Protein 7WBC (pdb70)

Foldseek 3Di:
DQQAPAEEEFEPLLWDLNVLLQQVCQVVHYAYEYEELPVVSQVVSVVVSVVVPTHYHYDYDQLLDPCVLLVSQVVSCVRRNFHAEYEQEWADAWFDAPVPDDPVRLCRGCSTAQVSLVSNCVNRVVRNLVNLHEYEHEAAVCLVVVPGRCVNNSVRRVNNLVVQLVCQVVCVVSSYAGEYEHFFADIPVLVVVCVVPVVVSVVLQVQQQQNGGDHSNPQPNVVVSCRRGCVCSVDHSYYHYSYNPNDDDD/DQQALAEEEFEVLLFDLNVLLVVVCQVNHYAYEYEEQCVVSQVVSCVVSVVVVTHYHYDRDQLLDPCVLLVSQVVSCVRRNFHAEYEQEWADAWFDAPVPDDVVRLCRGCSTAQVSLVSNCVNRVVRNLVNLHEYEHEAAVCLVVVPGRCPNNNVRRVNNLVVQLVCCVVCVVSNYAGEYEHFFADTPVLVVVCVVPVVVSVVLQVLQPQNGGDHSNPQPNVVVSCRRGCVCSVDHSYYHYSRNPNDDDD

Secondary structure (DSSP, 8-state):
-TTTT-EEEEETTTSHHHHHHHHHHHHTT-EEEEEES-HHHHHHHHHHHHHTT--EEEEE--TTSTTHHHHHHHHHHHHHS--SEEEE-------B-GGG--HHHHHHHIIIIIHHHHHHHHHHHHHHHHHT-EEEEE--HHHHHT-TTBHHHHHHHHHHHHHHHHHHHHHGGGT-EEEEEEE-B--HHHHHHHHH-HHHHHHHHHH-TTSSPBPIIIIIHHHHHHHHSGGGTT--S-EEEESTTSS---/-TTTT-EEEEETTTSHHHHHHHHHHHHTT-EEEEEES-HHHHHHHHHHHHHTT--EEEEE--TTSTTHHHHHHHHHHHHHS--SEEEE-------B-GGG--HHHHHHHIIIIIHHHHHHHHHHHHHHHHHT-EEEEE--HHHHHT-TTBHHHHHHHHHHHHHHHHHHHHHGGGT-EEEEEEE-B--HHHHHHHHH-HHHHHHHHHH-TTSSPBPIIIIIHHHHHHHHSGGGTT--S-EEEESTTSS---

B-factor: mean 26.02, std 7.51, range [14.25, 81.82]

Sequence (500 aa):
MKLRGKTAVVTGGAGGIGRRAVTRVFVREGARRVLFVDVDDDRGRALESELTGAGGEAKFLQADISRRESADQIRDAAVAAFGGIDILVNNAHASRQALLVEHTPEMFELSFGTGFYPTVHLMQACYPQLKQARGSVVNFGSGSALDGMPTQTSYAAAKEAIRAVSRVAANEWAADGIRVNVVCPFAATEGVQAWQQAFPDRAAAAAAKVPLQRIGDPETDIAPVVVFLASDDSKYMTGQTLMADGGSIKLRMKLRGKTAVVTGGAGGIGRAVTRVFVREGARRVLFVDVDDDRGRALESELTGAGGEAKFLQADISRRESADQIRDAAVAAFGGIDILVNNAHASRQALLVEHTPEMFELSFGTGFYPTVHLMQACYPQLKQARGSVVNFGSGSALDGMPTQTSYAAAKEAIRAVSRVAANEWAADGIRVNVVCPFAATEGVQAWQQAFPDRAAAAAAKVPLQRIGDPETDIAPVVVFLASDDSKYMTGQTLMADGGSIKLR

InterPro domains:
  IPR002347 Short-chain dehydrogenase/reductase SDR [PF13561] (21-252)
  IPR002347 Short-chain dehydrogenase/reductase SDR [PR00080] (88-99)
  IPR002347 Short-chain dehydrogenase/reductase SDR [PR00080] (140-148)
  IPR002347 Short-chain dehydrogenase/reductase SDR [PR00080] (160-179)
  IPR002347 Short-chain dehydrogenase/reductase SDR [PR00081] (14-31)
  IPR002347 Short-chain dehydrogenase/reductase SDR [PR00081] (88-99)
  IPR002347 Short-chain dehydrogenase/reductase SDR [PR00081] (134-150)
  IPR002347 Short-chain dehydrogenase/reductase SDR [PR00081] (160-179)
  IPR002347 Short-chain dehydrogenase/reductase SDR [PR00081] (181-198)
  IPR002347 Short-chain dehydrogenase/reductase SDR [PR00081] (216-236)
  IPR020904 Short-chain dehydrogenase/reductase, conserved site [PS00061] (147-175)
  IPR036291 NAD(P)-binding domain superfamily [SSF51735] (11-253)
  IPR057326 Ketoreductase domain [SM00822] (13-186)

Nearest PDB structures (foldseek):
  7wbc-assembly1_B  TM=1.003E+00  e=1.570E-56  Rhodococcus ruber
  7pcs-assembly1_D  TM=9.380E-01  e=1.271E-24  Thauera aromatica
  8hdi-assembly2_D  TM=9.230E-01  e=9.852E-25  Brucella melitensis bv. 1 str. 16M
  8hdi-assembly1_C  TM=9.335E-01  e=1.622E-23  Brucella melitensis bv. 1 str. 16M
  2jap-assembly1_D  TM=9.022E-01  e=4.399E-21  Streptomyces clavuligerus

Solvent-accessible surface area: 20035 Å² total; per-residue (Å²): 163,69,1,162,47,67,1,0,0,0,1,13,0,0,23,14,24,0,65,4,0,0,68,8,0,20,160,26,37,3,47,0,0,0,0,21,92,42,55,116,101,0,127,62,6,32,75,85,13,65,67,97,66,18,100,10,75,5,37,96,14,60,21,51,142,202,54,3,10,67,92,0,53,76,16,0,51,91,44,40,60,15,2,22,1,0,0,8,22,26,43,43,32,112,52,13,82,124,138,95,30,46,104,108,12,73,124,57,0,49,10,25,1,28,109,6,4,34,80,1,9,114,11,0,63,76,39,0,105,144,32,173,8,2,0,0,0,7,3,10,13,19,11,46,95,53,42,73,11,12,41,0,47,16,41,0,7,61,26,3,8,38,39,2,59,82,10,0,82,121,32,4,71,37,19,0,12,0,0,3,0,0,28,36,3,61,29,113,52,31,113,63,34,59,144,69,53,82,124,80,6,63,62,18,32,92,118,4,22,17,128,78,53,0,61,19,76,73,2,0,0,17,0,0,8,6,0,7,2,95,32,0,66,1,0,0,4,6,13,4,2,0,7,0,0,30,32,30,10,173,125,71,2,179,46,75,1,0,0,0,1,13,0,0,26,19,23,0,75,6,0,0,59,18,0,19,139,31,35,3,46,0,0,0,0,20,93,46,57,116,103,0,123,63,4,33,73,67,3,67,69,91,71,20,99,8,85,3,38,95,15,65,20,50,136,206,40,3,11,68,94,0,57,78,23,0,53,92,44,36,58,13,1,26,2,0,0,9,23,27,41,46,32,114,48,12,83,125,135,94,30,52,102,101,13,66,127,61,0,51,18,22,2,29,109,6,3,34,72,2,8,115,12,0,62,75,34,0,101,143,29,157,6,3,0,0,0,7,3,9,15,21,9,43,110,51,42,76,13,12,41,0,46,16,40,0,6,60,26,4,8,40,42,1,61,85,10,0,82,118,30,4,66,38,8,0,15,0,0,2,0,0,25,36,2,64,28,116,55,31,97,66,38,55,121,68,56,84,124,85,5,63,56,24,33,90,148,3,26,16,129,85,51,0,64,21,70,59,1,0,0,19,0,0,11,5,0,10,5,96,31,0,75,0,0,0,3,6,13,4,2,0,8,0,0,35,32,29,9,167

Structure (mmCIF, N/CA/C/O backbone):
data_7WBC
#
_entry.id   7WBC
#
_cell.length_a   66.989
_cell.length_b   110.270
_cell.length_c   125.372
_cell.angle_alpha   90.000
_cell.angle_beta   90.000
_cell.angle_gamma   90.000
#
_symmetry.space_group_name_H-M   'C 2 2 21'
#
loop_
_entity.id
_entity.type
_entity.pdbx_description
1 polymer 'SDR family NAD(P)-dependent oxidoreductase'
2 non-polymer (4S)-2-METHYL-2,4-PENTANEDIOL
3 non-polymer NICOTINAMIDE-ADENINE-DINUCLEOTIDE
4 non-polymer 1,2-ETHANEDIOL
5 non-polymer 'CALCIUM ION'
6 non-polymer 'PHOSPHATE ION'
7 water water
#
loop_
_atom_site.group_PDB
_atom_site.id
_atom_site.type_symbol
_atom_site.label_atom_id
_atom_site.label_alt_id
_atom_site.label_comp_id
_atom_site.label_asym_id
_atom_site.label_entity_id
_atom_site.label_seq_id
_atom_site.pdbx_PDB_ins_code
_atom_site.Cartn_x
_atom_site.Cartn_y
_atom_site.Cartn_z
_atom_site.occupancy
_atom_site.B_iso_or_equiv
_atom_site.auth_seq_id
_atom_site.auth_comp_id
_atom_site.auth_asym_id
_atom_site.auth_atom_id
_atom_site.pdbx_PDB_model_num
ATOM 1 N N . MET A 1 9 ? -12.332 -33.144 10.524 1.00 42.82 1 MET A N 1
ATOM 2 C CA . MET A 1 9 ? -10.885 -33.238 10.678 1.00 45.25 1 MET A CA 1
ATOM 3 C C . MET A 1 9 ? -10.190 -31.971 10.184 1.00 34.22 1 MET A C 1
ATOM 4 O O . MET A 1 9 ? -8.961 -31.912 10.124 1.00 41.33 1 MET A O 1
ATOM 9 N N . LYS A 1 10 ? -10.986 -30.958 9.831 1.00 33.87 2 LYS A N 1
ATOM 10 C CA . LYS A 1 10 ? -10.415 -29.705 9.343 1.00 30.88 2 LYS A CA 1
ATOM 11 C C . LYS A 1 10 ? -9.545 -29.041 10.402 1.00 33.53 2 LYS A C 1
ATOM 12 O O . LYS A 1 10 ? -8.523 -28.422 10.080 1.00 34.57 2 LYS A O 1
ATOM 18 N N . LEU A 1 11 ? -9.934 -29.154 11.671 1.00 28.27 3 LEU A N 1
ATOM 19 C CA . LEU A 1 11 ? -9.190 -28.571 12.779 1.00 28.00 3 LEU A CA 1
ATOM 20 C C . LEU A 1 11 ? -8.730 -29.642 13.763 1.00 27.51 3 LEU A C 1
ATOM 21 O O . LEU A 1 11 ? -8.608 -29.382 14.962 1.00 25.44 3 LEU A O 1
ATOM 26 N N . ARG A 1 12 ? -8.481 -30.852 13.264 1.00 28.16 4 ARG A N 1
ATOM 27 C CA . ARG A 1 12 ? -7.998 -31.934 14.112 1.00 31.60 4 ARG A CA 1
ATOM 28 C C . ARG A 1 12 ? -6.674 -31.548 14.762 1.00 29.21 4 ARG A C 1
ATOM 29 O O . ARG A 1 12 ? -5.761 -31.052 14.095 1.00 31.41 4 ARG A O 1
ATOM 37 N N . GLY A 1 13 ? -6.579 -31.766 16.073 1.00 30.68 5 GLY A N 1
ATOM 38 C CA . GLY A 1 13 ? -5.379 -31.452 16.820 1.00 33.89 5 GLY A CA 1
ATOM 39 C C . GLY A 1 13 ? -5.248 -30.013 17.268 1.00 34.28 5 GLY A C 1
ATOM 40 O O . GLY A 1 13 ? -4.306 -29.697 18.008 1.00 30.77 5 GLY A O 1
ATOM 41 N N . LYS A 1 14 ? -6.158 -29.132 16.863 1.00 31.90 6 LYS A N 1
ATOM 42 C CA . LYS A 1 14 ? -6.065 -27.711 17.168 1.00 27.04 6 LYS A CA 1
ATOM 43 C C . LYS A 1 14 ? -6.926 -27.360 18.374 1.00 23.28 6 LYS A C 1
ATOM 44 O O . LYS A 1 14 ? -7.981 -27.957 18.604 1.00 25.29 6 LYS A O 1
ATOM 50 N N . THR A 1 15 ? -6.462 -26.377 19.144 1.00 25.61 7 THR A N 1
ATOM 51 C CA . THR A 1 15 ? -7.173 -25.877 20.313 1.00 23.29 7 THR A CA 1
ATOM 52 C C . THR A 1 15 ? -7.656 -24.458 20.043 1.00 20.25 7 THR A C 1
ATOM 53 O O . THR A 1 15 ? -6.882 -23.611 19.585 1.00 20.55 7 THR A O 1
ATOM 57 N N . ALA A 1 16 ? -8.929 -24.200 20.333 1.00 21.21 8 ALA A N 1
ATOM 58 C CA . ALA A 1 16 ? -9.555 -22.922 20.029 1.00 23.04 8 ALA A CA 1
ATOM 59 C C . ALA A 1 16 ? -10.156 -22.301 21.282 1.00 20.58 8 ALA A C 1
ATOM 60 O O . ALA A 1 16 ? -10.698 -23.003 22.143 1.00 21.24 8 ALA A O 1
ATOM 62 N N . VAL A 1 17 ? -10.048 -20.980 21.376 1.00 19.32 9 VAL A N 1
ATOM 63 C CA . VAL A 1 17 ? -10.722 -20.186 22.394 1.00 19.77 9 VAL A CA 1
ATOM 64 C C . VAL A 1 17 ? -11.803 -19.375 21.694 1.00 22.56 9 VAL A C 1
ATOM 65 O O . VAL A 1 17 ? -11.523 -18.689 20.704 1.00 21.86 9 VAL A O 1
ATOM 69 N N . VAL A 1 18 ? -13.037 -19.469 22.189 1.00 21.27 10 VAL A N 1
ATOM 70 C CA . VAL A 1 18 ? -14.188 -18.809 21.577 1.00 21.01 10 VAL A CA 1
ATOM 71 C C . VAL A 1 18 ? -14.945 -18.056 22.663 1.00 24.09 10 VAL A C 1
ATOM 72 O O . VAL A 1 18 ? -15.468 -18.673 23.600 1.00 23.69 10 VAL A O 1
ATOM 76 N N . THR A 1 19 ? -15.011 -16.731 22.537 1.00 19.51 11 THR A N 1
ATOM 77 C CA . THR A 1 19 ? -15.747 -15.911 23.490 1.00 18.47 11 THR A CA 1
ATOM 78 C C . THR A 1 19 ? -17.187 -15.730 23.027 1.00 20.82 11 THR A C 1
ATOM 79 O O . THR A 1 19 ? -17.480 -15.735 21.828 1.00 20.48 11 THR A O 1
ATOM 83 N N . GLY A 1 20 ? -18.087 -15.564 23.994 1.00 20.56 12 GLY A N 1
ATOM 84 C CA . GLY A 1 20 ? -19.506 -15.579 23.685 1.00 24.14 12 GLY A CA 1
ATOM 85 C C . GLY A 1 20 ? -19.960 -16.882 23.069 1.00 20.87 12 GLY A C 1
ATOM 86 O O . GLY A 1 20 ? -20.866 -16.886 22.228 1.00 21.17 12 GLY A O 1
ATOM 87 N N . GLY A 1 21 ? -19.351 -17.995 23.468 1.00 21.86 13 GLY A N 1
ATOM 88 C CA . GLY A 1 21 ? -19.580 -19.274 22.830 1.00 24.24 13 GLY A CA 1
ATOM 89 C C . GLY A 1 21 ? -20.807 -20.035 23.265 1.00 23.10 13 GLY A C 1
ATOM 90 O O . GLY A 1 21 ? -20.991 -21.172 22.828 1.00 27.71 13 GLY A O 1
ATOM 91 N N . ALA A 1 22 ? -21.660 -19.459 24.110 1.00 23.36 14 ALA A N 1
ATOM 92 C CA . ALA A 1 22 ? -22.850 -20.159 24.574 1.00 22.31 14 ALA A CA 1
ATOM 93 C C . ALA A 1 22 ? -24.106 -19.810 23.787 1.00 23.99 14 ALA A C 1
ATOM 94 O O . ALA A 1 22 ? -25.128 -20.483 23.958 1.00 27.35 14 ALA A O 1
ATOM 96 N N . GLY A 1 23 ? -24.066 -18.786 22.940 1.00 22.28 15 GLY A N 1
ATOM 97 C CA . GLY A 1 23 ? -25.247 -18.400 22.192 1.00 26.27 15 GLY A CA 1
ATOM 98 C C . GLY A 1 23 ? -24.889 -17.800 20.851 1.00 24.09 15 GLY A C 1
ATOM 99 O O . GLY A 1 23 ? -23.755 -17.370 20.618 1.00 21.72 15 GLY A O 1
ATOM 100 N N . GLY A 1 24 ? -25.883 -17.785 19.965 1.00 21.97 16 GLY A N 1
ATOM 101 C CA . GLY A 1 24 ? -25.738 -17.112 18.687 1.00 24.03 16 GLY A CA 1
ATOM 102 C C . GLY A 1 24 ? -24.610 -17.685 17.854 1.00 21.30 16 GLY A C 1
ATOM 103 O O . GLY A 1 24 ? -24.435 -18.903 17.746 1.00 22.48 16 GLY A O 1
ATOM 104 N N . ILE A 1 25 ? -23.823 -16.785 17.261 1.00 22.28 17 ILE A N 1
ATOM 105 C CA . ILE A 1 25 ? -22.755 -17.201 16.357 1.00 23.94 17 ILE A CA 1
ATOM 106 C C . ILE A 1 25 ? -21.656 -17.931 17.119 1.00 19.27 17 ILE A C 1
ATOM 107 O O . ILE A 1 25 ? -21.102 -18.924 16.632 1.00 20.06 17 ILE A O 1
ATOM 112 N N . GLY A 1 26 ? -21.329 -17.459 18.325 1.00 18.69 18 GLY A N 1
ATOM 113 C CA . GLY A 1 26 ? -20.304 -18.122 19.117 1.00 19.74 18 GLY A CA 1
ATOM 114 C C . GLY A 1 26 ? -20.650 -19.559 19.443 1.00 21.84 18 GLY A C 1
ATOM 115 O O . GLY A 1 26 ? -19.777 -20.432 19.475 1.00 20.55 18 GLY A O 1
ATOM 116 N N A ARG A 1 27 ? -21.936 -19.833 19.697 0.54 21.43 19 ARG A N 1
ATOM 117 N N B ARG A 1 27 ? -21.936 -19.835 19.692 0.46 21.70 19 ARG A N 1
ATOM 118 C CA A ARG A 1 27 ? -22.369 -21.207 19.926 0.54 23.78 19 ARG A CA 1
ATOM 119 C CA B ARG A 1 27 ? -22.363 -21.209 19.928 0.46 23.72 19 ARG A CA 1
ATOM 120 C C A ARG A 1 27 ? -22.196 -22.055 18.673 0.54 21.64 19 ARG A C 1
ATOM 121 C C B ARG A 1 27 ? -22.205 -22.059 18.673 0.46 21.49 19 ARG A C 1
ATOM 122 O O A ARG A 1 27 ? -21.756 -23.208 18.748 0.54 22.66 19 ARG A O 1
ATOM 123 O O B ARG A 1 27 ? -21.782 -23.218 18.750 0.46 22.74 19 ARG A O 1
ATOM 138 N N . ALA A 1 28 ? -22.533 -21.497 17.507 1.00 22.66 20 ALA A N 1
ATOM 139 C CA . ALA A 1 28 ? -22.390 -22.243 16.262 1.00 19.01 20 ALA A CA 1
ATOM 140 C C . ALA A 1 28 ? -20.924 -22.484 15.928 1.00 20.45 20 ALA A C 1
ATOM 141 O O . ALA A 1 28 ? -20.561 -23.563 15.443 1.00 22.69 20 ALA A O 1
ATOM 143 N N . VAL A 1 29 ? -20.068 -21.493 16.182 1.00 17.94 21 VAL A N 1
ATOM 144 C CA . VAL A 1 29 ? -18.630 -21.687 16.010 1.00 19.91 21 VAL A CA 1
ATOM 145 C C . VAL A 1 29 ? -18.145 -22.838 16.885 1.00 21.67 21 VAL A C 1
ATOM 146 O O . VAL A 1 29 ? -17.433 -23.738 16.422 1.00 21.10 21 VAL A O 1
ATOM 150 N N . THR A 1 30 ? -18.540 -22.833 18.161 1.00 22.78 22 THR A N 1
ATOM 151 C CA . THR A 1 30 ? -18.128 -23.887 19.085 1.00 21.70 22 THR A CA 1
ATOM 152 C C . THR A 1 30 ? -18.589 -25.259 18.601 1.00 20.23 22 THR A C 1
ATOM 153 O O . THR A 1 30 ? -17.807 -26.216 18.579 1.00 20.39 22 THR A O 1
ATOM 157 N N . ARG A 1 31 ? -19.861 -25.370 18.206 1.00 23.56 23 ARG A N 1
ATOM 158 C CA . ARG A 1 31 ? -20.392 -26.640 17.716 1.00 23.57 23 ARG A CA 1
ATOM 159 C C . ARG A 1 31 ? -19.603 -27.146 16.516 1.00 21.78 23 ARG A C 1
ATOM 160 O O . ARG A 1 31 ? -19.152 -28.297 16.495 1.00 23.53 23 ARG A O 1
ATOM 168 N N . VAL A 1 32 ? -19.432 -26.296 15.500 1.00 20.86 24 VAL A N 1
ATOM 169 C CA . VAL A 1 32 ? -18.786 -26.729 14.264 1.00 24.11 24 VAL A CA 1
ATOM 170 C C . VAL A 1 32 ? -17.294 -26.970 14.475 1.00 22.24 24 VAL A C 1
ATOM 171 O O . VAL A 1 32 ? -16.715 -27.876 13.862 1.00 21.15 24 VAL A O 1
ATOM 175 N N . PHE A 1 33 ? -16.649 -26.176 15.334 1.00 20.14 25 PHE A N 1
ATOM 176 C CA . PHE A 1 33 ? -15.233 -26.388 15.629 1.00 20.57 25 PHE A CA 1
ATOM 177 C C . PHE A 1 33 ? -14.999 -27.776 16.210 1.00 23.06 25 PHE A C 1
ATOM 178 O O . PHE A 1 33 ? -14.151 -28.533 15.723 1.00 17.95 25 PHE A O 1
ATOM 186 N N . VAL A 1 34 ? -15.741 -28.120 17.267 1.00 22.00 26 VAL A N 1
ATOM 187 C CA . VAL A 1 34 ? -15.648 -29.457 17.848 1.00 22.52 26 VAL A CA 1
ATOM 188 C C . VAL A 1 34 ? -15.993 -30.509 16.803 1.00 24.81 26 VAL A C 1
ATOM 189 O O . VAL A 1 34 ? -15.341 -31.556 16.710 1.00 23.53 26 VAL A O 1
ATOM 193 N N . ARG A 1 35 ? -17.011 -30.234 15.987 1.00 24.16 27 ARG A N 1
ATOM 194 C CA . ARG A 1 35 ? -17.394 -31.158 14.927 1.00 28.23 27 ARG A CA 1
ATOM 195 C C . ARG A 1 35 ? -16.277 -31.335 13.905 1.00 29.61 27 ARG A C 1
ATOM 196 O O . ARG A 1 35 ? -16.190 -32.385 13.255 1.00 30.53 27 ARG A O 1
ATOM 204 N N . GLU A 1 36 ? -15.405 -30.338 13.764 1.00 22.14 28 GLU A N 1
ATOM 205 C CA . GLU A 1 36 ? -14.255 -30.424 12.874 1.00 28.39 28 GLU A CA 1
ATOM 206 C C . GLU A 1 36 ? -13.007 -30.956 13.573 1.00 27.68 28 GLU A C 1
ATOM 207 O O . GLU A 1 36 ? -11.910 -30.874 13.008 1.00 30.22 28 GLU A O 1
ATOM 213 N N . GLY A 1 37 ? -13.147 -31.485 14.784 1.00 23.15 29 GLY A N 1
ATOM 214 C CA . GLY A 1 37 ? -12.055 -32.139 15.475 1.00 27.56 29 GLY A CA 1
ATOM 215 C C . GLY A 1 37 ? -11.261 -31.283 16.436 1.00 29.23 29 GLY A C 1
ATOM 216 O O . GLY A 1 37 ? -10.241 -31.753 16.953 1.00 31.40 29 GLY A O 1
ATOM 217 N N . ALA A 1 38 ? -11.695 -30.056 16.706 1.00 25.47 30 ALA A N 1
ATOM 218 C CA . ALA A 1 38 ? -10.927 -29.142 17.536 1.00 22.71 30 ALA A CA 1
ATOM 219 C C . ALA A 1 38 ? -11.310 -29.262 19.006 1.00 23.83 30 ALA A C 1
ATOM 220 O O . ALA A 1 38 ? -12.430 -29.646 19.351 1.00 22.80 30 ALA A O 1
ATOM 222 N N A ARG A 1 39 ? -10.354 -28.933 19.871 0.54 25.83 31 ARG A N 1
ATOM 223 N N B ARG A 1 39 ? -10.354 -28.936 19.872 0.46 25.99 31 ARG A N 1
ATOM 224 C CA A ARG A 1 39 ? -10.608 -28.771 21.295 0.54 26.15 31 ARG A CA 1
ATOM 225 C CA B ARG A 1 39 ? -10.612 -28.772 21.295 0.46 26.15 31 ARG A CA 1
ATOM 226 C C A ARG A 1 39 ? -10.942 -27.308 21.561 0.54 24.67 31 ARG A C 1
ATOM 227 C C B ARG A 1 39 ? -10.944 -27.309 21.559 0.46 24.67 31 ARG A C 1
ATOM 228 O O A ARG A 1 39 ? -10.182 -26.415 21.176 0.54 24.20 31 ARG A O 1
ATOM 229 O O B ARG A 1 39 ? -10.184 -26.418 21.171 0.46 24.73 31 ARG A O 1
ATOM 244 N N . VAL A 1 40 ? -12.080 -27.062 22.206 1.00 23.22 32 VAL A N 1
ATOM 245 C CA . VAL A 1 40 ? -12.611 -25.712 22.366 1.00 21.56 32 VAL A CA 1
ATOM 246 C C . VAL A 1 40 ? -12.805 -25.390 23.840 1.00 25.50 32 VAL A C 1
ATOM 247 O O . VAL A 1 40 ? -13.468 -26.138 24.568 1.00 24.78 32 VAL A O 1
ATOM 251 N N . LEU A 1 41 ? -12.237 -24.266 24.269 1.00 24.49 33 LEU A N 1
ATOM 252 C CA . LEU A 1 41 ? -12.609 -23.609 25.517 1.00 22.77 33 LEU A CA 1
ATOM 253 C C . LEU A 1 41 ? -13.485 -22.419 25.150 1.00 24.76 33 LEU A C 1
ATOM 254 O O . LEU A 1 41 ? -12.989 -21.417 24.625 1.00 19.69 33 LEU A O 1
ATOM 259 N N . PHE A 1 42 ? -14.787 -22.531 25.395 1.00 21.68 34 PHE A N 1
ATOM 260 C CA . PHE A 1 42 ? -15.715 -21.461 25.061 1.00 21.27 34 PHE A CA 1
ATOM 261 C C . PHE A 1 42 ? -16.150 -20.737 26.328 1.00 23.43 34 PHE A C 1
ATOM 262 O O . PHE A 1 42 ? -16.360 -21.359 27.375 1.00 24.39 34 PHE A O 1
ATOM 270 N N . VAL A 1 43 ? -16.257 -19.414 26.225 1.00 22.57 35 VAL A N 1
ATOM 271 C CA . VAL A 1 43 ? -16.396 -18.522 27.369 1.00 22.15 35 VAL A CA 1
ATOM 272 C C . VAL A 1 43 ? -17.691 -17.735 27.227 1.00 23.52 35 VAL A C 1
ATOM 273 O O . VAL A 1 43 ? -18.004 -17.232 26.142 1.00 19.06 35 VAL A O 1
ATOM 277 N N . ASP A 1 44 ? -18.434 -17.616 28.326 1.00 21.00 36 ASP A N 1
ATOM 278 C CA . ASP A 1 44 ? -19.675 -16.855 28.303 1.00 22.00 36 ASP A CA 1
ATOM 279 C C . ASP A 1 44 ? -20.112 -16.543 29.726 1.00 22.30 36 ASP A C 1
ATOM 280 O O . ASP A 1 44 ? -19.770 -17.263 30.667 1.00 20.85 36 ASP A O 1
ATOM 285 N N . VAL A 1 45 ? -20.878 -15.458 29.867 1.00 22.46 37 VAL A N 1
ATOM 286 C CA . VAL A 1 45 ? -21.541 -15.178 31.136 1.00 27.54 37 VAL A CA 1
ATOM 287 C C . VAL A 1 45 ? -22.795 -16.024 31.309 1.00 22.73 37 VAL A C 1
ATOM 288 O O . VAL A 1 45 ? -23.298 -16.155 32.431 1.00 26.33 37 VAL A O 1
ATOM 292 N N . ASP A 1 46 ? -23.307 -16.608 30.227 1.00 26.02 38 ASP A N 1
ATOM 293 C CA . ASP A 1 46 ? -24.543 -17.390 30.247 1.00 25.53 38 ASP A CA 1
ATOM 294 C C . ASP A 1 46 ? -24.182 -18.842 30.534 1.00 32.80 38 ASP A C 1
ATOM 295 O O . ASP A 1 46 ? -23.878 -19.623 29.630 1.00 27.80 38 ASP A O 1
ATOM 300 N N . ASP A 1 47 ? -24.216 -19.212 31.816 1.00 28.48 39 ASP A N 1
ATOM 301 C CA . ASP A 1 47 ? -23.917 -20.583 32.204 1.00 29.06 39 ASP A CA 1
ATOM 302 C C . ASP A 1 47 ? -25.093 -21.526 31.987 1.00 28.79 39 ASP A C 1
ATOM 303 O O . ASP A 1 47 ? -24.885 -22.741 31.918 1.00 29.38 39 ASP A O 1
ATOM 308 N N . ASP A 1 48 ? -26.316 -21.003 31.879 1.00 29.82 40 ASP A N 1
ATOM 309 C CA . ASP A 1 48 ? -27.454 -21.848 31.535 1.00 33.20 40 ASP A CA 1
ATOM 310 C C . ASP A 1 48 ? -27.279 -22.443 30.142 1.00 33.08 40 ASP A C 1
ATOM 311 O O . ASP A 1 48 ? -27.296 -23.666 29.964 1.00 26.65 40 ASP A O 1
ATOM 316 N N . ARG A 1 49 ? -27.105 -21.582 29.136 1.00 25.34 41 ARG A N 1
ATOM 317 C CA . ARG A 1 49 ? -26.768 -22.066 27.802 1.00 31.60 41 ARG A CA 1
ATOM 318 C C . ARG A 1 49 ? -25.371 -22.670 27.765 1.00 25.34 41 ARG A C 1
ATOM 319 O O . ARG A 1 49 ? -25.122 -23.609 26.999 1.00 24.63 41 ARG A O 1
ATOM 327 N N . GLY A 1 50 ? -24.455 -22.156 28.588 1.00 22.68 42 GLY A N 1
ATOM 328 C CA . GLY A 1 50 ? -23.080 -22.627 28.536 1.00 23.29 42 GLY A CA 1
ATOM 329 C C . GLY A 1 50 ? -22.929 -24.061 29.012 1.00 25.66 42 GLY A C 1
ATOM 330 O O . GLY A 1 50 ? -22.243 -24.867 28.377 1.00 24.80 42 GLY A O 1
ATOM 331 N N . ARG A 1 51 ? -23.560 -24.395 30.142 1.00 21.43 43 ARG A N 1
ATOM 332 C CA . ARG A 1 51 ? -23.442 -25.750 30.673 1.00 26.92 43 ARG A CA 1
ATOM 333 C C . ARG A 1 51 ? -24.181 -26.760 29.805 1.00 27.33 43 ARG A C 1
ATOM 334 O O . ARG A 1 51 ? -23.734 -27.904 29.673 1.00 29.15 43 ARG A O 1
ATOM 342 N N . ALA A 1 52 ? -25.306 -26.364 29.208 1.00 26.72 44 ALA A N 1
ATOM 343 C CA . ALA A 1 52 ? -26.042 -27.288 28.356 1.00 29.93 44 ALA A CA 1
ATOM 344 C C . ALA A 1 52 ? -25.305 -27.539 27.047 1.00 31.61 44 ALA A C 1
ATOM 345 O O . ALA A 1 52 ? -25.353 -28.650 26.506 1.00 28.88 44 ALA A O 1
ATOM 347 N N . LEU A 1 53 ? -24.622 -26.520 26.518 1.00 26.81 45 LEU A N 1
ATOM 348 C CA . LEU A 1 53 ? -23.787 -26.735 25.340 1.00 29.42 45 LEU A CA 1
ATOM 349 C C . LEU A 1 53 ? -22.621 -27.662 25.658 1.00 28.08 45 LEU A C 1
ATOM 350 O O . LEU A 1 53 ? -22.290 -28.550 24.863 1.00 24.71 45 LEU A O 1
ATOM 355 N N . GLU A 1 54 ? -21.981 -27.462 26.811 1.00 26.54 46 GLU A N 1
ATOM 356 C CA . GLU A 1 54 ? -20.938 -28.381 27.253 1.00 28.01 46 GLU A CA 1
ATOM 357 C C . GLU A 1 54 ? -21.480 -29.799 27.388 1.00 29.67 46 GLU A C 1
ATOM 358 O O . GLU A 1 54 ? -20.825 -30.767 26.982 1.00 29.83 46 GLU A O 1
ATOM 364 N N . SER A 1 55 ? -22.684 -29.936 27.947 1.00 28.63 47 SER A N 1
ATOM 365 C CA . SER A 1 55 ? -23.286 -31.254 28.117 1.00 30.21 47 SER A CA 1
ATOM 366 C C . SER A 1 55 ? -23.570 -31.912 26.773 1.00 31.99 47 SER A C 1
ATOM 367 O O . SER A 1 55 ? -23.353 -33.118 26.605 1.00 35.56 47 SER A O 1
ATOM 370 N N . GLU A 1 56 ? -24.054 -31.136 25.803 1.00 28.63 48 GLU A N 1
ATOM 371 C CA . GLU A 1 56 ? -24.379 -31.701 24.497 1.00 34.60 48 GLU A CA 1
ATOM 372 C C . GLU A 1 56 ? -23.122 -32.104 23.736 1.00 32.96 48 GLU A C 1
ATOM 373 O O . GLU A 1 56 ? -23.082 -33.174 23.117 1.00 33.70 48 GLU A O 1
ATOM 379 N N . LEU A 1 57 ? -22.083 -31.266 23.778 1.00 30.23 49 LEU A N 1
ATOM 380 C CA . LEU A 1 57 ? -20.880 -31.538 22.997 1.00 32.11 49 LEU A CA 1
ATOM 381 C C . LEU A 1 57 ? -20.074 -32.689 23.587 1.00 31.62 49 LEU A C 1
ATOM 382 O O . LEU A 1 57 ? -19.558 -33.535 22.848 1.00 26.20 49 LEU A O 1
ATOM 387 N N . THR A 1 58 ? -19.940 -32.732 24.914 1.00 30.16 50 THR A N 1
ATOM 388 C CA . THR A 1 58 ? -19.192 -33.822 25.527 1.00 34.19 50 THR A CA 1
ATOM 389 C C . THR A 1 58 ? -19.956 -35.138 25.443 1.00 36.33 50 THR A C 1
ATOM 390 O O . THR A 1 58 ? -19.341 -36.211 25.436 1.00 37.97 50 THR A O 1
ATOM 394 N N . GLY A 1 59 ? -21.288 -35.079 25.361 1.00 36.96 51 GLY A N 1
ATOM 395 C CA . GLY A 1 59 ? -22.061 -36.300 25.197 1.00 36.00 51 GLY A CA 1
ATOM 396 C C . GLY A 1 59 ? -21.771 -36.990 23.881 1.00 37.36 51 GLY A C 1
ATOM 397 O O . GLY A 1 59 ? -21.627 -38.214 23.825 1.00 37.91 51 GLY A O 1
ATOM 398 N N . ALA A 1 60 ? -21.665 -36.211 22.809 1.00 40.11 52 ALA A N 1
ATOM 399 C CA . ALA A 1 60 ? -21.343 -36.711 21.483 1.00 35.91 52 ALA A CA 1
ATOM 400 C C . ALA A 1 60 ? -19.871 -37.073 21.327 1.00 35.53 52 ALA A C 1
ATOM 401 O O . ALA A 1 60 ? -19.454 -37.426 20.220 1.00 42.38 52 ALA A O 1
ATOM 403 N N . GLY A 1 61 ? -19.079 -36.986 22.394 1.00 34.39 53 GLY A N 1
ATOM 404 C CA . GLY A 1 61 ? -17.683 -37.373 22.347 1.00 33.27 53 GLY A CA 1
ATOM 405 C C . GLY A 1 61 ? -16.701 -36.264 22.045 1.00 33.34 53 GLY A C 1
ATOM 406 O O . GLY A 1 61 ? -15.518 -36.553 21.830 1.00 35.53 53 GLY A O 1
ATOM 407 N N . GLY A 1 62 ? -17.144 -35.009 22.021 1.00 30.02 54 GLY A N 1
ATOM 408 C CA . GLY A 1 62 ? -16.252 -33.909 21.734 1.00 29.99 54 GLY A CA 1
ATOM 409 C C . GLY A 1 62 ? -15.579 -33.346 22.975 1.00 31.32 54 GLY A C 1
ATOM 410 O O . GLY A 1 62 ? -16.070 -33.480 24.095 1.00 32.10 54 GLY A O 1
ATOM 411 N N . GLU A 1 63 ? -14.434 -32.705 22.757 1.00 26.98 55 GLU A N 1
ATOM 412 C CA . GLU A 1 63 ? -13.661 -32.081 23.829 1.00 29.94 55 GLU A CA 1
ATOM 413 C C . GLU A 1 63 ? -13.999 -30.594 23.853 1.00 29.29 55 GLU A C 1
ATOM 414 O O . GLU A 1 63 ? -13.438 -29.804 23.089 1.00 28.03 55 GLU A O 1
ATOM 420 N N . ALA A 1 64 ? -14.924 -30.216 24.729 1.00 29.20 56 ALA A N 1
ATOM 421 C CA . ALA A 1 64 ? -15.297 -28.825 24.931 1.00 27.19 56 ALA A CA 1
ATOM 422 C C . ALA A 1 64 ? -15.344 -28.535 26.423 1.00 27.34 56 ALA A C 1
ATOM 423 O O . ALA A 1 64 ? -15.781 -29.378 27.212 1.00 30.41 56 ALA A O 1
ATOM 425 N N . LYS A 1 65 ? -14.880 -27.349 26.809 1.00 24.87 57 LYS A N 1
ATOM 426 C CA . LYS A 1 65 ? -14.909 -26.914 28.201 1.00 26.43 57 LYS A CA 1
ATOM 427 C C . LYS A 1 65 ? -15.528 -25.528 28.274 1.00 24.96 57 LYS A C 1
ATOM 428 O O . LYS A 1 65 ? -15.046 -24.596 27.622 1.00 22.75 57 LYS A O 1
ATOM 434 N N . PHE A 1 66 ? -16.584 -25.389 29.070 1.00 24.08 58 PHE A N 1
ATOM 435 C CA . PHE A 1 66 ? -17.202 -24.092 29.298 1.00 24.63 58 PHE A CA 1
ATOM 436 C C . PHE A 1 66 ? -16.487 -23.377 30.436 1.00 27.02 58 PHE A C 1
ATOM 437 O O . PHE A 1 66 ? -16.208 -23.977 31.479 1.00 27.97 58 PHE A O 1
ATOM 445 N N . LEU A 1 67 ? -16.184 -22.100 30.225 1.00 21.33 59 LEU A N 1
ATOM 446 C CA . LEU A 1 67 ? -15.641 -21.232 31.260 1.00 21.08 59 LEU A CA 1
ATOM 447 C C . LEU A 1 67 ? -16.592 -20.058 31.425 1.00 23.00 59 LEU A C 1
ATOM 448 O O . LEU A 1 67 ? -16.788 -19.281 30.485 1.00 22.81 59 LEU A O 1
ATOM 453 N N . GLN A 1 68 ? -17.198 -19.943 32.603 1.00 21.80 60 GLN A N 1
ATOM 454 C CA . GLN A 1 68 ? -18.084 -18.822 32.887 1.00 24.22 60 GLN A CA 1
ATOM 455 C C . GLN A 1 68 ? -17.246 -17.617 33.292 1.00 21.08 60 GLN A C 1
ATOM 456 O O . GLN A 1 68 ? -16.574 -17.643 34.329 1.00 24.02 60 GLN A O 1
ATOM 462 N N . ALA A 1 69 ? -17.277 -16.566 32.478 1.00 25.03 61 ALA A N 1
ATOM 463 C CA . ALA A 1 69 ? -16.449 -15.400 32.744 1.00 23.85 61 ALA A CA 1
ATOM 464 C C . ALA A 1 69 ? -17.010 -14.194 32.008 1.00 24.46 61 ALA A C 1
ATOM 465 O O . ALA A 1 69 ? -17.453 -14.308 30.863 1.00 25.92 61 ALA A O 1
ATOM 467 N N . ASP A 1 70 ? -16.986 -13.047 32.680 1.00 24.61 62 ASP A N 1
ATOM 468 C CA . ASP A 1 70 ? -17.272 -11.758 32.058 1.00 22.03 62 ASP A CA 1
ATOM 469 C C . ASP A 1 70 ? -15.972 -11.240 31.453 1.00 23.74 62 ASP A C 1
ATOM 470 O O . ASP A 1 70 ? -15.087 -10.769 32.175 1.00 20.68 62 ASP A O 1
ATOM 475 N N . ILE A 1 71 ? -15.858 -11.317 30.124 1.00 24.57 63 ILE A N 1
ATOM 476 C CA . ILE A 1 71 ? -14.598 -10.986 29.468 1.00 26.46 63 ILE A CA 1
ATOM 477 C C . ILE A 1 71 ? -14.263 -9.504 29.531 1.00 21.29 63 ILE A C 1
ATOM 478 O O . ILE A 1 71 ? -13.138 -9.121 29.191 1.00 21.08 63 ILE A O 1
ATOM 483 N N . SER A 1 72 ? -15.197 -8.660 29.977 1.00 22.15 64 SER A N 1
ATOM 484 C CA . SER A 1 72 ? -14.923 -7.235 30.121 1.00 23.42 64 SER A CA 1
ATOM 485 C C . SER A 1 72 ? -14.084 -6.907 31.351 1.00 25.11 64 SER A C 1
ATOM 486 O O . SER A 1 72 ? -13.683 -5.750 31.512 1.00 23.83 64 SER A O 1
ATOM 489 N N . ARG A 1 73 ? -13.796 -7.879 32.209 1.00 27.46 65 ARG A N 1
ATOM 490 C CA . ARG A 1 73 ? -13.036 -7.607 33.419 1.00 29.88 65 ARG A CA 1
ATOM 491 C C . ARG A 1 73 ? -11.538 -7.791 33.183 1.00 30.69 65 ARG A C 1
ATOM 492 O O . ARG A 1 73 ? -11.106 -8.529 32.294 1.00 26.73 65 ARG A O 1
ATOM 500 N N . ARG A 1 74 ? -10.746 -7.104 34.013 1.00 31.36 66 ARG A N 1
ATOM 501 C CA . ARG A 1 74 ? -9.310 -6.996 33.767 1.00 30.44 66 ARG A CA 1
ATOM 502 C C . ARG A 1 74 ? -8.621 -8.354 33.821 1.00 31.33 66 ARG A C 1
ATOM 503 O O . ARG A 1 74 ? -7.687 -8.613 33.054 1.00 30.70 66 ARG A O 1
ATOM 511 N N . GLU A 1 75 ? -9.062 -9.234 34.715 1.00 28.69 67 GLU A N 1
ATOM 512 C CA . GLU A 1 75 ? -8.379 -10.505 34.911 1.00 32.96 67 GLU A CA 1
ATOM 513 C C . GLU A 1 75 ? -8.925 -11.629 34.039 1.00 25.16 67 GLU A C 1
ATOM 514 O O . GLU A 1 75 ? -8.429 -12.755 34.135 1.00 28.98 67 GLU A O 1
ATOM 520 N N . SER A 1 76 ? -9.911 -11.356 33.181 1.00 22.28 68 SER A N 1
ATOM 521 C CA . SER A 1 76 ? -10.523 -12.425 32.395 1.00 26.90 68 SER A CA 1
ATOM 522 C C . SER A 1 76 ? -9.578 -12.953 31.320 1.00 26.16 68 SER A C 1
ATOM 523 O O . SER A 1 76 ? -9.536 -14.163 31.067 1.00 22.54 68 SER A O 1
ATOM 526 N N . ALA A 1 77 ? -8.821 -12.065 30.671 1.00 22.30 69 ALA A N 1
ATOM 527 C CA . ALA A 1 77 ? -7.960 -12.495 29.571 1.00 24.58 69 ALA A CA 1
ATOM 528 C C . ALA A 1 77 ? -6.948 -13.536 30.039 1.00 28.86 69 ALA A C 1
ATOM 529 O O . ALA A 1 77 ? -6.752 -14.568 29.386 1.00 23.79 69 ALA A O 1
ATOM 531 N N . ASP A 1 78 ? -6.307 -13.289 31.183 1.00 26.27 70 ASP A N 1
ATOM 532 C CA . ASP A 1 78 ? -5.333 -14.244 31.701 1.00 26.55 70 ASP A CA 1
ATOM 533 C C . ASP A 1 78 ? -6.013 -15.513 32.201 1.00 25.23 70 ASP A C 1
ATOM 534 O O . ASP A 1 78 ? -5.469 -16.613 32.047 1.00 25.34 70 ASP A O 1
ATOM 539 N N . GLN A 1 79 ? -7.200 -15.384 32.801 1.00 22.87 71 GLN A N 1
ATOM 540 C CA . GLN A 1 79 ? -7.934 -16.564 33.253 1.00 22.45 71 GLN A CA 1
ATOM 541 C C . GLN A 1 79 ? -8.361 -17.434 32.078 1.00 23.60 71 GLN A C 1
ATOM 542 O O . GLN A 1 79 ? -8.341 -18.667 32.170 1.00 23.34 71 GLN A O 1
ATOM 548 N N . ILE A 1 80 ? -8.768 -16.809 30.972 1.00 22.16 72 ILE A N 1
ATOM 549 C CA . ILE A 1 80 ? -9.169 -17.564 29.790 1.00 21.52 72 ILE A CA 1
ATOM 550 C C . ILE A 1 80 ? -7.969 -18.286 29.191 1.00 23.10 72 ILE A C 1
ATOM 551 O O . ILE A 1 80 ? -8.047 -19.471 28.845 1.00 24.93 72 ILE A O 1
ATOM 556 N N . ARG A 1 81 ? -6.839 -17.583 29.061 1.00 22.33 73 ARG A N 1
ATOM 557 C CA . ARG A 1 81 ? -5.634 -18.213 28.528 1.00 23.91 73 ARG A CA 1
ATOM 558 C C . ARG A 1 81 ? -5.179 -19.359 29.420 1.00 23.16 73 ARG A C 1
ATOM 559 O O . ARG A 1 81 ? -4.856 -20.448 28.934 1.00 19.87 73 ARG A O 1
ATOM 567 N N . ASP A 1 82 ? -5.145 -19.127 30.734 1.00 23.78 74 ASP A N 1
ATOM 568 C CA . ASP A 1 82 ? -4.680 -20.156 31.657 1.00 27.27 74 ASP A CA 1
ATOM 569 C C . ASP A 1 82 ? -5.597 -21.372 31.639 1.00 23.13 74 ASP A C 1
ATOM 570 O O . ASP A 1 82 ? -5.134 -22.510 31.783 1.00 24.65 74 ASP A O 1
ATOM 575 N N . ALA A 1 83 ? -6.903 -21.153 31.457 1.00 22.43 75 ALA A N 1
ATOM 576 C CA . ALA A 1 83 ? -7.846 -22.266 31.439 1.00 23.85 75 ALA A CA 1
ATOM 577 C C . ALA A 1 83 ? -7.701 -23.098 30.171 1.00 24.00 75 ALA A C 1
ATOM 578 O O . ALA A 1 83 ? -7.802 -24.330 30.216 1.00 21.94 75 ALA A O 1
ATOM 580 N N . ALA A 1 84 ? -7.470 -22.445 29.029 1.00 20.63 76 ALA A N 1
ATOM 581 C CA . ALA A 1 84 ? -7.258 -23.186 27.790 1.00 20.35 76 ALA A CA 1
ATOM 582 C C . ALA A 1 84 ? -5.947 -23.960 27.831 1.00 24.24 76 ALA A C 1
ATOM 583 O O . ALA A 1 84 ? -5.895 -25.127 27.425 1.00 20.96 76 ALA A O 1
ATOM 585 N N . VAL A 1 85 ? -4.878 -23.327 28.321 1.00 20.15 77 VAL A N 1
ATOM 586 C CA . VAL A 1 85 ? -3.591 -24.011 28.419 1.00 26.62 77 VAL A CA 1
ATOM 587 C C . VAL A 1 85 ? -3.684 -25.194 29.376 1.00 29.57 77 VAL A C 1
ATOM 588 O O . VAL A 1 85 ? -3.179 -26.286 29.086 1.00 29.10 77 VAL A O 1
ATOM 592 N N . ALA A 1 86 ? -4.339 -25.003 30.525 1.00 27.56 78 ALA A N 1
ATOM 593 C CA . ALA A 1 86 ? -4.435 -26.076 31.511 1.00 26.74 78 ALA A CA 1
ATOM 594 C C . ALA A 1 86 ? -5.263 -27.242 30.988 1.00 28.92 78 ALA A C 1
ATOM 595 O O . ALA A 1 86 ? -4.979 -28.404 31.305 1.00 27.72 78 ALA A O 1
ATOM 597 N N . ALA A 1 87 ? -6.289 -26.955 30.187 1.00 23.53 79 ALA A N 1
ATOM 598 C CA . ALA A 1 87 ? -7.174 -28.016 29.724 1.00 26.16 79 ALA A CA 1
ATOM 599 C C . ALA A 1 87 ? -6.622 -28.719 28.490 1.00 27.35 79 ALA A C 1
ATOM 600 O O . ALA A 1 87 ? -6.775 -29.938 28.351 1.00 28.56 79 ALA A O 1
ATOM 602 N N . PHE A 1 88 ? -5.974 -27.980 27.587 1.00 27.79 80 PHE A N 1
ATOM 603 C CA . PHE A 1 88 ? -5.598 -28.534 26.294 1.00 27.96 80 PHE A CA 1
ATOM 604 C C . PHE A 1 88 ? -4.135 -28.332 25.918 1.00 26.96 80 PHE A C 1
ATOM 605 O O . PHE A 1 88 ? -3.714 -28.834 24.871 1.00 30.33 80 PHE A O 1
ATOM 613 N N . GLY A 1 89 ? -3.350 -27.624 26.729 1.00 26.62 81 GLY A N 1
ATOM 614 C CA . GLY A 1 89 ? -1.918 -27.538 26.526 1.00 23.60 81 GLY A CA 1
ATOM 615 C C . GLY A 1 89 ? -1.448 -26.444 25.590 1.00 31.78 81 GLY A C 1
ATOM 616 O O . GLY A 1 89 ? -0.234 -26.227 25.481 1.00 32.20 81 GLY A O 1
ATOM 617 N N . GLY A 1 90 ? -2.354 -25.752 24.911 1.00 28.68 82 GLY A N 1
ATOM 618 C CA . GLY A 1 90 ? -1.942 -24.719 23.979 1.00 28.24 82 GLY A CA 1
ATOM 619 C C . GLY A 1 90 ? -3.148 -23.985 23.437 1.00 27.91 82 GLY A C 1
ATOM 620 O O . GLY A 1 90 ? -4.287 -24.234 23.837 1.00 22.09 82 GLY A O 1
ATOM 621 N N . ILE A 1 91 ? -2.877 -23.056 22.521 1.00 26.33 83 ILE A N 1
ATOM 622 C CA . ILE A 1 91 ? -3.914 -22.260 21.867 1.00 25.98 83 ILE A CA 1
ATOM 623 C C . ILE A 1 91 ? -3.510 -22.086 20.409 1.00 22.29 83 ILE A C 1
ATOM 624 O O . ILE A 1 91 ? -2.512 -21.419 20.115 1.00 20.32 83 ILE A O 1
ATOM 629 N N . ASP A 1 92 ? -4.279 -22.681 19.499 1.00 20.64 84 ASP A N 1
ATOM 630 C CA . ASP A 1 92 ? -4.056 -22.519 18.068 1.00 21.78 84 ASP A CA 1
ATOM 631 C C . ASP A 1 92 ? -4.963 -21.473 17.439 1.00 20.61 84 ASP A C 1
ATOM 632 O O . ASP A 1 92 ? -4.582 -20.864 16.434 1.00 22.50 84 ASP A O 1
ATOM 637 N N . ILE A 1 93 ? -6.152 -21.260 17.997 1.00 18.24 85 ILE A N 1
ATOM 638 C CA . ILE A 1 93 ? -7.172 -20.408 17.397 1.00 18.16 85 ILE A CA 1
ATOM 639 C C . ILE A 1 93 ? -7.776 -19.527 18.480 1.00 18.52 85 ILE A C 1
ATOM 640 O O . ILE A 1 93 ? -8.107 -20.006 19.570 1.00 18.21 85 ILE A O 1
ATOM 645 N N . LEU A 1 94 ? -7.937 -18.241 18.172 1.00 18.32 86 LEU A N 1
ATOM 646 C CA . LEU A 1 94 ? -8.608 -17.298 19.058 1.00 19.90 86 LEU A CA 1
ATOM 647 C C . LEU A 1 94 ? -9.725 -16.620 18.278 1.00 20.42 86 LEU A C 1
ATOM 648 O O . LEU A 1 94 ? -9.461 -15.911 17.302 1.00 21.41 86 LEU A O 1
ATOM 653 N N . VAL A 1 95 ? -10.963 -16.843 18.702 1.00 15.55 87 VAL A N 1
ATOM 654 C CA . VAL A 1 95 ? -12.138 -16.281 18.047 1.00 22.29 87 VAL A CA 1
ATOM 655 C C . VAL A 1 95 ? -12.737 -15.267 19.014 1.00 21.20 87 VAL A C 1
ATOM 656 O O . VAL A 1 95 ? -13.373 -15.637 20.007 1.00 16.32 87 VAL A O 1
ATOM 660 N N . ASN A 1 96 ? -12.526 -13.979 18.730 1.00 19.26 88 ASN A N 1
ATOM 661 C CA . ASN A 1 96 ? -13.046 -12.900 19.571 1.00 20.88 88 ASN A CA 1
ATOM 662 C C . ASN A 1 96 ? -14.437 -12.531 19.068 1.00 18.63 88 ASN A C 1
ATOM 663 O O . ASN A 1 96 ? -14.634 -11.599 18.285 1.00 22.49 88 ASN A O 1
ATOM 668 N N . ASN A 1 97 ? -15.423 -13.283 19.548 1.00 16.50 89 ASN A N 1
ATOM 669 C CA . ASN A 1 97 ? -16.782 -13.209 19.031 1.00 21.64 89 ASN A CA 1
ATOM 670 C C . ASN A 1 97 ? -17.718 -12.371 19.893 1.00 19.41 89 ASN A C 1
ATOM 671 O O . ASN A 1 97 ? -18.633 -11.741 19.353 1.00 19.67 89 ASN A O 1
ATOM 676 N N . ALA A 1 98 ? -17.510 -12.332 21.207 1.00 19.54 90 ALA A N 1
ATOM 677 C CA . ALA A 1 98 ? -18.456 -11.670 22.096 1.00 18.26 90 ALA A CA 1
ATOM 678 C C . ALA A 1 98 ? -18.432 -10.158 21.907 1.00 21.44 90 ALA A C 1
ATOM 679 O O . ALA A 1 98 ? -17.375 -9.555 21.690 1.00 21.18 90 ALA A O 1
ATOM 681 N N . HIS A 1 99 ? -19.615 -9.550 22.002 1.00 20.02 91 HIS A N 1
ATOM 682 C CA . HIS A 1 99 ? -19.793 -8.106 21.910 1.00 20.07 91 HIS A CA 1
ATOM 683 C C . HIS A 1 99 ? -21.215 -7.744 22.328 1.00 24.81 91 HIS A C 1
ATOM 684 O O . HIS A 1 99 ? -22.178 -8.380 21.888 1.00 26.16 91 HIS A O 1
ATOM 691 N N . ALA A 1 100 ? -21.355 -6.743 23.191 1.00 22.64 92 ALA A N 1
ATOM 692 C CA . ALA A 1 100 ? -22.650 -6.201 23.567 1.00 22.93 92 ALA A CA 1
ATOM 693 C C . ALA A 1 100 ? -22.675 -4.713 23.251 1.00 20.11 92 ALA A C 1
ATOM 694 O O . ALA A 1 100 ? -21.644 -4.040 23.298 1.00 22.42 92 ALA A O 1
ATOM 696 N N . SER A 1 101 ? -23.859 -4.202 22.923 1.00 23.90 93 SER A N 1
ATOM 697 C CA . SER A 1 101 ? -23.994 -2.804 22.537 1.00 24.05 93 SER A CA 1
ATOM 698 C C . SER A 1 101 ? -25.432 -2.357 22.749 1.00 22.50 93 SER A C 1
ATOM 699 O O . SER A 1 101 ? -26.340 -3.171 22.936 1.00 23.79 93 SER A O 1
ATOM 702 N N . ARG A 1 102 ? -25.626 -1.040 22.708 1.00 23.02 94 ARG A N 1
ATOM 703 C CA . ARG A 1 102 ? -26.946 -0.432 22.720 1.00 23.50 94 ARG A CA 1
ATOM 704 C C . ARG A 1 102 ? -27.072 0.498 21.522 1.00 24.67 94 ARG A C 1
ATOM 705 O O . ARG A 1 102 ? -26.090 1.100 21.076 1.00 21.71 94 ARG A O 1
ATOM 713 N N . GLN A 1 103 ? -28.290 0.606 21.001 1.00 19.63 95 GLN A N 1
ATOM 714 C CA . GLN A 1 103 ? -28.577 1.388 19.807 1.00 22.12 95 GLN A CA 1
ATOM 715 C C . GLN A 1 103 ? -29.283 2.680 20.197 1.00 23.22 95 GLN A C 1
ATOM 716 O O . GLN A 1 103 ? -30.283 2.650 20.919 1.00 24.54 95 GLN A O 1
ATOM 722 N N . ALA A 1 104 ? -28.761 3.806 19.716 1.00 24.52 96 ALA A N 1
ATOM 723 C CA . ALA A 1 104 ? -29.362 5.109 19.969 1.00 25.10 96 ALA A CA 1
ATOM 724 C C . ALA A 1 104 ? -28.741 6.121 19.020 1.00 23.10 96 ALA A C 1
ATOM 725 O O . ALA A 1 104 ? -27.612 5.949 18.554 1.00 20.85 96 ALA A O 1
ATOM 727 N N . LEU A 1 105 ? -29.495 7.183 18.741 1.00 20.58 97 LEU A N 1
ATOM 728 C CA . LEU A 1 105 ? -28.975 8.258 17.911 1.00 24.38 97 LEU A CA 1
ATOM 729 C C . LEU A 1 105 ? -27.747 8.886 18.566 1.00 22.69 97 LEU A C 1
ATOM 730 O O . LEU A 1 105 ? -27.558 8.826 19.784 1.00 20.75 97 LEU A O 1
ATOM 735 N N . LEU A 1 106 ? -26.902 9.497 17.732 1.00 20.86 98 LEU A N 1
ATOM 736 C CA . LEU A 1 106 ? -25.665 10.084 18.238 1.00 18.97 98 LEU A CA 1
ATOM 737 C C . LEU A 1 106 ? -25.947 11.169 19.272 1.00 20.91 98 LEU A C 1
ATOM 738 O O . LEU A 1 106 ? -25.242 11.270 20.283 1.00 19.44 98 LEU A O 1
ATOM 743 N N . VAL A 1 107 ? -26.980 11.984 19.045 1.00 23.92 99 VAL A N 1
ATOM 744 C CA . VAL A 1 107 ? -27.336 13.009 20.018 1.00 25.87 99 VAL A CA 1
ATOM 745 C C . VAL A 1 107 ? -28.008 12.429 21.253 1.00 24.97 99 VAL A C 1
ATOM 746 O O . VAL A 1 107 ? -28.234 13.158 22.225 1.00 24.33 99 VAL A O 1
ATOM 750 N N . GLU A 1 108 ? -28.325 11.134 21.238 1.00 22.49 100 GLU A N 1
ATOM 751 C CA . GLU A 1 108 ? -28.896 10.441 22.384 1.00 22.59 100 GLU A CA 1
ATOM 752 C C . GLU A 1 108 ? -27.879 9.591 23.133 1.00 23.02 100 GLU A C 1
ATOM 753 O O . GLU A 1 108 ? -28.231 8.992 24.154 1.00 24.41 100 GLU A O 1
ATOM 759 N N . HIS A 1 109 ? -26.635 9.518 22.661 1.00 21.61 101 HIS A N 1
ATOM 760 C CA . HIS A 1 109 ? -25.674 8.587 23.239 1.00 24.57 101 HIS A CA 1
ATOM 761 C C . HIS A 1 109 ? -25.176 9.055 24.602 1.00 25.91 101 HIS A C 1
ATOM 762 O O . HIS A 1 109 ? -25.080 10.254 24.881 1.00 25.14 101 HIS A O 1
ATOM 769 N N . THR A 1 110 ? -24.851 8.084 25.448 1.00 26.34 102 THR A N 1
ATOM 770 C CA . THR A 1 110 ? -24.404 8.277 26.817 1.00 24.98 102 THR A CA 1
ATOM 771 C C . THR A 1 110 ? -23.086 7.543 27.030 1.00 27.83 102 THR A C 1
ATOM 772 O O . THR A 1 110 ? -22.767 6.603 26.297 1.00 23.73 102 THR A O 1
ATOM 776 N N . PRO A 1 111 ? -22.290 7.971 28.015 1.00 27.63 103 PRO A N 1
ATOM 777 C CA . PRO A 1 111 ? -21.024 7.262 28.283 1.00 27.07 103 PRO A CA 1
ATOM 778 C C . PRO A 1 111 ? -21.204 5.777 28.540 1.00 27.57 103 PRO A C 1
ATOM 779 O O . PRO A 1 111 ? -20.335 4.980 28.160 1.00 25.15 103 PRO A O 1
ATOM 783 N N . GLU A 1 112 ? -22.310 5.384 29.180 1.00 27.81 104 GLU A N 1
ATOM 784 C CA . GLU A 1 112 ? -22.571 3.972 29.444 1.00 27.17 104 GLU A CA 1
ATOM 785 C C . GLU A 1 112 ? -22.696 3.178 28.151 1.00 24.86 104 GLU A C 1
ATOM 786 O O . GLU A 1 112 ? -22.419 1.972 28.128 1.00 24.45 104 GLU A O 1
ATOM 792 N N . MET A 1 113 ? -23.109 3.838 27.071 1.00 22.73 105 MET A N 1
ATOM 793 C CA . MET A 1 113 ? -23.240 3.167 25.783 1.00 22.81 105 MET A CA 1
ATOM 794 C C . MET A 1 113 ? -21.869 2.834 25.205 1.00 23.74 105 MET A C 1
ATOM 795 O O . MET A 1 113 ? -21.638 1.716 24.729 1.00 22.67 105 MET A O 1
ATOM 800 N N . PHE A 1 114 ? -20.944 3.797 25.246 1.00 19.59 106 PHE A N 1
ATOM 801 C CA . PHE A 1 114 ? -19.582 3.545 24.784 1.00 24.82 106 PHE A CA 1
ATOM 802 C C . PHE A 1 114 ? -18.857 2.569 25.701 1.00 21.13 106 PHE A C 1
ATOM 803 O O . PHE A 1 114 ? -18.056 1.749 25.236 1.00 23.04 106 PHE A O 1
ATOM 811 N N . GLU A 1 115 ? -19.113 2.652 27.010 1.00 19.64 107 GLU A N 1
ATOM 812 C CA . GLU A 1 115 ? -18.475 1.734 27.948 1.00 25.49 107 GLU A CA 1
ATOM 813 C C . GLU A 1 115 ? -18.880 0.291 27.671 1.00 22.35 107 GLU A C 1
ATOM 814 O O . GLU A 1 115 ? -18.042 -0.616 27.711 1.00 22.06 107 GLU A O 1
ATOM 820 N N . LEU A 1 116 ? -20.165 0.062 27.392 1.00 21.00 108 LEU A N 1
ATOM 821 C CA . LEU A 1 116 ? -20.633 -1.287 27.092 1.00 22.56 108 LEU A CA 1
ATOM 822 C C . LEU A 1 116 ? -19.983 -1.826 25.823 1.00 22.70 108 LEU A C 1
ATOM 823 O O . LEU A 1 116 ? -19.451 -2.942 25.810 1.00 22.61 108 LEU A O 1
ATOM 828 N N . SER A 1 117 ? -20.001 -1.034 24.745 1.00 21.45 109 SER A N 1
ATOM 829 C CA . SER A 1 117 ? -19.526 -1.527 23.454 1.00 20.15 109 SER A CA 1
ATOM 830 C C . SER A 1 117 ? -18.016 -1.739 23.458 1.00 18.16 109 SER A C 1
ATOM 831 O O . SER A 1 117 ? -17.526 -2.794 23.039 1.00 20.86 109 SER A O 1
ATOM 834 N N . PHE A 1 118 ? -17.256 -0.745 23.921 1.00 17.58 110 PHE A N 1
ATOM 835 C CA . PHE A 1 118 ? -15.806 -0.907 23.960 1.00 23.42 110 PHE A CA 1
ATOM 836 C C . PHE A 1 118 ? -15.390 -1.899 25.038 1.00 24.37 110 PHE A C 1
ATOM 837 O O . PHE A 1 118 ? -14.425 -2.650 24.857 1.00 21.16 110 PHE A O 1
ATOM 845 N N . GLY A 1 119 ? -16.111 -1.924 26.161 1.00 21.43 111 GLY A N 1
ATOM 846 C CA . GLY A 1 119 ? -15.734 -2.797 27.257 1.00 20.72 111 GLY A CA 1
ATOM 847 C C . GLY A 1 119 ? -15.969 -4.267 26.977 1.00 19.68 111 GLY A C 1
ATOM 848 O O . GLY A 1 119 ? -15.229 -5.118 27.477 1.00 21.29 111 GLY A O 1
ATOM 849 N N . THR A 1 120 ? -16.993 -4.593 26.189 1.00 20.93 112 THR A N 1
ATOM 850 C CA . THR A 1 120 ? -17.273 -5.987 25.860 1.00 21.18 112 THR A CA 1
ATOM 851 C C . THR A 1 120 ? -16.729 -6.410 24.505 1.00 23.29 112 THR A C 1
ATOM 852 O O . THR A 1 120 ? -16.444 -7.597 24.311 1.00 24.22 112 THR A O 1
ATOM 856 N N . GLY A 1 121 ? -16.568 -5.479 23.570 1.00 21.66 113 GLY A N 1
ATOM 857 C CA . GLY A 1 121 ? -16.132 -5.835 22.234 1.00 21.67 113 GLY A CA 1
ATOM 858 C C . GLY A 1 121 ? -14.673 -5.542 21.949 1.00 23.17 113 GLY A C 1
ATOM 859 O O . GLY A 1 121 ? -13.905 -6.450 21.611 1.00 20.36 113 GLY A O 1
ATOM 860 N N . PHE A 1 122 ? -14.275 -4.277 22.095 1.00 17.93 114 PHE A N 1
ATOM 861 C CA . PHE A 1 122 ? -12.944 -3.855 21.668 1.00 16.36 114 PHE A CA 1
ATOM 862 C C . PHE A 1 122 ? -11.864 -4.334 22.633 1.00 22.22 114 PHE A C 1
ATOM 863 O O . PHE A 1 122 ? -10.951 -5.074 22.248 1.00 18.11 114 PHE A O 1
ATOM 871 N N . TYR A 1 123 ? -11.941 -3.906 23.892 1.00 20.36 115 TYR A N 1
ATOM 872 C CA . TYR A 1 123 ? -10.856 -4.191 24.826 1.00 23.21 115 TYR A CA 1
ATOM 873 C C . TYR A 1 123 ? -10.654 -5.679 25.092 1.00 18.75 115 TYR A C 1
ATOM 874 O O . TYR A 1 123 ? -9.487 -6.098 25.196 1.00 19.25 115 TYR A O 1
ATOM 883 N N . PRO A 1 124 ? -11.689 -6.520 25.205 1.00 21.48 116 PRO A N 1
ATOM 884 C CA . PRO A 1 124 ? -11.424 -7.967 25.284 1.00 22.66 116 PRO A CA 1
ATOM 885 C C . PRO A 1 124 ? -10.720 -8.514 24.058 1.00 22.14 116 PRO A C 1
ATOM 886 O O . PRO A 1 124 ? -9.910 -9.441 24.185 1.00 23.22 116 PRO A O 1
ATOM 890 N N . THR A 1 125 ? -11.011 -7.975 22.870 1.00 21.04 117 THR A N 1
ATOM 891 C CA . THR A 1 125 ? -10.289 -8.389 21.671 1.00 19.72 117 THR A CA 1
ATOM 892 C C . THR A 1 125 ? -8.801 -8.090 21.806 1.00 19.77 117 THR A C 1
ATOM 893 O O . THR A 1 125 ? -7.954 -8.939 21.507 1.00 20.80 117 THR A O 1
ATOM 897 N N . VAL A 1 126 ? -8.466 -6.883 22.267 1.00 20.21 118 VAL A N 1
ATOM 898 C CA . VAL A 1 126 ? -7.066 -6.507 22.440 1.00 19.72 118 VAL A CA 1
ATOM 899 C C . VAL A 1 126 ? -6.420 -7.341 23.539 1.00 22.63 118 VAL A C 1
ATOM 900 O O . VAL A 1 126 ? -5.340 -7.913 23.354 1.00 23.46 118 VAL A O 1
ATOM 904 N N . HIS A 1 127 ? -7.079 -7.430 24.698 1.00 18.84 119 HIS A N 1
ATOM 905 C CA . HIS A 1 127 ? -6.454 -8.066 25.854 1.00 20.35 119 HIS A CA 1
ATOM 906 C C . HIS A 1 127 ? -6.308 -9.572 25.661 1.00 18.51 119 HIS A C 1
ATOM 907 O O . HIS A 1 127 ? -5.320 -10.164 26.109 1.00 20.57 119 HIS A O 1
ATOM 914 N N . LEU A 1 128 ? -7.275 -10.214 25.004 1.00 21.35 120 LEU A N 1
ATOM 915 C CA . LEU A 1 128 ? -7.138 -11.645 24.758 1.00 21.39 120 LEU A CA 1
ATOM 916 C C . LEU A 1 128 ? -6.067 -11.930 23.713 1.00 23.44 120 LEU A C 1
ATOM 917 O O . LEU A 1 128 ? -5.388 -12.960 23.788 1.00 24.41 120 LEU A O 1
ATOM 922 N N . MET A 1 129 ? -5.895 -11.032 22.741 1.00 20.64 121 MET A N 1
ATOM 923 C CA . MET A 1 129 ? -4.816 -11.204 21.776 1.00 21.26 121 MET A CA 1
ATOM 924 C C . MET A 1 129 ? -3.456 -11.046 22.445 1.00 23.32 121 MET A C 1
ATOM 925 O O . MET A 1 129 ? -2.515 -11.787 22.136 1.00 19.88 121 MET A O 1
ATOM 930 N N . GLN A 1 130 ? -3.337 -10.091 23.370 1.00 18.81 122 GLN A N 1
ATOM 931 C CA . GLN A 1 130 ? -2.085 -9.914 24.099 1.00 22.12 122 GLN A CA 1
ATOM 932 C C . GLN A 1 130 ? -1.800 -11.104 25.005 1.00 22.55 122 GLN A C 1
ATOM 933 O O . GLN A 1 130 ? -0.653 -11.554 25.107 1.00 24.51 122 GLN A O 1
ATOM 939 N N . ALA A 1 131 ? -2.831 -11.619 25.679 1.00 18.97 123 ALA A N 1
ATOM 940 C CA . ALA A 1 131 ? -2.631 -12.723 26.612 1.00 24.37 123 ALA A CA 1
ATOM 941 C C . ALA A 1 131 ? -2.285 -14.012 25.880 1.00 22.40 123 ALA A C 1
ATOM 942 O O . ALA A 1 131 ? -1.468 -14.805 26.361 1.00 25.08 123 ALA A O 1
ATOM 944 N N . CYS A 1 132 ? -2.885 -14.234 24.714 1.00 22.88 124 CYS A N 1
ATOM 945 C CA . CYS A 1 132 ? -2.706 -15.472 23.969 1.00 23.98 124 CYS A CA 1
ATOM 946 C C . CYS A 1 132 ? -1.566 -15.415 22.961 1.00 23.97 124 CYS A C 1
ATOM 947 O O . CYS A 1 132 ? -1.300 -16.423 22.299 1.00 26.44 124 CYS A O 1
ATOM 950 N N . TYR A 1 133 ? -0.883 -14.274 22.835 1.00 18.18 125 TYR A N 1
ATOM 951 C CA . TYR A 1 133 ? 0.150 -14.130 21.809 1.00 19.91 125 TYR A CA 1
ATOM 952 C C . TYR A 1 133 ? 1.262 -15.167 21.913 1.00 21.74 125 TYR A C 1
ATOM 953 O O . TYR A 1 133 ? 1.606 -15.766 20.879 1.00 23.64 125 TYR A O 1
ATOM 962 N N . PRO A 1 134 ? 1.875 -15.420 23.078 1.00 24.17 126 PRO A N 1
ATOM 963 C CA . PRO A 1 134 ? 2.925 -16.455 23.116 1.00 24.60 126 PRO A CA 1
ATOM 964 C C . PRO A 1 134 ? 2.437 -17.823 22.667 1.00 25.02 126 PRO A C 1
ATOM 965 O O . PRO A 1 134 ? 3.169 -18.542 21.975 1.00 22.94 126 PRO A O 1
ATOM 969 N N . GLN A 1 135 ? 1.210 -18.198 23.031 1.00 21.75 127 GLN A N 1
ATOM 970 C CA . GLN A 1 135 ? 0.688 -19.495 22.614 1.00 23.62 127 GLN A CA 1
ATOM 971 C C . GLN A 1 135 ? 0.375 -19.512 21.121 1.00 21.75 127 GLN A C 1
ATOM 972 O O . GLN A 1 135 ? 0.617 -20.517 20.443 1.00 26.73 127 GLN A O 1
ATOM 978 N N . LEU A 1 136 ? -0.156 -18.407 20.591 1.00 21.82 128 LEU A N 1
ATOM 979 C CA . LEU A 1 136 ? -0.461 -18.345 19.164 1.00 24.28 128 LEU A CA 1
ATOM 980 C C . LEU A 1 136 ? 0.811 -18.332 18.327 1.00 22.93 128 LEU A C 1
ATOM 981 O O . LEU A 1 136 ? 0.845 -18.902 17.230 1.00 23.07 128 LEU A O 1
ATOM 986 N N . LYS A 1 137 ? 1.863 -17.677 18.823 1.00 19.32 129 LYS A N 1
ATOM 987 C CA . LYS A 1 137 ? 3.131 -17.670 18.102 1.00 23.99 129 LYS A CA 1
ATOM 988 C C . LYS A 1 137 ? 3.742 -19.065 18.062 1.00 24.57 129 LYS A C 1
ATOM 989 O O . LYS A 1 137 ? 4.292 -19.479 17.034 1.00 27.70 129 LYS A O 1
ATOM 995 N N . GLN A 1 138 ? 3.643 -19.805 19.168 1.00 29.41 130 GLN A N 1
ATOM 996 C CA . GLN A 1 138 ? 4.107 -21.189 19.188 1.00 28.63 130 GLN A CA 1
ATOM 997 C C . GLN A 1 138 ? 3.353 -22.036 18.170 1.00 27.13 130 GLN A C 1
ATOM 998 O O . GLN A 1 138 ? 3.951 -22.860 17.468 1.00 25.30 130 GLN A O 1
ATOM 1004 N N . ALA A 1 139 ? 2.040 -21.838 18.073 1.00 25.62 131 ALA A N 1
ATOM 1005 C CA . ALA A 1 139 ? 1.198 -22.617 17.178 1.00 23.74 131 ALA A CA 1
ATOM 1006 C C . ALA A 1 139 ? 1.214 -22.106 15.745 1.00 28.75 131 ALA A C 1
ATOM 1007 O O . ALA A 1 139 ? 0.747 -22.821 14.849 1.00 24.16 131 ALA A O 1
ATOM 1009 N N . ARG A 1 140 ? 1.745 -20.907 15.506 1.00 27.30 132 ARG A N 1
ATOM 1010 C CA . ARG A 1 140 ? 1.598 -20.226 14.223 1.00 27.93 132 ARG A CA 1
ATOM 1011 C C . ARG A 1 140 ? 0.120 -20.160 13.847 1.00 26.01 132 ARG A C 1
ATOM 1012 O O . ARG A 1 140 ? -0.296 -20.549 12.753 1.00 25.39 132 ARG A O 1
ATOM 1020 N N . GLY A 1 141 ? -0.678 -19.659 14.788 1.00 24.97 133 GLY A N 1
ATOM 1021 C CA . GLY A 1 141 ? -2.117 -19.810 14.762 1.00 23.53 133 GLY A CA 1
ATOM 1022 C C . GLY A 1 141 ? -2.856 -18.701 14.046 1.00 22.75 133 GLY A C 1
ATOM 1023 O O . GLY A 1 141 ? -2.306 -17.977 13.213 1.00 19.85 133 GLY A O 1
ATOM 1024 N N . SER A 1 142 ? -4.137 -18.572 14.391 1.00 23.79 134 SER A N 1
ATOM 1025 C CA . SER A 1 142 ? -5.069 -17.728 13.659 1.00 19.84 134 SER A CA 1
ATOM 1026 C C . SER A 1 142 ? -6.012 -17.041 14.633 1.00 20.21 134 SER A C 1
ATOM 1027 O O . SER A 1 142 ? -6.545 -17.682 15.542 1.00 20.78 134 SER A O 1
ATOM 1030 N N . VAL A 1 143 ? -6.215 -15.741 14.438 1.00 22.54 135 VAL A N 1
ATOM 1031 C CA . VAL A 1 143 ? -7.144 -14.949 15.235 1.00 20.76 135 VAL A CA 1
ATOM 1032 C C . VAL A 1 143 ? -8.284 -14.509 14.329 1.00 18.75 135 VAL A C 1
ATOM 1033 O O . VAL A 1 143 ? -8.047 -13.923 13.266 1.00 20.41 135 VAL A O 1
ATOM 1037 N N . VAL A 1 144 ? -9.515 -14.795 14.742 1.00 16.23 136 VAL A N 1
ATOM 1038 C CA . VAL A 1 144 ? -10.709 -14.405 14.000 1.00 17.24 136 VAL A CA 1
ATOM 1039 C C . VAL A 1 144 ? -11.479 -13.410 14.858 1.00 18.66 136 VAL A C 1
ATOM 1040 O O . VAL A 1 144 ? -12.101 -13.792 15.857 1.00 17.89 136 VAL A O 1
ATOM 1044 N N . ASN A 1 145 ? -11.434 -12.138 14.478 1.00 18.05 137 ASN A N 1
ATOM 1045 C CA . ASN A 1 145 ? -12.205 -11.100 15.145 1.00 17.19 137 ASN A CA 1
ATOM 1046 C C . ASN A 1 145 ? -13.479 -10.822 14.356 1.00 15.73 137 ASN A C 1
ATOM 1047 O O . ASN A 1 145 ? -13.656 -11.294 13.232 1.00 18.40 137 ASN A O 1
ATOM 1052 N N . PHE A 1 146 ? -14.380 -10.048 14.958 1.00 18.23 138 PHE A N 1
ATOM 1053 C CA . PHE A 1 146 ? -15.719 -9.868 14.406 1.00 18.94 138 PHE A CA 1
ATOM 1054 C C . PHE A 1 146 ? -16.020 -8.393 14.203 1.00 22.06 138 PHE A C 1
ATOM 1055 O O . PHE A 1 146 ? -15.916 -7.598 15.144 1.00 23.92 138 PHE A O 1
ATOM 1063 N N . GLY A 1 147 ? -16.397 -8.035 12.974 1.00 17.96 139 GLY A N 1
ATOM 1064 C CA . GLY A 1 147 ? -16.914 -6.733 12.658 1.00 16.90 139 GLY A CA 1
ATOM 1065 C C . GLY A 1 147 ? -18.399 -6.766 12.365 1.00 23.49 139 GLY A C 1
ATOM 1066 O O . GLY A 1 147 ? -19.121 -7.695 12.756 1.00 18.21 139 GLY A O 1
ATOM 1067 N N . SER A 1 148 ? -18.867 -5.744 11.655 1.00 21.96 140 SER A N 1
ATOM 1068 C CA . SER A 1 148 ? -20.282 -5.664 11.328 1.00 22.48 140 SER A CA 1
ATOM 1069 C C . SER A 1 148 ? -20.467 -4.835 10.066 1.00 21.12 140 SER A C 1
ATOM 1070 O O . SER A 1 148 ? -19.802 -3.811 9.885 1.00 23.47 140 SER A O 1
ATOM 1073 N N . GLY A 1 149 ? -21.377 -5.290 9.200 1.00 24.29 141 GLY A N 1
ATOM 1074 C CA . GLY A 1 149 ? -21.676 -4.542 7.992 1.00 25.82 141 GLY A CA 1
ATOM 1075 C C . GLY A 1 149 ? -22.292 -3.187 8.273 1.00 24.05 141 GLY A C 1
ATOM 1076 O O . GLY A 1 149 ? -22.048 -2.225 7.539 1.00 27.03 141 GLY A O 1
ATOM 1077 N N . SER A 1 150 ? -23.093 -3.087 9.337 1.00 24.97 142 SER A N 1
ATOM 1078 C CA . SER A 1 150 ? -23.681 -1.805 9.703 1.00 24.82 142 SER A CA 1
ATOM 1079 C C . SER A 1 150 ? -22.623 -0.793 10.119 1.00 24.65 142 SER A 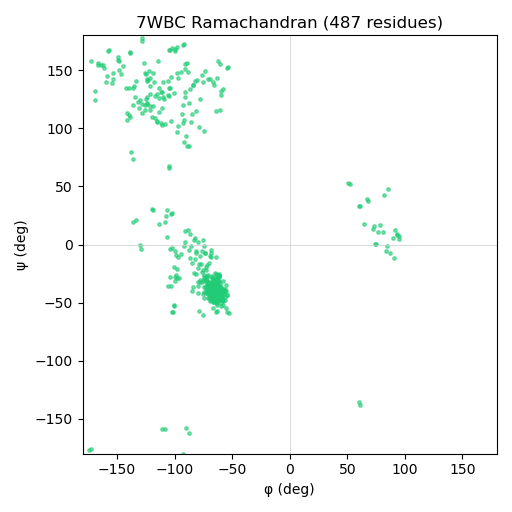C 1
ATOM 1080 O O . SER A 1 150 ? -22.861 0.415 10.010 1.00 21.04 142 SER A O 1
ATOM 1083 N N . ALA A 1 151 ? -21.464 -1.262 10.589 1.00 22.90 143 ALA A N 1
ATOM 1084 C CA . ALA A 1 151 ? -20.356 -0.357 10.875 1.00 24.15 143 ALA A CA 1
ATOM 1085 C C . ALA A 1 151 ? -19.694 0.135 9.597 1.00 22.32 143 ALA A C 1
ATOM 1086 O O . ALA A 1 151 ? -19.147 1.243 9.570 1.00 21.30 143 ALA A O 1
ATOM 1088 N N . LEU A 1 152 ? -19.716 -0.678 8.538 1.00 24.12 144 LEU A N 1
ATOM 1089 C CA . LEU A 1 152 ? -19.208 -0.224 7.248 1.00 21.40 144 LEU A CA 1
ATOM 1090 C C . LEU A 1 152 ? -20.116 0.842 6.652 1.00 24.71 144 LEU A C 1
ATOM 1091 O O . LEU A 1 152 ? -19.636 1.853 6.124 1.00 25.06 144 LEU A O 1
ATOM 1096 N N . ASP A 1 153 ? -21.433 0.634 6.738 1.00 25.33 145 ASP A N 1
ATOM 1097 C CA . ASP A 1 153 ? -22.387 1.568 6.150 1.00 30.39 145 ASP A CA 1
ATOM 1098 C C . ASP A 1 153 ? -22.480 2.862 6.948 1.00 28.78 145 ASP A C 1
ATOM 1099 O O . ASP A 1 153 ? -22.716 3.929 6.371 1.00 27.28 145 ASP A O 1
ATOM 1104 N N . GLY A 1 154 ? -22.303 2.789 8.262 1.00 21.99 146 GLY A N 1
ATOM 1105 C CA . GLY A 1 154 ? -22.683 3.893 9.121 1.00 21.57 146 GLY A CA 1
ATOM 1106 C C . GLY A 1 154 ? -24.161 3.898 9.438 1.00 22.73 146 GLY A C 1
ATOM 1107 O O . GLY A 1 154 ? -24.798 4.961 9.405 1.00 20.82 146 GLY A O 1
ATOM 1108 N N . MET A 1 155 ? -24.728 2.728 9.723 1.00 19.70 147 MET A N 1
ATOM 1109 C CA . MET A 1 155 ? -26.156 2.611 9.976 1.00 20.94 147 MET A CA 1
ATOM 1110 C C . MET A 1 155 ? -26.564 3.501 11.145 1.00 19.44 147 MET A C 1
ATOM 1111 O O . MET A 1 155 ? -25.884 3.503 12.181 1.00 16.68 147 MET A O 1
ATOM 1116 N N . PRO A 1 156 ? -27.647 4.269 11.019 1.00 18.45 148 PRO A N 1
ATOM 1117 C CA . PRO A 1 156 ? -28.114 5.087 12.143 1.00 24.69 148 PRO A CA 1
ATOM 1118 C C . PRO A 1 156 ? -28.334 4.248 13.396 1.00 21.22 148 PRO A C 1
ATOM 1119 O O . PRO A 1 156 ? -28.632 3.054 13.325 1.00 22.28 148 PRO A O 1
ATOM 1123 N N . THR A 1 157 ? -28.178 4.903 14.547 1.00 20.34 149 THR A N 1
ATOM 1124 C CA . THR A 1 157 ? -28.241 4.368 15.906 1.00 22.22 149 THR A CA 1
ATOM 1125 C C . THR A 1 157 ? -27.018 3.539 16.288 1.00 20.80 149 THR A C 1
ATOM 1126 O O . THR A 1 157 ? -26.959 3.054 17.422 1.00 21.31 149 THR A O 1
ATOM 1130 N N . GLN A 1 158 ? -26.026 3.383 15.407 1.00 16.61 150 GLN A N 1
ATOM 1131 C CA . GLN A 1 158 ? -24.895 2.498 15.670 1.00 21.29 150 GLN A CA 1
ATOM 1132 C C . GLN A 1 158 ? -23.622 3.244 16.067 1.00 20.78 150 GLN A C 1
ATOM 1133 O O . GLN A 1 158 ? -22.524 2.718 15.863 1.00 18.97 150 GLN A O 1
ATOM 1139 N N . THR A 1 159 ? -23.740 4.442 16.651 1.00 19.50 151 THR A N 1
ATOM 1140 C CA . THR A 1 159 ? -22.555 5.228 16.996 1.00 17.25 151 THR A CA 1
ATOM 1141 C C . THR A 1 159 ? -21.558 4.419 17.825 1.00 19.02 151 THR A C 1
ATOM 1142 O O . THR A 1 159 ? -20.407 4.227 17.420 1.00 18.88 151 THR A O 1
ATOM 1146 N N . SER A 1 160 ? -21.987 3.921 18.987 1.00 18.49 152 SER A N 1
ATOM 1147 C CA . SER A 1 160 ? -21.050 3.216 19.860 1.00 20.09 152 SER A CA 1
ATOM 1148 C C . SER A 1 160 ? -20.739 1.811 19.361 1.00 16.75 152 SER A C 1
ATOM 1149 O O . SER A 1 160 ? -19.626 1.316 19.572 1.00 18.75 152 SER A O 1
ATOM 1152 N N . TYR A 1 161 ? -21.700 1.151 18.713 1.00 16.37 153 TYR A N 1
ATOM 1153 C CA . TYR A 1 161 ? -21.446 -0.184 18.180 1.00 20.00 153 TYR A CA 1
ATOM 1154 C C . TYR A 1 161 ? -20.448 -0.131 17.028 1.00 19.21 153 TYR A C 1
ATOM 1155 O O . TYR A 1 161 ? -19.494 -0.918 16.982 1.00 15.88 153 TYR A O 1
ATOM 1164 N N . ALA A 1 162 ? -20.646 0.801 16.092 1.00 18.46 154 ALA A N 1
ATOM 1165 C CA . ALA A 1 162 ? -19.768 0.880 14.929 1.00 20.06 154 ALA A CA 1
ATOM 1166 C C . ALA A 1 162 ? -18.381 1.392 15.297 1.00 20.65 154 ALA A C 1
ATOM 1167 O O . ALA A 1 162 ? -17.392 0.999 14.666 1.00 18.71 154 ALA A O 1
ATOM 1169 N N . ALA A 1 163 ? -18.290 2.273 16.296 1.00 17.11 155 ALA A N 1
ATOM 1170 C CA . ALA A 1 163 ? -16.991 2.795 16.709 1.00 16.95 155 ALA A CA 1
ATOM 1171 C C . ALA A 1 163 ? -16.095 1.677 17.225 1.00 17.92 155 ALA A C 1
ATOM 1172 O O . ALA A 1 163 ? -14.915 1.593 16.863 1.00 19.33 155 ALA A O 1
ATOM 1174 N N . ALA A 1 164 ? -16.643 0.806 18.076 1.00 19.24 156 ALA A N 1
ATOM 1175 C CA . ALA A 1 164 ? -15.868 -0.321 18.585 1.00 19.80 156 ALA A CA 1
ATOM 1176 C C . ALA A 1 164 ? -15.550 -1.320 17.480 1.00 16.56 156 ALA A C 1
ATOM 1177 O O . ALA A 1 164 ? -14.440 -1.862 17.428 1.00 19.16 156 ALA A O 1
ATOM 1179 N N . LYS A 1 165 ? -16.511 -1.580 16.589 1.00 19.07 157 LYS A N 1
ATOM 1180 C CA . LYS A 1 165 ? -16.289 -2.553 15.523 1.00 20.30 157 LYS A CA 1
ATOM 1181 C C . LYS A 1 165 ? -15.174 -2.103 14.584 1.00 17.52 157 LYS A C 1
ATOM 1182 O O . LYS A 1 165 ? -14.325 -2.909 14.185 1.00 19.29 157 LYS A O 1
ATOM 1188 N N . GLU A 1 166 ? -15.154 -0.819 14.223 1.00 18.97 158 GLU A N 1
ATOM 1189 C CA . GLU A 1 166 ? -14.097 -0.335 13.341 1.00 22.56 158 GLU A CA 1
ATOM 1190 C C . GLU A 1 166 ? -12.769 -0.209 14.076 1.00 19.11 158 GLU A C 1
ATOM 1191 O O . GLU A 1 166 ? -11.707 -0.293 13.449 1.00 19.57 158 GLU A O 1
ATOM 1197 N N . ALA A 1 167 ? -12.804 -0.008 15.395 1.00 19.21 159 ALA A N 1
ATOM 1198 C CA . ALA A 1 167 ? -11.576 -0.075 16.179 1.00 19.08 159 ALA A CA 1
ATOM 1199 C C . ALA A 1 167 ? -11.053 -1.505 16.245 1.00 18.10 159 ALA A C 1
ATOM 1200 O O . ALA A 1 167 ? -9.837 -1.729 16.234 1.00 21.65 159 ALA A O 1
ATOM 1202 N N . ILE A 1 168 ? -11.957 -2.485 16.313 1.00 19.14 160 ILE A N 1
ATOM 1203 C CA . ILE A 1 168 ? -11.546 -3.887 16.260 1.00 17.50 160 ILE A CA 1
ATOM 1204 C C . ILE A 1 168 ? -10.886 -4.196 14.921 1.00 18.92 160 ILE A C 1
ATOM 1205 O O . ILE A 1 168 ? -9.846 -4.864 14.861 1.00 20.73 160 ILE A O 1
ATOM 1210 N N . ARG A 1 169 ? -11.477 -3.714 13.827 1.00 17.81 161 ARG A N 1
ATOM 1211 C CA . ARG A 1 169 ? -10.905 -3.965 12.509 1.00 20.08 161 ARG A CA 1
ATOM 1212 C C . ARG A 1 169 ? -9.563 -3.265 12.336 1.00 19.26 161 ARG A C 1
ATOM 1213 O O . ARG A 1 169 ? -8.668 -3.798 11.670 1.00 17.45 161 ARG A O 1
ATOM 1221 N N . ALA A 1 170 ? -9.400 -2.082 12.930 1.00 22.17 162 ALA A N 1
ATOM 1222 C CA . ALA A 1 170 ? -8.132 -1.368 12.822 1.00 18.10 162 ALA A CA 1
ATOM 1223 C C . ALA A 1 170 ? -7.013 -2.129 13.524 1.00 18.86 162 ALA A C 1
ATOM 1224 O O . ALA A 1 170 ? -5.940 -2.347 12.949 1.00 16.66 162 ALA A O 1
ATOM 1226 N N . VAL A 1 171 ? -7.246 -2.545 14.770 1.00 18.76 163 VAL A N 1
ATOM 1227 C CA . VAL A 1 171 ? -6.207 -3.276 15.487 1.00 18.95 163 VAL A CA 1
ATOM 1228 C C . VAL A 1 171 ? -5.969 -4.634 14.843 1.00 20.75 163 VAL A C 1
ATOM 1229 O O . VAL A 1 171 ? -4.861 -5.177 14.919 1.00 19.54 163 VAL A O 1
ATOM 1233 N N . SER A 1 172 ? -6.985 -5.198 14.185 1.00 18.94 164 SER A N 1
ATOM 1234 C CA . SER A 1 172 ? -6.781 -6.453 13.471 1.00 21.03 164 SER A CA 1
ATOM 1235 C C . SER A 1 172 ? -5.799 -6.274 12.320 1.00 19.07 164 SER A C 1
ATOM 1236 O O . SER A 1 172 ? -4.952 -7.141 12.079 1.00 15.39 164 SER A O 1
ATOM 1239 N N . ARG A 1 173 ? -5.890 -5.150 11.604 1.00 16.38 165 ARG A N 1
ATOM 1240 C CA . ARG A 1 173 ? -4.962 -4.906 10.504 1.00 18.57 165 ARG A CA 1
ATOM 1241 C C . ARG A 1 173 ? -3.558 -4.610 11.018 1.00 21.44 165 ARG A C 1
ATOM 1242 O O . ARG A 1 173 ? -2.568 -5.029 10.409 1.00 15.26 165 ARG A O 1
ATOM 1250 N N . VAL A 1 174 ? -3.452 -3.889 12.136 1.00 18.62 166 VAL A N 1
ATOM 1251 C CA . VAL A 1 174 ? -2.143 -3.615 12.723 1.00 19.40 166 VAL A CA 1
ATOM 1252 C C . VAL A 1 174 ? -1.493 -4.911 13.189 1.00 14.91 166 VAL A C 1
ATOM 1253 O O . VAL A 1 174 ? -0.317 -5.175 12.911 1.00 17.34 166 VAL A O 1
ATOM 1257 N N . ALA A 1 175 ? -2.250 -5.737 13.913 1.00 16.08 167 ALA A N 1
ATOM 1258 C CA . ALA A 1 175 ? -1.699 -6.988 14.418 1.00 21.93 167 ALA A CA 1
ATOM 1259 C C . ALA A 1 175 ? -1.339 -7.938 13.286 1.00 19.35 167 ALA A C 1
ATOM 1260 O O . ALA A 1 175 ? -0.371 -8.696 13.401 1.00 21.44 167 ALA A O 1
ATOM 1262 N N . ALA A 1 176 ? -2.104 -7.918 12.194 1.00 20.12 168 ALA A N 1
ATOM 1263 C CA . ALA A 1 176 ? -1.751 -8.735 11.039 1.00 23.48 168 ALA A CA 1
ATOM 1264 C C . ALA A 1 176 ? -0.368 -8.372 10.518 1.00 17.31 168 ALA A C 1
ATOM 1265 O O . ALA A 1 176 ? 0.424 -9.254 10.170 1.00 20.48 168 ALA A O 1
ATOM 1267 N N . ASN A 1 177 ? -0.050 -7.076 10.482 1.00 21.56 169 ASN A N 1
ATOM 1268 C CA . ASN A 1 177 ? 1.269 -6.647 10.028 1.00 20.14 169 ASN A CA 1
ATOM 1269 C C . ASN A 1 177 ? 2.338 -6.932 11.076 1.00 20.53 169 ASN A C 1
ATOM 1270 O O . ASN A 1 177 ? 3.446 -7.365 10.739 1.00 20.46 169 ASN A O 1
ATOM 1275 N N . GLU A 1 178 ? 2.023 -6.705 12.354 1.00 22.96 170 GLU A N 1
ATOM 1276 C CA . GLU A 1 178 ? 3.020 -6.886 13.404 1.00 16.86 170 GLU A CA 1
ATOM 1277 C C . GLU A 1 178 ? 3.321 -8.357 13.665 1.00 19.93 170 GLU A C 1
ATOM 1278 O O . GLU A 1 178 ? 4.447 -8.697 14.044 1.00 20.45 170 GLU A O 1
ATOM 1284 N N . TRP A 1 179 ? 2.343 -9.238 13.468 1.00 17.74 171 TRP A N 1
ATOM 1285 C CA . TRP A 1 179 ? 2.470 -10.640 13.844 1.00 20.18 171 TRP A CA 1
ATOM 1286 C C . TRP A 1 179 ? 2.712 -11.565 12.662 1.00 20.81 171 TRP A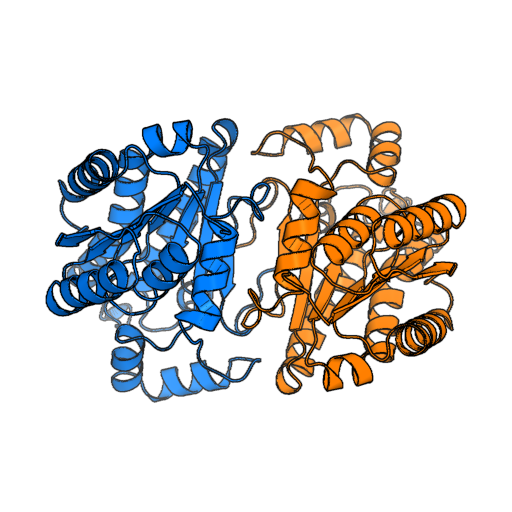 C 1
ATOM 1287 O O . TRP A 1 179 ? 2.891 -12.770 12.869 1.00 24.69 171 TRP A O 1
ATOM 1298 N N . ALA A 1 180 ? 2.709 -11.044 11.433 1.00 17.12 172 ALA A N 1
ATOM 1299 C CA . ALA A 1 180 ? 2.878 -11.909 10.270 1.00 24.17 172 ALA A CA 1
ATOM 1300 C C . ALA A 1 180 ? 4.225 -12.622 10.297 1.00 22.16 172 ALA A C 1
ATOM 1301 O O . ALA A 1 180 ? 4.328 -13.782 9.880 1.00 25.37 172 ALA A O 1
ATOM 1303 N N . ALA A 1 181 ? 5.266 -11.948 10.795 1.00 22.33 173 ALA A N 1
ATOM 1304 C CA . ALA A 1 181 ? 6.587 -12.566 10.862 1.00 24.19 173 ALA A CA 1
ATOM 1305 C C . ALA A 1 181 ? 6.603 -13.767 11.800 1.00 27.11 173 ALA A C 1
ATOM 1306 O O . ALA A 1 181 ? 7.443 -14.662 11.648 1.00 25.59 173 ALA A O 1
ATOM 1308 N N . ASP A 1 182 ? 5.694 -13.805 12.771 1.00 25.01 174 ASP A N 1
ATOM 1309 C CA . ASP A 1 182 ? 5.550 -14.945 13.665 1.00 23.69 174 ASP A CA 1
ATOM 1310 C C . ASP A 1 182 ? 4.648 -16.031 13.095 1.00 25.66 174 ASP A C 1
ATOM 1311 O O . ASP A 1 182 ? 4.449 -17.058 13.752 1.00 27.10 174 ASP A O 1
ATOM 1316 N N . GLY A 1 183 ? 4.094 -15.830 11.904 1.00 21.92 175 GLY A N 1
ATOM 1317 C CA . GLY A 1 183 ? 3.167 -16.788 11.338 1.00 25.13 175 GLY A CA 1
ATOM 1318 C C . GLY A 1 183 ? 1.770 -16.751 11.916 1.00 24.16 175 GLY A C 1
ATOM 1319 O O . GLY A 1 183 ? 0.982 -17.663 11.640 1.00 25.19 175 GLY A O 1
ATOM 1320 N N . ILE A 1 184 ? 1.438 -15.738 12.713 1.00 20.10 176 ILE A N 1
ATOM 1321 C CA . ILE A 1 184 ? 0.096 -15.584 13.263 1.00 21.08 176 ILE A CA 1
ATOM 1322 C C . ILE A 1 184 ? -0.728 -14.733 12.309 1.00 21.70 176 ILE A C 1
ATOM 1323 O O . ILE A 1 184 ? -0.321 -13.625 11.938 1.00 20.12 176 ILE A O 1
ATOM 1328 N N . ARG A 1 185 ? -1.889 -15.243 11.917 1.00 20.57 177 ARG A N 1
ATOM 1329 C CA . ARG A 1 185 ? -2.789 -14.531 11.025 1.00 22.27 177 ARG A CA 1
ATOM 1330 C C . ARG A 1 185 ? -3.952 -13.942 11.812 1.00 18.12 177 ARG A C 1
ATOM 1331 O O . ARG A 1 185 ? -4.421 -14.534 12.790 1.00 18.49 177 ARG A O 1
ATOM 1339 N N . VAL A 1 186 ? -4.398 -12.763 11.387 1.00 19.52 178 VAL A N 1
ATOM 1340 C CA . VAL A 1 186 ? -5.496 -12.045 12.022 1.00 18.36 178 VAL A CA 1
ATOM 1341 C C . VAL A 1 186 ? -6.458 -11.607 10.927 1.00 21.24 178 VAL A C 1
ATOM 1342 O O . VAL A 1 186 ? -6.058 -10.901 9.993 1.00 18.30 178 VAL A O 1
ATOM 1346 N N . ASN A 1 187 ? -7.717 -12.024 11.040 1.00 18.30 179 ASN A N 1
ATOM 1347 C CA . ASN A 1 187 ? -8.740 -11.700 10.059 1.00 19.58 179 ASN A CA 1
ATOM 1348 C C . ASN A 1 187 ? -10.034 -11.353 10.782 1.00 18.05 179 ASN A C 1
ATOM 1349 O O . ASN A 1 187 ? -10.199 -11.624 11.974 1.00 19.48 179 ASN A O 1
ATOM 1354 N N . VAL A 1 188 ? -10.958 -10.752 10.038 1.00 18.65 180 VAL A N 1
ATOM 1355 C CA . VAL A 1 188 ? -12.240 -10.298 10.561 1.00 19.76 180 VAL A CA 1
ATOM 1356 C C . VAL A 1 188 ? -13.353 -10.944 9.748 1.00 19.91 180 VAL A C 1
ATOM 1357 O O . VAL A 1 188 ? -13.237 -11.091 8.527 1.00 18.55 180 VAL A O 1
ATOM 1361 N N . VAL A 1 189 ? -14.422 -11.347 10.433 1.00 19.91 181 VAL A N 1
ATOM 1362 C CA . VAL A 1 189 ? -15.662 -11.783 9.801 1.00 16.86 181 VAL A CA 1
ATOM 1363 C C . VAL A 1 189 ? -16.731 -10.740 10.090 1.00 17.76 181 VAL A C 1
ATOM 1364 O O . VAL A 1 189 ? -16.907 -10.328 11.243 1.00 17.90 181 VAL A O 1
ATOM 1368 N N . CYS A 1 190 ? -17.447 -10.313 9.049 1.00 19.63 182 CYS A N 1
ATOM 1369 C CA . CYS A 1 190 ? -18.649 -9.505 9.232 1.00 17.82 182 CYS A CA 1
ATOM 1370 C C . CYS A 1 190 ? -19.863 -10.357 8.898 1.00 20.13 182 CYS A C 1
ATOM 1371 O O . CYS A 1 190 ? -20.135 -10.613 7.715 1.00 19.17 182 CYS A O 1
ATOM 1374 N N . PRO A 1 191 ? -20.608 -10.836 9.893 1.00 21.61 183 PRO A N 1
ATOM 1375 C CA . PRO A 1 191 ? -21.724 -11.744 9.613 1.00 19.59 183 PRO A CA 1
ATOM 1376 C C . PRO A 1 191 ? -23.081 -11.061 9.612 1.00 20.31 183 PRO A C 1
ATOM 1377 O O . PRO A 1 191 ? -23.218 -9.909 10.033 1.00 22.65 183 PRO A O 1
ATOM 1381 N N . PHE A 1 192 ? -24.091 -11.779 9.128 1.00 20.59 184 PHE A N 1
ATOM 1382 C CA . PHE A 1 192 ? -25.492 -11.400 9.293 1.00 21.44 184 PHE A CA 1
ATOM 1383 C C . PHE A 1 192 ? -26.249 -12.696 9.537 1.00 19.85 184 PHE A C 1
ATOM 1384 O O . PHE A 1 192 ? -26.414 -13.499 8.612 1.00 18.28 184 PHE A O 1
ATOM 1392 N N . ALA A 1 193 ? -26.683 -12.917 10.776 1.00 16.74 185 ALA A N 1
ATOM 1393 C CA . ALA A 1 193 ? -27.204 -14.217 11.173 1.00 23.75 185 ALA A CA 1
ATOM 1394 C C . ALA A 1 193 ? -28.342 -14.055 12.169 1.00 20.84 185 ALA A C 1
ATOM 1395 O O . ALA A 1 193 ? -28.410 -13.072 12.911 1.00 21.40 185 ALA A O 1
ATOM 1397 N N . ALA A 1 194 ? -29.232 -15.043 12.182 1.00 22.33 186 ALA A N 1
ATOM 1398 C CA . ALA A 1 194 ? -30.377 -15.058 13.088 1.00 26.88 186 ALA A CA 1
ATOM 1399 C C . ALA A 1 194 ? -29.895 -15.510 14.460 1.00 27.53 186 ALA A C 1
ATOM 1400 O O . ALA A 1 194 ? -29.688 -16.700 14.701 1.00 25.54 186 ALA A O 1
ATOM 1402 N N . THR A 1 195 ? -29.704 -14.552 15.361 1.00 23.18 187 THR A N 1
ATOM 1403 C CA . THR A 1 195 ? -29.251 -14.813 16.719 1.00 25.20 187 THR A CA 1
ATOM 1404 C C . THR A 1 195 ? -30.203 -14.131 17.694 1.00 25.49 187 THR A C 1
ATOM 1405 O O . THR A 1 195 ? -31.155 -13.454 17.297 1.00 24.63 187 THR A O 1
ATOM 1409 N N . GLU A 1 196 ? -29.942 -14.318 18.990 1.00 27.72 188 GLU A N 1
ATOM 1410 C CA . GLU A 1 196 ? -30.758 -13.665 20.009 1.00 29.73 188 GLU A CA 1
ATOM 1411 C C . GLU A 1 196 ? -30.555 -12.154 19.993 1.00 31.64 188 GLU A C 1
ATOM 1412 O O . GLU A 1 196 ? -31.518 -11.391 20.142 1.00 30.35 188 GLU A O 1
ATOM 1418 N N . GLY A 1 197 ? -29.313 -11.702 19.804 1.00 25.41 189 GLY A N 1
ATOM 1419 C CA . GLY A 1 197 ? -29.065 -10.273 19.724 1.00 28.39 189 GLY A CA 1
ATOM 1420 C C . GLY A 1 197 ? -29.742 -9.619 18.537 1.00 29.36 189 GLY A C 1
ATOM 1421 O O . GLY A 1 197 ? -30.170 -8.465 18.619 1.00 30.04 189 GLY A O 1
ATOM 1422 N N . VAL A 1 198 ? -29.859 -10.346 17.424 1.00 23.94 190 VAL A N 1
ATOM 1423 C CA . VAL A 1 198 ? -30.519 -9.801 16.243 1.00 22.68 190 VAL A CA 1
ATOM 1424 C C . VAL A 1 198 ? -32.030 -9.763 16.443 1.00 29.82 190 VAL A C 1
ATOM 1425 O O . VAL A 1 198 ? -32.704 -8.826 15.998 1.00 25.76 190 VAL A O 1
ATOM 1429 N N . GLN A 1 199 ? -32.582 -10.768 17.131 1.00 28.36 191 GLN A N 1
ATOM 1430 C CA . GLN A 1 199 ? -34.019 -10.799 17.383 1.00 28.34 191 GLN A CA 1
ATOM 1431 C C . GLN A 1 199 ? -34.454 -9.637 18.269 1.00 29.65 191 GLN A C 1
ATOM 1432 O O . GLN A 1 199 ? -35.520 -9.049 18.054 1.00 27.72 191 GLN A O 1
ATOM 1438 N N . ALA A 1 200 ? -33.646 -9.295 19.277 1.00 31.04 192 ALA A N 1
ATOM 1439 C CA . ALA A 1 200 ? -33.963 -8.138 20.109 1.00 28.40 192 ALA A CA 1
ATOM 1440 C C . ALA A 1 200 ? -33.928 -6.852 19.293 1.00 29.19 192 ALA A C 1
ATOM 1441 O O . ALA A 1 200 ? -34.765 -5.963 19.483 1.00 32.21 192 ALA A O 1
ATOM 1443 N N . TRP A 1 201 ? -32.965 -6.740 18.375 1.00 29.65 193 TRP A N 1
ATOM 1444 C CA . TRP A 1 201 ? -32.885 -5.556 17.526 1.00 29.19 193 TRP A CA 1
ATOM 1445 C C . TRP A 1 201 ? -34.055 -5.495 16.552 1.00 28.81 193 TRP A C 1
ATOM 1446 O O . TRP A 1 201 ? -34.616 -4.419 16.315 1.00 31.25 193 TRP A O 1
ATOM 1457 N N . GLN A 1 202 ? -34.437 -6.640 15.978 1.00 28.10 194 GLN A N 1
ATOM 1458 C CA . GLN A 1 202 ? -35.579 -6.673 15.069 1.00 29.05 194 GLN A CA 1
ATOM 1459 C C . GLN A 1 202 ? -36.865 -6.252 15.766 1.00 32.94 194 GLN A C 1
ATOM 1460 O O . GLN A 1 202 ? -37.781 -5.731 15.120 1.00 33.34 194 GLN A O 1
ATOM 1466 N N . GLN A 1 203 ? -36.956 -6.472 17.079 1.00 34.57 195 GLN A N 1
ATOM 1467 C CA . GLN A 1 203 ? -38.153 -6.075 17.809 1.00 33.38 195 GLN A CA 1
ATOM 1468 C C . GLN A 1 203 ? -38.151 -4.583 18.114 1.00 31.08 195 GLN A C 1
ATOM 1469 O O . GLN A 1 203 ? -39.207 -3.942 18.093 1.00 29.85 195 GLN A O 1
ATOM 1475 N N . ALA A 1 204 ? -36.977 -4.012 18.390 1.00 29.31 196 ALA A N 1
ATOM 1476 C CA . ALA A 1 204 ? -36.900 -2.596 18.727 1.00 29.20 196 ALA A CA 1
ATOM 1477 C C . ALA A 1 204 ? -36.880 -1.708 17.491 1.00 31.31 196 ALA A C 1
ATOM 1478 O O . ALA A 1 204 ? -37.274 -0.539 17.569 1.00 30.07 196 ALA A O 1
ATOM 1480 N N . PHE A 1 205 ? -36.435 -2.234 16.351 1.00 28.43 197 PHE A N 1
ATOM 1481 C CA . PHE A 1 205 ? -36.341 -1.466 15.108 1.00 30.13 197 PHE A CA 1
ATOM 1482 C C . PHE A 1 205 ? -36.876 -2.315 13.965 1.00 31.39 197 PHE A C 1
ATOM 1483 O O . PHE A 1 205 ? -36.118 -2.797 13.115 1.00 30.50 197 PHE A O 1
ATOM 1491 N N . PRO A 1 206 ? -38.199 -2.496 13.898 1.00 34.62 198 PRO A N 1
ATOM 1492 C CA . PRO A 1 206 ? -38.745 -3.451 12.917 1.00 30.44 198 PRO A CA 1
ATOM 1493 C C . PRO A 1 206 ? -38.617 -2.985 11.478 1.00 33.74 198 PRO A C 1
ATOM 1494 O O . PRO A 1 206 ? -38.391 -3.814 10.588 1.00 30.71 198 PRO A O 1
ATOM 1498 N N . ASP A 1 207 ? -38.757 -1.683 11.216 1.00 36.28 199 ASP A N 1
ATOM 1499 C CA . ASP A 1 207 ? -38.648 -1.193 9.843 1.00 34.81 199 ASP A CA 1
ATOM 1500 C C . ASP A 1 207 ? -37.222 -1.329 9.324 1.00 32.27 199 ASP A C 1
ATOM 1501 O O . ASP A 1 207 ? -37.000 -1.813 8.207 1.00 32.92 199 ASP A O 1
ATOM 1506 N N . ARG A 1 208 ? -36.242 -0.893 10.118 1.00 29.03 200 ARG A N 1
ATOM 1507 C CA . ARG A 1 208 ? -34.847 -1.032 9.714 1.00 34.32 200 ARG A CA 1
ATOM 1508 C C . ARG A 1 208 ? -34.470 -2.498 9.541 1.00 29.88 200 ARG A C 1
ATOM 1509 O O . ARG A 1 208 ? -33.764 -2.857 8.591 1.00 30.82 200 ARG A O 1
ATOM 1517 N N . ALA A 1 209 ? -34.945 -3.360 10.444 1.00 28.77 201 ALA A N 1
ATOM 1518 C CA . ALA A 1 209 ? -34.605 -4.776 10.367 1.00 30.90 201 ALA A CA 1
ATOM 1519 C C . ALA A 1 209 ? -35.181 -5.419 9.114 1.00 27.89 201 ALA A C 1
ATOM 1520 O O . ALA A 1 209 ? -34.504 -6.215 8.453 1.00 27.79 201 ALA A O 1
ATOM 1522 N N . ALA A 1 210 ? -36.431 -5.094 8.774 1.00 26.58 202 ALA A N 1
ATOM 1523 C CA . ALA A 1 210 ? -37.030 -5.647 7.564 1.00 27.57 202 ALA A CA 1
ATOM 1524 C C . ALA A 1 210 ? -36.304 -5.158 6.318 1.00 29.19 202 ALA A C 1
ATOM 1525 O O . ALA A 1 210 ? -36.087 -5.930 5.376 1.00 28.01 202 ALA A O 1
ATOM 1527 N N . ALA A 1 211 ? -35.919 -3.879 6.293 1.00 28.66 203 ALA A N 1
ATOM 1528 C CA . ALA A 1 211 ? -35.180 -3.354 5.150 1.00 30.37 203 ALA A CA 1
ATOM 1529 C C . ALA A 1 211 ? -33.832 -4.047 5.001 1.00 31.01 203 ALA A C 1
ATOM 1530 O O . ALA A 1 211 ? -33.378 -4.305 3.880 1.00 30.07 203 ALA A O 1
ATOM 1532 N N . ALA A 1 212 ? -33.179 -4.360 6.123 1.00 26.66 204 ALA A N 1
ATOM 1533 C CA . ALA A 1 212 ? -31.900 -5.059 6.062 1.00 27.36 204 ALA A CA 1
ATOM 1534 C C . ALA A 1 212 ? -32.071 -6.472 5.521 1.00 31.20 204 ALA A C 1
ATOM 1535 O O . ALA A 1 212 ? -31.250 -6.941 4.724 1.00 32.79 204 ALA A O 1
ATOM 1537 N N . ALA A 1 213 ? -33.135 -7.163 5.938 1.00 26.28 205 ALA A N 1
ATOM 1538 C CA . ALA A 1 213 ? -33.377 -8.517 5.449 1.00 28.02 205 ALA A CA 1
ATOM 1539 C C . ALA A 1 213 ? -33.743 -8.517 3.969 1.00 27.19 205 ALA A C 1
ATOM 1540 O O . ALA A 1 213 ? -33.320 -9.404 3.220 1.00 28.36 205 ALA A O 1
ATOM 1542 N N . ALA A 1 214 ? -34.531 -7.532 3.529 1.00 29.28 206 ALA A N 1
ATOM 1543 C CA . ALA A 1 214 ? -34.921 -7.455 2.125 1.00 31.49 206 ALA A CA 1
ATOM 1544 C C . ALA A 1 214 ? -33.756 -7.081 1.218 1.00 31.24 206 ALA A C 1
ATOM 1545 O O . ALA A 1 214 ? -33.850 -7.267 -0.000 1.00 30.31 206 ALA A O 1
ATOM 1547 N N . LYS A 1 215 ? -32.662 -6.572 1.786 1.00 27.72 207 LYS A N 1
ATOM 1548 C CA . LYS A 1 215 ? -31.510 -6.138 1.002 1.00 29.78 207 LYS A CA 1
ATOM 1549 C C . LYS A 1 215 ? -30.600 -7.300 0.609 1.00 29.96 207 LYS A C 1
ATOM 1550 O O . LYS A 1 215 ? -29.892 -7.212 -0.402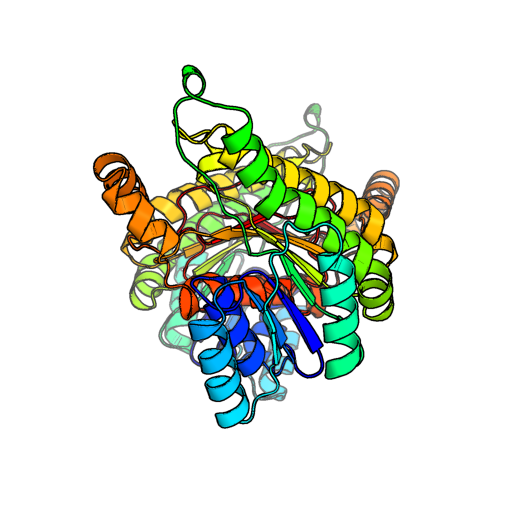 1.00 26.42 207 LYS A O 1
ATOM 1556 N N . VAL A 1 216 ? -30.615 -8.387 1.376 1.00 25.24 208 VAL A N 1
ATOM 1557 C CA . VAL A 1 216 ? -29.699 -9.511 1.185 1.00 23.18 208 VAL A CA 1
ATOM 1558 C C . VAL A 1 216 ? -29.886 -10.118 -0.200 1.00 20.16 208 VAL A C 1
ATOM 1559 O O . VAL A 1 216 ? -30.963 -10.654 -0.498 1.00 22.85 208 VAL A O 1
ATOM 1563 N N . PRO A 1 217 ? -28.872 -10.060 -1.071 1.00 20.36 209 PRO A N 1
ATOM 1564 C CA . PRO A 1 217 ? -29.028 -10.653 -2.411 1.00 23.00 209 PRO A CA 1
ATOM 1565 C C . PRO A 1 217 ? -29.394 -12.127 -2.385 1.00 22.17 209 PRO A C 1
ATOM 1566 O O . PRO A 1 217 ? -30.217 -12.566 -3.197 1.00 19.98 209 PRO A O 1
ATOM 1570 N N . LEU A 1 218 ? -28.817 -12.904 -1.469 1.00 19.83 210 LEU A N 1
ATOM 1571 C CA . LEU A 1 218 ? -29.134 -14.325 -1.380 1.00 22.47 210 LEU A CA 1
ATOM 1572 C C . LEU A 1 218 ? -30.445 -14.600 -0.651 1.00 23.56 210 LEU A C 1
ATOM 1573 O O . LEU A 1 218 ? -30.788 -15.771 -0.454 1.00 27.43 210 LEU A O 1
ATOM 1578 N N . GLN A 1 219 ? -31.162 -13.556 -0.226 1.00 23.61 211 GLN A N 1
ATOM 1579 C CA . GLN A 1 219 ? -32.572 -13.645 0.166 1.00 27.74 211 GLN A CA 1
ATOM 1580 C C . GLN A 1 219 ? -32.786 -14.480 1.431 1.00 26.71 211 GLN A C 1
ATOM 1581 O O . GLN A 1 219 ? -33.759 -15.227 1.532 1.00 26.26 211 GLN A O 1
ATOM 1587 N N . ARG A 1 220 ? -31.893 -14.340 2.408 1.00 24.42 212 ARG A N 1
ATOM 1588 C CA . ARG A 1 220 ? -32.096 -14.985 3.698 1.00 25.42 212 ARG A CA 1
ATOM 1589 C C . ARG A 1 220 ? -31.204 -14.324 4.736 1.00 23.77 212 ARG A C 1
ATOM 1590 O O . ARG A 1 220 ? -30.173 -13.732 4.404 1.00 21.88 212 ARG A O 1
ATOM 1598 N N . ILE A 1 221 ? -31.628 -14.417 5.996 1.00 26.30 213 ILE A N 1
ATOM 1599 C CA . ILE A 1 221 ? -30.761 -14.103 7.123 1.00 24.28 213 ILE A CA 1
ATOM 1600 C C . ILE A 1 221 ? -29.930 -15.339 7.432 1.00 22.84 213 ILE A C 1
ATOM 1601 O O . ILE A 1 221 ? -30.443 -16.465 7.417 1.00 21.71 213 ILE A O 1
ATOM 1606 N N . GLY A 1 222 ? -28.645 -15.136 7.701 1.00 19.72 214 GLY A N 1
ATOM 1607 C CA . GLY A 1 222 ? -27.729 -16.262 7.765 1.00 18.95 214 GLY A CA 1
ATOM 1608 C C . GLY A 1 222 ? -28.083 -17.218 8.892 1.00 22.71 214 GLY A C 1
ATOM 1609 O O . GLY A 1 222 ? -28.536 -16.812 9.964 1.00 19.88 214 GLY A O 1
ATOM 1610 N N . ASP A 1 223 ? -27.890 -18.505 8.628 1.00 21.41 215 ASP A N 1
ATOM 1611 C CA . ASP A 1 223 ? -27.959 -19.504 9.680 1.00 25.98 215 ASP A CA 1
ATOM 1612 C C . ASP A 1 223 ? -26.589 -19.626 10.324 1.00 22.96 215 ASP A C 1
ATOM 1613 O O . ASP A 1 223 ? -25.611 -19.914 9.621 1.00 20.97 215 ASP A O 1
ATOM 1618 N N . PRO A 1 224 ? -26.460 -19.410 11.636 1.00 23.11 216 PRO A N 1
ATOM 1619 C CA . PRO A 1 224 ? -25.116 -19.385 12.239 1.00 22.77 216 PRO A CA 1
ATOM 1620 C C . PRO A 1 224 ? -24.313 -20.651 11.996 1.00 23.24 216 PRO A C 1
ATOM 1621 O O . PRO A 1 224 ? -23.104 -20.572 11.747 1.00 20.31 216 PRO A O 1
ATOM 1625 N N . GLU A 1 225 ? -24.953 -21.820 12.038 1.00 20.49 217 GLU A N 1
ATOM 1626 C CA . GLU A 1 225 ? -24.212 -23.072 11.920 1.00 19.83 217 GLU A CA 1
ATOM 1627 C C . GLU A 1 225 ? -23.767 -23.347 10.487 1.00 23.71 217 GLU A C 1
ATOM 1628 O O . GLU A 1 225 ? -22.631 -23.779 10.263 1.00 24.52 217 GLU A O 1
ATOM 1634 N N . THR A 1 226 ? -24.642 -23.115 9.506 1.00 21.34 218 THR A N 1
ATOM 1635 C CA . THR A 1 226 ? -24.347 -23.484 8.126 1.00 24.29 218 THR A CA 1
ATOM 1636 C C . THR A 1 226 ? -23.886 -22.318 7.261 1.00 22.97 218 THR A C 1
ATOM 1637 O O . THR A 1 226 ? -23.271 -22.552 6.215 1.00 21.35 218 THR A O 1
ATOM 1641 N N . ASP A 1 227 ? -24.159 -21.079 7.662 1.00 22.44 219 ASP A N 1
ATOM 1642 C CA . ASP A 1 227 ? -23.780 -19.908 6.877 1.00 21.48 219 ASP A CA 1
ATOM 1643 C C . ASP A 1 227 ? -22.596 -19.145 7.449 1.00 20.88 219 ASP A C 1
ATOM 1644 O O . ASP A 1 227 ? -21.783 -18.619 6.684 1.00 19.79 219 ASP A O 1
ATOM 1649 N N . ILE A 1 228 ? -22.469 -19.063 8.769 1.00 19.99 220 ILE A N 1
ATOM 1650 C CA . ILE A 1 228 ? -21.430 -18.253 9.404 1.00 20.33 220 ILE A CA 1
ATOM 1651 C C . ILE A 1 228 ? -20.251 -19.101 9.860 1.00 21.99 220 ILE A C 1
ATOM 1652 O O . ILE A 1 228 ? -19.102 -18.806 9.529 1.00 17.45 220 ILE A O 1
ATOM 1657 N N . ALA A 1 229 ? -20.517 -20.153 10.632 1.00 18.69 221 ALA A N 1
ATOM 1658 C CA . ALA A 1 229 ? -19.440 -20.972 11.183 1.00 18.04 221 ALA A CA 1
ATOM 1659 C C . ALA A 1 229 ? -18.469 -21.523 10.140 1.00 17.95 221 ALA A C 1
ATOM 1660 O O . ALA A 1 229 ? -17.254 -21.493 10.402 1.00 18.65 221 ALA A O 1
ATOM 1662 N N . PRO A 1 230 ? -18.902 -22.038 8.979 1.00 21.33 222 PRO A N 1
ATOM 1663 C CA . PRO A 1 230 ? -17.914 -22.535 8.005 1.00 19.46 222 PRO A CA 1
ATOM 1664 C C . PRO A 1 230 ? -16.956 -21.468 7.513 1.00 17.66 222 PRO A C 1
ATOM 1665 O O . PRO A 1 230 ? -15.836 -21.799 7.101 1.00 20.55 222 PRO A O 1
ATOM 1669 N N . VAL A 1 231 ? -17.360 -20.197 7.536 1.00 20.44 223 VAL A N 1
ATOM 1670 C CA . VAL A 1 231 ? -16.441 -19.119 7.184 1.00 20.49 223 VAL A CA 1
ATOM 1671 C C . VAL A 1 231 ? -15.405 -18.927 8.286 1.00 20.41 223 VAL A C 1
ATOM 1672 O O . VAL A 1 231 ? -14.228 -18.652 8.014 1.00 17.95 223 VAL A O 1
ATOM 1676 N N . VAL A 1 232 ? -15.823 -19.069 9.546 1.00 17.83 224 VAL A N 1
ATOM 1677 C CA . VAL A 1 232 ? -14.882 -18.994 10.659 1.00 19.77 224 VAL A CA 1
ATOM 1678 C C . VAL A 1 232 ? -13.942 -20.194 10.645 1.00 17.82 224 VAL A C 1
ATOM 1679 O O . VAL A 1 232 ? -12.749 -20.070 10.947 1.00 20.68 224 VAL A O 1
ATOM 1683 N N . VAL A 1 233 ? -14.464 -21.375 10.305 1.00 19.82 225 VAL A N 1
ATOM 1684 C CA . VAL A 1 233 ? -13.614 -22.559 10.193 1.00 18.19 225 VAL A CA 1
ATOM 1685 C C . VAL A 1 233 ? -12.541 -22.343 9.134 1.00 20.12 225 VAL A C 1
ATOM 1686 O O . VAL A 1 233 ? -11.365 -22.665 9.344 1.00 19.67 225 VAL A O 1
ATOM 1690 N N . PHE A 1 234 ? -12.926 -21.778 7.987 1.00 16.47 226 PHE A N 1
ATOM 1691 C CA . PHE A 1 234 ? -11.965 -21.524 6.918 1.00 19.32 226 PHE A CA 1
ATOM 1692 C C . PHE A 1 234 ? -10.829 -20.622 7.392 1.00 21.31 226 PHE A C 1
ATOM 1693 O O . PHE A 1 234 ? -9.658 -20.870 7.079 1.00 18.21 226 PHE A O 1
ATOM 1701 N N . LEU A 1 235 ? -11.149 -19.579 8.160 1.00 19.76 227 LEU A N 1
ATOM 1702 C CA . LEU A 1 235 ? -10.107 -18.666 8.617 1.00 21.49 227 LEU A CA 1
ATOM 1703 C C . LEU A 1 235 ? -9.254 -19.273 9.724 1.00 20.51 227 LEU A C 1
ATOM 1704 O O . LEU A 1 235 ? -8.066 -18.947 9.835 1.00 21.65 227 LEU A O 1
ATOM 1709 N N . ALA A 1 236 ? -9.831 -20.153 10.542 1.00 21.66 228 ALA A N 1
ATOM 1710 C CA . ALA A 1 236 ? -9.068 -20.832 11.580 1.00 20.80 228 ALA A CA 1
ATOM 1711 C C . ALA A 1 236 ? -8.214 -21.967 11.034 1.00 25.16 228 ALA A C 1
ATOM 1712 O O . ALA A 1 236 ? -7.284 -22.409 11.718 1.00 21.15 228 ALA A O 1
ATOM 1714 N N . SER A 1 237 ? -8.498 -22.434 9.824 1.00 24.27 229 SER A N 1
ATOM 1715 C CA . SER A 1 237 ? -7.857 -23.613 9.267 1.00 24.44 229 SER A CA 1
ATOM 1716 C C . SER A 1 237 ? -6.634 -23.240 8.434 1.00 22.79 229 SER A C 1
ATOM 1717 O O . SER A 1 237 ? -6.370 -22.071 8.144 1.00 22.45 229 SER A O 1
ATOM 1720 N N . ASP A 1 238 ? -5.885 -24.271 8.036 1.00 23.52 230 ASP A N 1
ATOM 1721 C CA . ASP A 1 238 ? -4.712 -24.084 7.192 1.00 27.11 230 ASP A CA 1
ATOM 1722 C C . ASP A 1 238 ? -5.068 -23.749 5.751 1.00 23.38 230 ASP A C 1
ATOM 1723 O O . ASP A 1 238 ? -4.165 -23.438 4.968 1.00 27.26 230 ASP A O 1
ATOM 1728 N N . ASP A 1 239 ? -6.350 -23.811 5.380 1.00 26.69 231 ASP A N 1
ATOM 1729 C CA . ASP A 1 239 ? -6.743 -23.432 4.027 1.00 23.97 231 ASP A CA 1
ATOM 1730 C C . ASP A 1 239 ? -6.516 -21.948 3.771 1.00 21.31 231 ASP A C 1
ATOM 1731 O O . ASP A 1 239 ? -6.267 -21.548 2.629 1.00 22.71 231 ASP A O 1
ATOM 1736 N N . SER A 1 240 ? -6.596 -21.118 4.812 1.00 22.81 232 SER A N 1
ATOM 1737 C CA . SER A 1 240 ? -6.386 -19.682 4.684 1.00 19.52 232 SER A CA 1
ATOM 1738 C C . SER A 1 240 ? -5.007 -19.255 5.175 1.00 16.67 232 SER A C 1
ATOM 1739 O O . SER A 1 240 ? -4.826 -18.106 5.590 1.00 18.51 232 SER A O 1
ATOM 1742 N N . LYS A 1 241 ? -4.024 -20.155 5.124 1.00 22.46 233 LYS A N 1
ATOM 1743 C CA . LYS A 1 241 ? -2.715 -19.862 5.703 1.00 22.97 233 LYS A CA 1
ATOM 1744 C C . LYS A 1 241 ? -1.946 -18.783 4.945 1.00 22.58 233 LYS A C 1
ATOM 1745 O O . LYS A 1 241 ? -0.874 -18.377 5.407 1.00 24.51 233 LYS A O 1
ATOM 1751 N N . TYR A 1 242 ? -2.467 -18.295 3.816 1.00 18.26 234 TYR A N 1
ATOM 1752 C CA . TYR A 1 242 ? -1.859 -17.198 3.069 1.00 18.74 234 TYR A CA 1
ATOM 1753 C C . TYR A 1 242 ? -2.738 -15.950 3.079 1.00 18.93 234 TYR A C 1
ATOM 1754 O O . TYR A 1 242 ? -2.561 -15.059 2.241 1.00 20.25 234 TYR A O 1
ATOM 1763 N N . MET A 1 243 ? -3.688 -15.878 4.009 1.00 20.06 235 MET A N 1
ATOM 1764 C CA . MET A 1 243 ? -4.641 -14.780 4.115 1.00 19.77 235 MET A CA 1
ATOM 1765 C C . MET A 1 243 ? -4.549 -14.182 5.512 1.00 20.30 235 MET A C 1
ATOM 1766 O O . MET A 1 243 ? -4.743 -14.889 6.505 1.00 16.47 235 MET A O 1
ATOM 1771 N N . THR A 1 244 ? -4.256 -12.884 5.590 1.00 18.54 236 THR A N 1
ATOM 1772 C CA . THR A 1 244 ? -4.190 -12.210 6.879 1.00 18.75 236 THR A CA 1
ATOM 1773 C C . THR A 1 244 ? -4.503 -10.731 6.690 1.00 19.43 236 THR A C 1
ATOM 1774 O O . THR A 1 244 ? -4.197 -10.142 5.649 1.00 18.79 236 THR A O 1
ATOM 1778 N N . GLY A 1 245 ? -5.130 -10.142 7.708 1.00 19.54 237 GLY A N 1
ATOM 1779 C CA . GLY A 1 245 ? -5.512 -8.744 7.650 1.00 20.72 237 GLY A CA 1
ATOM 1780 C C . GLY A 1 245 ? -6.755 -8.451 6.844 1.00 20.92 237 GLY A C 1
ATOM 1781 O O . GLY A 1 245 ? -6.992 -7.291 6.493 1.00 22.65 237 GLY A O 1
ATOM 1782 N N . GLN A 1 246 ? -7.567 -9.460 6.552 1.00 21.47 238 GLN A N 1
ATOM 1783 C CA . GLN A 1 246 ? -8.712 -9.303 5.670 1.00 18.67 238 GLN A CA 1
ATOM 1784 C C . GLN A 1 246 ? -10.017 -9.255 6.458 1.00 19.70 238 GLN A C 1
ATOM 1785 O O . GLN A 1 246 ? -10.078 -9.567 7.649 1.00 23.94 238 GLN A O 1
ATOM 1791 N N . THR A 1 247 ? -11.075 -8.848 5.760 1.00 19.89 239 THR A N 1
ATOM 1792 C CA . THR A 1 247 ? -12.436 -8.851 6.278 1.00 20.92 239 THR A CA 1
ATOM 1793 C C . THR A 1 247 ? -13.287 -9.713 5.358 1.00 20.17 239 THR A C 1
ATOM 1794 O O . THR A 1 247 ? -13.415 -9.412 4.167 1.00 21.92 239 THR A O 1
ATOM 1798 N N . LEU A 1 248 ? -13.863 -10.779 5.902 1.00 20.76 240 LEU A N 1
ATOM 1799 C CA . LEU A 1 248 ? -14.702 -11.682 5.125 1.00 21.38 240 LEU A CA 1
ATOM 1800 C C . LEU A 1 248 ? -16.169 -11.369 5.385 1.00 19.13 240 LEU A C 1
ATOM 1801 O O . LEU A 1 248 ? -16.598 -11.271 6.539 1.00 20.43 240 LEU A O 1
ATOM 1806 N N . MET A 1 249 ? -16.928 -11.225 4.302 1.00 16.79 241 MET A N 1
ATOM 1807 C CA . MET A 1 249 ? -18.312 -10.764 4.325 1.00 18.47 241 MET A CA 1
ATOM 1808 C C . MET A 1 249 ? -19.204 -12.002 4.291 1.00 21.41 241 MET A C 1
ATOM 1809 O O . MET A 1 249 ? -19.395 -12.608 3.234 1.00 21.08 241 MET A O 1
ATOM 1814 N N . ALA A 1 250 ? -19.743 -12.384 5.444 1.00 19.88 242 ALA A N 1
ATOM 1815 C CA . ALA A 1 250 ? -20.686 -13.496 5.541 1.00 20.63 242 ALA A CA 1
ATOM 1816 C C . ALA A 1 250 ? -22.086 -12.928 5.740 1.00 21.28 242 ALA A C 1
ATOM 1817 O O . ALA A 1 250 ? -22.714 -13.087 6.790 1.00 21.81 242 ALA A O 1
ATOM 1819 N N . ASP A 1 251 ? -22.578 -12.258 4.697 1.00 21.08 243 ASP A N 1
ATOM 1820 C CA . ASP A 1 251 ? -23.797 -11.469 4.807 1.00 19.08 243 ASP A CA 1
ATOM 1821 C C . ASP A 1 251 ? -24.732 -11.661 3.616 1.00 21.47 243 ASP A C 1
ATOM 1822 O O . ASP A 1 251 ? -25.592 -10.806 3.374 1.00 20.74 243 ASP A O 1
ATOM 1827 N N . GLY A 1 252 ? -24.579 -12.747 2.861 1.00 22.22 244 GLY A N 1
ATOM 1828 C CA . GLY A 1 252 ? -25.428 -12.980 1.712 1.00 19.66 244 GLY A CA 1
ATOM 1829 C C . GLY A 1 252 ? -25.170 -12.079 0.528 1.00 21.14 244 GLY A C 1
ATOM 1830 O O . GLY A 1 252 ? -25.994 -12.041 -0.392 1.00 17.05 244 GLY A O 1
ATOM 1831 N N . GLY A 1 253 ? -24.051 -11.359 0.517 1.00 21.50 245 GLY A N 1
ATOM 1832 C CA . GLY A 1 253 ? -23.732 -10.438 -0.554 1.00 18.42 245 GLY A CA 1
ATOM 1833 C C . GLY A 1 253 ? -24.197 -9.015 -0.343 1.00 22.73 245 GLY A C 1
ATOM 1834 O O . GLY A 1 253 ? -24.160 -8.225 -1.295 1.00 21.06 245 GLY A O 1
ATOM 1835 N N . SER A 1 254 ? -24.617 -8.657 0.874 1.00 20.16 246 SER A N 1
ATOM 1836 C CA . SER A 1 254 ? -25.210 -7.343 1.108 1.00 25.83 246 SER A CA 1
ATOM 1837 C C . SER A 1 254 ? -24.214 -6.223 0.833 1.00 23.25 246 SER A C 1
ATOM 1838 O O . SER A 1 254 ? -24.522 -5.267 0.114 1.00 22.72 246 SER A O 1
ATOM 1841 N N . ILE A 1 255 ? -23.017 -6.318 1.407 1.00 21.64 247 ILE A N 1
ATOM 1842 C CA . ILE A 1 255 ? -21.959 -5.336 1.197 1.00 20.68 247 ILE A CA 1
ATOM 1843 C C . ILE A 1 255 ? -20.789 -6.034 0.522 1.00 21.06 247 ILE A C 1
ATOM 1844 O O . ILE A 1 255 ? -20.322 -7.074 1.000 1.00 20.50 247 ILE A O 1
ATOM 1849 N N . LYS A 1 256 ? -20.321 -5.464 -0.584 1.00 23.11 248 LYS A N 1
ATOM 1850 C CA . LYS A 1 256 ? -19.234 -6.028 -1.372 1.00 25.68 248 LYS A CA 1
ATOM 1851 C C . LYS A 1 256 ? -18.007 -5.135 -1.238 1.00 24.78 248 LYS A C 1
ATOM 1852 O O . LYS A 1 256 ? -18.040 -3.965 -1.634 1.00 23.23 248 LYS A O 1
ATOM 1858 N N . LEU A 1 257 ? -16.932 -5.684 -0.679 1.00 24.46 249 LEU A N 1
ATOM 1859 C CA . LEU A 1 257 ? -15.710 -4.917 -0.485 1.00 27.65 249 LEU A CA 1
ATOM 1860 C C . LEU A 1 257 ? -14.964 -4.751 -1.803 1.00 34.83 249 LEU A C 1
ATOM 1861 O O . LEU A 1 257 ? -14.965 -5.639 -2.661 1.00 32.96 249 LEU A O 1
ATOM 1866 N N . ARG A 1 258 ? -14.322 -3.599 -1.956 1.00 28.88 250 ARG A N 1
ATOM 1867 C CA . ARG A 1 258 ? -13.586 -3.296 -3.177 1.00 32.50 250 ARG A CA 1
ATOM 1868 C C . ARG A 1 258 ? -12.122 -2.994 -2.878 1.00 30.41 250 ARG A C 1
ATOM 1869 O O . ARG A 1 258 ? -11.769 -2.590 -1.770 1.00 29.94 250 ARG A O 1
ATOM 1878 N N . MET B 1 9 ? -13.652 -35.010 -1.286 1.00 48.22 1 MET B N 1
ATOM 1879 C CA . MET B 1 9 ? -14.592 -34.866 -0.182 1.00 38.17 1 MET B CA 1
ATOM 1880 C C . MET B 1 9 ? -15.358 -33.543 -0.228 1.00 36.38 1 MET B C 1
ATOM 1881 O O . MET B 1 9 ? -16.581 -33.525 -0.097 1.00 41.41 1 MET B O 1
ATOM 1886 N N . LYS B 1 10 ? -14.645 -32.436 -0.435 1.00 33.15 2 LYS B N 1
ATOM 1887 C CA . LYS B 1 10 ? -15.276 -31.128 -0.316 1.00 32.67 2 LYS B CA 1
ATOM 1888 C C . LYS B 1 10 ? -16.114 -30.773 -1.535 1.00 33.61 2 LYS B C 1
ATOM 1889 O O . LYS B 1 10 ? -17.122 -30.068 -1.406 1.00 36.45 2 LYS B O 1
ATOM 1895 N N . LEU B 1 11 ? -15.713 -31.237 -2.715 1.00 30.40 3 LEU B N 1
ATOM 1896 C CA . LEU B 1 11 ? -16.427 -30.973 -3.955 1.00 31.45 3 LEU B CA 1
ATOM 1897 C C . LEU B 1 11 ? -16.913 -32.270 -4.588 1.00 29.91 3 LEU B C 1
ATOM 1898 O O . LEU B 1 11 ? -17.021 -32.371 -5.811 1.00 26.95 3 LEU B O 1
ATOM 1903 N N . ARG B 1 12 ? -17.199 -33.270 -3.756 1.00 32.42 4 ARG B N 1
ATOM 1904 C CA . ARG B 1 12 ? -17.651 -34.562 -4.251 1.00 35.38 4 ARG B CA 1
ATOM 1905 C C . ARG B 1 12 ? -18.947 -34.406 -5.039 1.00 33.45 4 ARG B C 1
ATOM 1906 O O . ARG B 1 12 ? -19.905 -33.785 -4.570 1.00 34.15 4 ARG B O 1
ATOM 1914 N N . GLY B 1 13 ? -18.965 -34.962 -6.249 1.00 32.33 5 GLY B N 1
ATOM 1915 C CA . GLY B 1 13 ? -20.123 -34.885 -7.112 1.00 35.06 5 GLY B CA 1
ATOM 1916 C C . GLY B 1 13 ? -20.236 -33.624 -7.940 1.00 36.36 5 GLY B C 1
ATOM 1917 O O . GLY B 1 13 ? -21.190 -33.504 -8.721 1.00 36.86 5 GLY B O 1
ATOM 1918 N N . LYS B 1 14 ? -19.300 -32.687 -7.810 1.00 30.00 6 LYS B N 1
ATOM 1919 C CA . LYS B 1 14 ? -19.359 -31.420 -8.524 1.00 29.01 6 LYS B CA 1
ATOM 1920 C C . LYS B 1 14 ? -18.510 -31.479 -9.787 1.00 29.04 6 LYS B C 1
ATOM 1921 O O . LYS B 1 14 ? -17.446 -32.103 -9.805 1.00 28.20 6 LYS B O 1
ATOM 1927 N N . THR B 1 15 ? -18.987 -30.826 -10.842 1.00 25.38 7 THR B N 1
ATOM 1928 C CA . THR B 1 15 ? -18.216 -30.656 -12.065 1.00 25.20 7 THR B CA 1
ATOM 1929 C C . THR B 1 15 ? -17.700 -29.226 -12.126 1.00 22.36 7 THR B C 1
ATOM 1930 O O . THR B 1 15 ? -18.448 -28.279 -11.858 1.00 25.41 7 THR B O 1
ATOM 1934 N N . ALA B 1 16 ? -16.426 -29.073 -12.474 1.00 23.53 8 ALA B N 1
ATOM 1935 C CA . ALA B 1 16 ? -15.773 -27.775 -12.528 1.00 23.61 8 ALA B CA 1
ATOM 1936 C C . ALA B 1 16 ? -15.196 -27.532 -13.915 1.00 23.81 8 ALA B C 1
ATOM 1937 O O . ALA B 1 16 ? -14.680 -28.454 -14.554 1.00 18.84 8 ALA B O 1
ATOM 1939 N N . VAL B 1 17 ? -15.298 -26.287 -14.374 1.00 18.67 9 VAL B N 1
ATOM 1940 C CA . VAL B 1 17 ? -14.611 -25.808 -15.567 1.00 16.65 9 VAL B CA 1
ATOM 1941 C C . VAL B 1 17 ? -13.515 -24.856 -15.104 1.00 20.28 9 VAL B C 1
ATOM 1942 O O . VAL B 1 17 ? -13.786 -23.901 -14.365 1.00 16.98 9 VAL B O 1
ATOM 1946 N N . VAL B 1 18 ? -12.276 -25.125 -1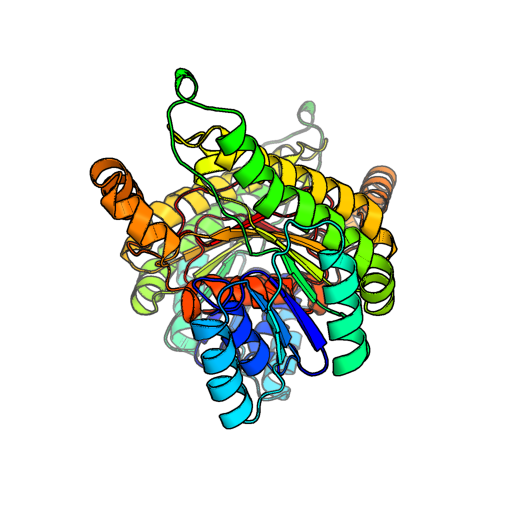5.510 1.00 18.73 10 VAL B N 1
ATOM 1947 C CA . VAL B 1 18 ? -11.120 -24.335 -15.096 1.00 17.93 10 VAL B CA 1
ATOM 1948 C C . VAL B 1 18 ? -10.357 -23.940 -16.353 1.00 17.68 10 VAL B C 1
ATOM 1949 O O . VAL B 1 18 ? -9.792 -24.802 -17.036 1.00 22.26 10 VAL B O 1
ATOM 1953 N N . THR B 1 19 ? -10.333 -22.646 -16.659 1.00 18.82 11 THR B N 1
ATOM 1954 C CA . THR B 1 19 ? -9.582 -22.147 -17.803 1.00 18.79 11 THR B CA 1
ATOM 1955 C C . THR B 1 19 ? -8.150 -21.826 -17.397 1.00 21.09 11 THR B C 1
ATOM 1956 O O . THR B 1 19 ? -7.880 -21.427 -16.262 1.00 17.07 11 THR B O 1
ATOM 1960 N N . GLY B 1 20 ? -7.231 -21.998 -18.344 1.00 19.26 12 GLY B N 1
ATOM 1961 C CA . GLY B 1 20 ? -5.822 -21.944 -18.006 1.00 22.06 12 GLY B CA 1
ATOM 1962 C C . GLY B 1 20 ? -5.421 -23.012 -17.018 1.00 24.08 12 GLY B C 1
ATOM 1963 O O . GLY B 1 20 ? -4.533 -22.785 -16.190 1.00 19.72 12 GLY B O 1
ATOM 1964 N N . GLY B 1 21 ? -6.060 -24.179 -17.080 1.00 20.50 13 GLY B N 1
ATOM 1965 C CA . GLY B 1 21 ? -5.902 -25.186 -16.055 1.00 21.47 13 GLY B CA 1
ATOM 1966 C C . GLY B 1 21 ? -4.704 -26.096 -16.177 1.00 20.61 13 GLY B C 1
ATOM 1967 O O . GLY B 1 21 ? -4.569 -27.014 -15.365 1.00 22.72 13 GLY B O 1
ATOM 1968 N N . ALA B 1 22 ? -3.824 -25.880 -17.154 1.00 20.86 14 ALA B N 1
ATOM 1969 C CA . ALA B 1 22 ? -2.681 -26.760 -17.359 1.00 24.37 14 ALA B CA 1
ATOM 1970 C C . ALA B 1 22 ? -1.387 -26.232 -16.753 1.00 25.45 14 ALA B C 1
ATOM 1971 O O . ALA B 1 22 ? -0.393 -26.966 -16.724 1.00 20.24 14 ALA B O 1
ATOM 1973 N N . GLY B 1 23 ? -1.367 -24.992 -16.274 1.00 21.20 15 GLY B N 1
ATOM 1974 C CA . GLY B 1 23 ? -0.155 -24.437 -15.705 1.00 25.02 15 GLY B CA 1
ATOM 1975 C C . GLY B 1 23 ? -0.464 -23.437 -14.613 1.00 24.37 15 GLY B C 1
ATOM 1976 O O . GLY B 1 23 ? -1.566 -22.884 -14.539 1.00 26.26 15 GLY B O 1
ATOM 1977 N N . GLY B 1 24 ? 0.532 -23.221 -13.755 1.00 22.72 16 GLY B N 1
ATOM 1978 C CA . GLY B 1 24 ? 0.439 -22.195 -12.729 1.00 21.58 16 GLY B CA 1
ATOM 1979 C C . GLY B 1 24 ? -0.705 -22.433 -11.765 1.00 23.69 16 GLY B C 1
ATOM 1980 O O . GLY B 1 24 ? -0.960 -23.559 -11.322 1.00 21.61 16 GLY B O 1
ATOM 1981 N N . ILE B 1 25 ? -1.409 -21.348 -11.434 1.00 22.26 17 ILE B N 1
ATOM 1982 C CA . ILE B 1 25 ? -2.498 -21.423 -10.464 1.00 20.80 17 ILE B CA 1
ATOM 1983 C C . ILE B 1 25 ? -3.622 -22.309 -10.986 1.00 18.78 17 ILE B C 1
ATOM 1984 O O . ILE B 1 25 ? -4.218 -23.088 -10.232 1.00 17.61 17 ILE B O 1
ATOM 1989 N N . GLY B 1 26 ? -3.926 -22.209 -12.282 1.00 20.54 18 GLY B N 1
ATOM 1990 C CA . GLY B 1 26 ? -4.973 -23.042 -12.851 1.00 17.09 18 GLY B CA 1
ATOM 1991 C C . GLY B 1 26 ? -4.688 -24.525 -12.706 1.00 16.04 18 GLY B C 1
ATOM 1992 O O . GLY B 1 26 ? -5.601 -25.321 -12.469 1.00 18.42 18 GLY B O 1
ATOM 1993 N N . ARG B 1 27 ? -3.419 -24.918 -12.841 1.00 21.41 19 ARG B N 1
ATOM 1994 C CA . ARG B 1 27 ? -3.063 -26.320 -12.643 1.00 20.88 19 ARG B CA 1
ATOM 1995 C C . ARG B 1 27 ? -3.241 -26.734 -11.190 1.00 22.96 19 ARG B C 1
ATOM 1996 O O . ARG B 1 27 ? -3.702 -27.846 -10.904 1.00 22.05 19 ARG B O 1
ATOM 2004 N N . ALA B 1 28 ? -2.868 -25.854 -10.258 1.00 21.25 20 ALA B N 1
ATOM 2005 C CA . ALA B 1 28 ? -3.046 -26.157 -8.844 1.00 18.68 20 ALA B CA 1
ATOM 2006 C C . ALA B 1 28 ? -4.520 -26.292 -8.495 1.00 21.85 20 ALA B C 1
ATOM 2007 O O . ALA B 1 28 ? -4.906 -27.183 -7.731 1.00 23.53 20 ALA B O 1
ATOM 2009 N N . VAL B 1 29 ? -5.361 -25.414 -9.048 1.00 19.72 21 VAL B N 1
ATOM 2010 C CA . VAL B 1 29 ? -6.799 -25.524 -8.825 1.00 17.16 21 VAL B CA 1
ATOM 2011 C C . VAL B 1 29 ? -7.318 -26.845 -9.379 1.00 18.67 21 VAL B C 1
ATOM 2012 O O . VAL B 1 29 ? -8.075 -27.562 -8.715 1.00 18.91 21 VAL B O 1
ATOM 2016 N N . THR B 1 30 ? -6.900 -27.195 -10.598 1.00 21.33 22 THR B N 1
ATOM 2017 C CA . THR B 1 30 ? -7.338 -28.451 -11.204 1.00 21.63 22 THR B CA 1
ATOM 2018 C C . THR B 1 30 ? -6.919 -29.644 -10.356 1.00 21.12 22 THR B C 1
ATOM 2019 O O . THR B 1 30 ? -7.738 -30.515 -10.039 1.00 16.29 22 THR B O 1
ATOM 2023 N N . ARG B 1 31 ? -5.638 -29.705 -9.986 1.00 22.92 23 ARG B N 1
ATOM 2024 C CA . ARG B 1 31 ? -5.170 -30.769 -9.105 1.00 22.12 23 ARG B CA 1
ATOM 2025 C C . ARG B 1 31 ? -6.000 -30.823 -7.828 1.00 24.52 23 ARG B C 1
ATOM 2026 O O . ARG B 1 31 ? -6.653 -31.832 -7.544 1.00 25.05 23 ARG B O 1
ATOM 2034 N N . VAL B 1 32 ? -6.039 -29.718 -7.078 1.00 23.20 24 VAL B N 1
ATOM 2035 C CA . VAL B 1 32 ? -6.692 -29.727 -5.771 1.00 23.78 24 VAL B CA 1
ATOM 2036 C C . VAL B 1 32 ? -8.187 -30.005 -5.906 1.00 18.45 24 VAL B C 1
ATOM 2037 O O . VAL B 1 32 ? -8.778 -30.693 -5.065 1.00 23.43 24 VAL B O 1
ATOM 2041 N N . PHE B 1 33 ? -8.822 -29.489 -6.963 1.00 20.00 25 PHE B N 1
ATOM 2042 C CA . PHE B 1 33 ? -10.239 -29.779 -7.181 1.00 20.42 25 PHE B CA 1
ATOM 2043 C C . PHE B 1 33 ? -10.480 -31.277 -7.309 1.00 22.30 25 PHE B C 1
ATOM 2044 O O . PHE B 1 33 ? -11.426 -31.814 -6.721 1.00 24.33 25 PHE B O 1
ATOM 2052 N N . VAL B 1 34 ? -9.628 -31.969 -8.070 1.00 21.25 26 VAL B N 1
ATOM 2053 C CA . VAL B 1 34 ? -9.787 -33.410 -8.243 1.00 23.65 26 VAL B CA 1
ATOM 2054 C C . VAL B 1 34 ? -9.524 -34.143 -6.929 1.00 26.34 26 VAL B C 1
ATOM 2055 O O . VAL B 1 34 ? -10.213 -35.116 -6.600 1.00 27.58 26 VAL B O 1
ATOM 2059 N N . ARG B 1 35 ? -8.545 -33.676 -6.144 1.00 24.79 27 ARG B N 1
ATOM 2060 C CA . ARG B 1 35 ? -8.311 -34.275 -4.830 1.00 27.23 27 ARG B CA 1
ATOM 2061 C C . ARG B 1 35 ? -9.513 -34.101 -3.907 1.00 26.32 27 ARG B C 1
ATOM 2062 O O . ARG B 1 35 ? -9.733 -34.930 -3.016 1.00 27.70 27 ARG B O 1
ATOM 2070 N N . GLU B 1 36 ? -10.295 -33.041 -4.092 1.00 26.19 28 GLU B N 1
ATOM 2071 C CA . GLU B 1 36 ? -11.494 -32.829 -3.295 1.00 26.97 28 GLU B CA 1
ATOM 2072 C C . GLU B 1 36 ? -12.720 -33.526 -3.876 1.00 28.33 28 GLU B C 1
ATOM 2073 O O . GLU B 1 36 ? -13.834 -33.295 -3.395 1.00 29.32 28 GLU B O 1
ATOM 2079 N N . GLY B 1 37 ? -12.541 -34.366 -4.893 1.00 26.49 29 GLY B N 1
ATOM 2080 C CA . GLY B 1 37 ? -13.613 -35.191 -5.408 1.00 26.72 29 GLY B CA 1
ATOM 2081 C C . GLY B 1 37 ? -14.365 -34.634 -6.594 1.00 31.43 29 GLY B C 1
ATOM 2082 O O . GLY B 1 37 ? -15.343 -35.255 -7.030 1.00 27.60 29 GLY B O 1
ATOM 2083 N N . ALA B 1 38 ? -13.947 -33.496 -7.136 1.00 24.53 30 ALA B N 1
ATOM 2084 C CA . ALA B 1 38 ? -14.657 -32.884 -8.246 1.00 24.78 30 ALA B CA 1
ATOM 2085 C C . ALA B 1 38 ? -14.194 -33.457 -9.580 1.00 26.96 30 ALA B C 1
ATOM 2086 O O . ALA B 1 38 ? -13.102 -34.019 -9.704 1.00 23.41 30 ALA B O 1
ATOM 2088 N N A ARG B 1 39 ? -15.049 -33.303 -10.587 0.42 26.89 31 ARG B N 1
ATOM 2089 N N B ARG B 1 39 ? -15.060 -33.324 -10.581 0.58 26.88 31 ARG B N 1
ATOM 2090 C CA A ARG B 1 39 ? -14.737 -33.670 -11.962 0.42 26.81 31 ARG B CA 1
ATOM 2091 C CA B ARG B 1 39 ? -14.741 -33.665 -11.962 0.58 26.63 31 ARG B CA 1
ATOM 2092 C C A ARG B 1 39 ? -14.403 -32.396 -12.727 0.42 24.52 31 ARG B C 1
ATOM 2093 C C B ARG B 1 39 ? -14.387 -32.376 -12.691 0.58 24.54 31 ARG B C 1
ATOM 2094 O O A ARG B 1 39 ? -15.235 -31.487 -12.814 0.42 23.09 31 ARG B O 1
ATOM 2095 O O B ARG B 1 39 ? -15.190 -31.438 -12.720 0.58 23.07 31 ARG B O 1
ATOM 2110 N N . VAL B 1 40 ? -13.193 -32.325 -13.273 1.00 24.31 32 VAL B N 1
ATOM 2111 C CA . VAL B 1 40 ? -12.663 -31.093 -13.850 1.00 21.63 32 VAL B CA 1
ATOM 2112 C C . VAL B 1 40 ? -12.473 -31.255 -15.353 1.00 24.27 32 VAL B C 1
ATOM 2113 O O . VAL B 1 40 ? -11.728 -32.133 -15.806 1.00 20.53 32 VAL B O 1
ATOM 2117 N N . LEU B 1 41 ? -13.146 -30.403 -16.120 1.00 20.11 33 LEU B N 1
ATOM 2118 C CA . LEU B 1 41 ? -12.731 -30.090 -17.481 1.00 20.72 33 LEU B CA 1
ATOM 2119 C C . LEU B 1 41 ? -11.868 -28.837 -17.402 1.00 19.03 33 LEU B C 1
ATOM 2120 O O . LEU B 1 41 ? -12.361 -27.758 -17.056 1.00 18.85 33 LEU B O 1
ATOM 2125 N N . PHE B 1 42 ? -10.577 -28.980 -17.686 1.00 18.15 34 PHE B N 1
ATOM 2126 C CA . PHE B 1 42 ? -9.656 -27.856 -17.662 1.00 21.30 34 PHE B CA 1
ATOM 2127 C C . PHE B 1 42 ? -9.222 -27.514 -19.081 1.00 21.50 34 PHE B C 1
ATOM 2128 O O . PHE B 1 42 ? -9.000 -28.404 -19.908 1.00 22.11 34 PHE B O 1
ATOM 2136 N N . VAL B 1 43 ? -9.126 -26.215 -19.358 1.00 19.48 35 VAL B N 1
ATOM 2137 C CA . VAL B 1 43 ? -8.913 -25.689 -20.699 1.00 22.32 35 VAL B CA 1
ATOM 2138 C C . VAL B 1 43 ? -7.584 -24.947 -20.730 1.00 23.35 35 VAL B C 1
ATOM 2139 O O . VAL B 1 43 ? -7.247 -24.226 -19.786 1.00 18.83 35 VAL B O 1
ATOM 2143 N N . ASP B 1 44 ? -6.838 -25.114 -21.821 1.00 24.75 36 ASP B N 1
ATOM 2144 C CA . ASP B 1 44 ? -5.546 -24.453 -21.959 1.00 20.66 36 ASP B CA 1
ATOM 2145 C C . ASP B 1 44 ? -5.085 -24.559 -23.405 1.00 24.18 36 ASP B C 1
ATOM 2146 O O . ASP B 1 44 ? -5.500 -25.457 -24.144 1.00 21.46 36 ASP B O 1
ATOM 2151 N N . VAL B 1 45 ? -4.220 -23.623 -23.799 1.00 26.32 37 VAL B N 1
ATOM 2152 C CA . VAL B 1 45 ? -3.545 -23.722 -25.089 1.00 28.14 37 VAL B CA 1
ATOM 2153 C C . VAL B 1 45 ? -2.296 -24.588 -25.003 1.00 27.44 37 VAL B C 1
ATOM 2154 O O . VAL B 1 45 ? -1.781 -25.028 -26.038 1.00 28.41 37 VAL B O 1
ATOM 2158 N N . ASP B 1 46 ? -1.803 -24.850 -23.791 1.00 27.49 38 ASP B N 1
ATOM 2159 C CA . ASP B 1 46 ? -0.584 -25.631 -23.581 1.00 26.54 38 ASP B CA 1
ATOM 2160 C C . ASP B 1 46 ? -0.966 -27.108 -23.519 1.00 27.43 38 ASP B C 1
ATOM 2161 O O . ASP B 1 46 ? -1.162 -27.694 -22.452 1.00 30.15 38 ASP B O 1
ATOM 2166 N N . ASP B 1 47 ? -1.061 -27.723 -24.702 1.00 28.82 39 ASP B N 1
ATOM 2167 C CA . ASP B 1 47 ? -1.516 -29.108 -24.774 1.00 34.87 39 ASP B CA 1
ATOM 2168 C C . ASP B 1 47 ? -0.478 -30.100 -24.265 1.00 30.68 39 ASP B C 1
ATOM 2169 O O . ASP B 1 47 ? -0.848 -31.217 -23.889 1.00 29.46 39 ASP B O 1
ATOM 2174 N N . ASP B 1 48 ? 0.804 -29.726 -24.246 1.00 32.75 40 ASP B N 1
ATOM 2175 C CA . ASP B 1 48 ? 1.824 -30.597 -23.667 1.00 31.67 40 ASP B CA 1
ATOM 2176 C C . ASP B 1 48 ? 1.589 -30.792 -22.176 1.00 29.02 40 ASP B C 1
ATOM 2177 O O . ASP B 1 48 ? 1.448 -31.922 -21.695 1.00 28.90 40 ASP B O 1
ATOM 2182 N N . ARG B 1 49 ? 1.562 -29.688 -21.422 1.00 27.47 41 ARG B N 1
ATOM 2183 C CA . ARG B 1 49 ? 1.225 -29.769 -20.005 1.00 26.81 41 ARG B CA 1
ATOM 2184 C C . ARG B 1 49 ? -0.200 -30.258 -19.798 1.00 23.81 41 ARG B C 1
ATOM 2185 O O . ARG B 1 49 ? -0.479 -30.958 -18.817 1.00 26.95 41 ARG B O 1
ATOM 2193 N N . GLY B 1 50 ? -1.111 -29.905 -20.706 1.00 24.85 42 GLY B N 1
ATOM 2194 C CA . GLY B 1 50 ? -2.502 -30.284 -20.527 1.00 24.33 42 GLY B CA 1
ATOM 2195 C C . GLY B 1 50 ? -2.724 -31.780 -20.621 1.00 25.30 42 GLY B C 1
ATOM 2196 O O . GLY B 1 50 ? -3.494 -32.352 -19.845 1.00 21.94 42 GLY B O 1
ATOM 2197 N N . ARG B 1 51 ? -2.060 -32.436 -21.576 1.00 25.28 43 ARG B N 1
ATOM 2198 C CA . ARG B 1 51 ? -2.225 -33.877 -21.724 1.00 25.51 43 ARG B CA 1
ATOM 2199 C C . ARG B 1 51 ? -1.577 -34.630 -20.572 1.00 25.63 43 ARG B C 1
ATOM 2200 O O . ARG B 1 51 ? -2.120 -35.635 -20.097 1.00 25.11 43 ARG B O 1
ATOM 2208 N N . ALA B 1 52 ? -0.414 -34.166 -20.113 1.00 27.57 44 ALA B N 1
ATOM 2209 C CA . ALA B 1 52 ? 0.254 -34.834 -19.002 1.00 29.20 44 ALA B CA 1
ATOM 2210 C C . ALA B 1 52 ? -0.538 -34.680 -17.710 1.00 28.37 44 ALA B C 1
ATOM 2211 O O . ALA B 1 52 ? -0.574 -35.601 -16.886 1.00 30.06 44 ALA B O 1
ATOM 2213 N N . LEU B 1 53 ? -1.180 -33.524 -17.518 1.00 26.94 45 LEU B N 1
ATOM 2214 C CA . LEU B 1 53 ? -1.997 -33.324 -16.324 1.00 28.85 45 LEU B CA 1
ATOM 2215 C C . LEU B 1 53 ? -3.213 -34.243 -16.328 1.00 23.54 45 LEU B C 1
ATOM 2216 O O . LEU B 1 53 ? -3.551 -34.839 -15.300 1.00 23.43 45 LEU B O 1
ATOM 2221 N N . GLU B 1 54 ? -3.881 -34.367 -17.476 1.00 26.41 46 GLU B N 1
ATOM 2222 C CA . GLU B 1 54 ? -5.011 -35.284 -17.582 1.00 26.53 46 GLU B CA 1
ATOM 2223 C C . GLU B 1 54 ? -4.577 -36.720 -17.319 1.00 27.95 46 GLU B C 1
ATOM 2224 O O . GLU B 1 54 ? -5.272 -37.471 -16.624 1.00 23.70 46 GLU B O 1
ATOM 2230 N N . SER B 1 55 ? -3.423 -37.116 -17.862 1.00 25.61 47 SER B N 1
ATOM 2231 C CA . SER B 1 55 ? -2.908 -38.460 -17.623 1.00 31.70 47 SER B CA 1
ATOM 2232 C C . SER B 1 55 ? -2.589 -38.676 -16.149 1.00 30.09 47 SER B C 1
ATOM 2233 O O . SER B 1 55 ? -2.869 -39.746 -15.595 1.00 32.43 47 SER B O 1
ATOM 2236 N N . GLU B 1 56 ? -2.004 -37.669 -15.496 1.00 25.53 48 GLU B N 1
ATOM 2237 C CA . GLU B 1 56 ? -1.654 -37.803 -14.086 1.00 28.62 48 GLU B CA 1
ATOM 2238 C C . GLU B 1 56 ? -2.899 -37.915 -13.213 1.00 26.22 48 GLU B C 1
ATOM 2239 O O . GLU B 1 56 ? -2.930 -38.708 -12.265 1.00 29.95 48 GLU B O 1
ATOM 2245 N N . LEU B 1 57 ? -3.940 -37.143 -13.526 1.00 24.60 49 LEU B N 1
ATOM 2246 C CA . LEU B 1 57 ? -5.124 -37.111 -12.674 1.00 26.17 49 LEU B CA 1
ATOM 2247 C C . LEU B 1 57 ? -5.963 -38.373 -12.840 1.00 28.37 49 LEU B C 1
ATOM 2248 O O . LEU B 1 57 ? -6.404 -38.970 -11.851 1.00 28.07 49 LEU B O 1
ATOM 2253 N N . THR B 1 58 ? -6.202 -38.795 -14.085 1.00 25.96 50 THR B N 1
ATOM 2254 C CA . THR B 1 58 ? -6.922 -40.046 -14.300 1.00 30.82 50 THR B CA 1
ATOM 2255 C C . THR B 1 58 ? -6.129 -41.238 -13.778 1.00 30.93 50 THR B C 1
ATOM 2256 O O . THR B 1 58 ? -6.717 -42.222 -13.314 1.00 29.11 50 THR B O 1
ATOM 2260 N N . GLY B 1 59 ? -4.797 -41.164 -13.829 1.00 31.79 51 GLY B N 1
ATOM 2261 C CA . GLY B 1 59 ? -3.982 -42.254 -13.321 1.00 32.38 51 GLY B CA 1
ATOM 2262 C C . GLY B 1 59 ? -4.065 -42.418 -11.817 1.00 33.49 51 GLY B C 1
ATOM 2263 O O . GLY B 1 59 ? -3.894 -43.526 -11.300 1.00 35.55 51 GLY B O 1
ATOM 2264 N N . ALA B 1 60 ? -4.323 -41.330 -11.095 1.00 32.65 52 ALA B N 1
ATOM 2265 C CA . ALA B 1 60 ? -4.475 -41.374 -9.648 1.00 33.17 52 ALA B CA 1
ATOM 2266 C C . ALA B 1 60 ? -5.907 -41.660 -9.218 1.00 35.40 52 ALA B C 1
ATOM 2267 O O . ALA B 1 60 ? -6.234 -41.488 -8.039 1.00 35.05 52 ALA B O 1
ATOM 2269 N N . GLY B 1 61 ? -6.765 -42.086 -10.140 1.00 31.66 53 GLY B N 1
ATOM 2270 C CA . GLY B 1 61 ? -8.140 -42.400 -9.816 1.00 32.56 53 GLY B CA 1
ATOM 2271 C C . GLY B 1 61 ? -9.117 -41.253 -9.933 1.00 30.44 53 GLY B C 1
ATOM 2272 O O . GLY B 1 61 ? -10.286 -41.421 -9.567 1.00 34.24 53 GLY B O 1
ATOM 2273 N N . GLY B 1 62 ? -8.681 -40.090 -10.429 1.00 31.21 54 GLY B N 1
ATOM 2274 C CA . GLY B 1 62 ? -9.564 -38.952 -10.565 1.00 28.31 54 GLY B CA 1
ATOM 2275 C C . GLY B 1 62 ? -10.240 -38.889 -11.923 1.00 28.37 54 GLY B C 1
ATOM 2276 O O . GLY B 1 62 ? -9.941 -39.655 -12.837 1.00 27.34 54 GLY B O 1
ATOM 2277 N N . GLU B 1 63 ? -11.173 -37.947 -12.044 1.00 24.97 55 GLU B N 1
ATOM 2278 C CA . GLU B 1 63 ? -11.911 -37.719 -13.283 1.00 25.99 55 GLU B CA 1
ATOM 2279 C C . GLU B 1 63 ? -11.595 -36.314 -13.779 1.00 27.70 55 GLU B C 1
ATOM 2280 O O . GLU B 1 63 ? -12.043 -35.326 -13.186 1.00 23.68 55 GLU B O 1
ATOM 2286 N N . ALA B 1 64 ? -10.828 -36.230 -14.864 1.00 22.30 56 ALA B N 1
ATOM 2287 C CA . ALA B 1 64 ? -10.420 -34.954 -15.429 1.00 23.29 56 ALA B CA 1
ATOM 2288 C C . ALA B 1 64 ? -10.318 -35.090 -16.940 1.00 23.45 56 ALA B C 1
ATOM 2289 O O . ALA B 1 64 ? -9.950 -36.148 -17.458 1.00 23.78 56 ALA B O 1
ATOM 2291 N N . LYS B 1 65 ? -10.643 -34.004 -17.640 1.00 22.93 57 LYS B N 1
ATOM 2292 C CA . LYS B 1 65 ? -10.609 -33.963 -19.096 1.00 27.01 57 LYS B CA 1
ATOM 2293 C C . LYS B 1 65 ? -9.926 -32.682 -19.549 1.00 22.15 57 LYS B C 1
ATOM 2294 O O . LYS B 1 65 ? -10.314 -31.586 -19.132 1.00 19.80 57 LYS B O 1
ATOM 2300 N N . PHE B 1 66 ? -8.914 -32.820 -20.399 1.00 21.55 58 PHE B N 1
ATOM 2301 C CA . PHE B 1 66 ? -8.221 -31.668 -20.959 1.00 24.82 58 PHE B CA 1
ATOM 2302 C C . PHE B 1 66 ? -8.872 -31.248 -22.271 1.00 25.34 58 PHE B C 1
ATOM 2303 O O . PHE B 1 66 ? -9.106 -32.081 -23.153 1.00 21.43 58 PHE B O 1
ATOM 2311 N N . LEU B 1 67 ? -9.152 -29.955 -22.400 1.00 24.67 59 LEU B N 1
ATOM 2312 C CA . LEU B 1 67 ? -9.655 -29.370 -23.638 1.00 25.96 59 LEU B CA 1
ATOM 2313 C C . LEU B 1 67 ? -8.653 -28.332 -24.121 1.00 26.08 59 LEU B C 1
ATOM 2314 O O . LEU B 1 67 ? -8.384 -27.351 -23.418 1.00 19.78 59 LEU B O 1
ATOM 2319 N N . GLN B 1 68 ? -8.101 -28.549 -25.313 1.00 22.72 60 GLN B N 1
ATOM 2320 C CA . GLN B 1 68 ? -7.174 -27.601 -25.923 1.00 22.50 60 GLN B CA 1
ATOM 2321 C C . GLN B 1 68 ? -7.972 -26.529 -26.655 1.00 25.57 60 GLN B C 1
ATOM 2322 O O . GLN B 1 68 ? -8.617 -26.812 -27.670 1.00 28.22 60 GLN B O 1
ATOM 2328 N N . ALA B 1 69 ? -7.924 -25.297 -26.153 1.00 23.69 61 ALA B N 1
ATOM 2329 C CA . ALA B 1 69 ? -8.690 -24.214 -26.753 1.00 24.56 61 ALA B CA 1
ATOM 2330 C C . ALA B 1 69 ? -8.082 -22.875 -26.365 1.00 24.12 61 ALA B C 1
ATOM 2331 O O . ALA B 1 69 ? -7.573 -22.714 -25.252 1.00 23.99 61 ALA B O 1
ATOM 2333 N N . ASP B 1 70 ? -8.139 -21.925 -27.295 1.00 23.18 62 ASP B N 1
ATOM 2334 C CA . ASP B 1 70 ? -7.774 -20.534 -27.037 1.00 23.31 62 ASP B CA 1
ATOM 2335 C C . ASP B 1 70 ? -9.057 -19.816 -26.637 1.00 25.01 62 ASP B C 1
ATOM 2336 O O . ASP B 1 70 ? -9.903 -19.515 -27.482 1.00 21.27 62 ASP B O 1
ATOM 2341 N N . ILE B 1 71 ? -9.207 -19.542 -25.339 1.00 23.87 63 ILE B N 1
ATOM 2342 C CA . ILE B 1 71 ? -10.470 -19.015 -24.833 1.00 22.79 63 ILE B CA 1
ATOM 2343 C C . ILE B 1 71 ? -10.761 -17.602 -25.311 1.00 21.66 63 ILE B C 1
ATOM 2344 O O . ILE B 1 71 ? -11.863 -17.095 -25.072 1.00 22.93 63 ILE B O 1
ATOM 2349 N N . SER B 1 72 ? -9.809 -16.952 -25.980 1.00 24.08 64 SER B N 1
ATOM 2350 C CA . SER B 1 72 ? -10.066 -15.659 -26.598 1.00 24.90 64 SER B CA 1
ATOM 2351 C C . SER B 1 72 ? -10.838 -15.777 -27.906 1.00 26.99 64 SER B C 1
ATOM 2352 O O . SER B 1 72 ? -11.292 -14.756 -28.434 1.00 23.96 64 SER B O 1
ATOM 2355 N N . ARG B 1 73 ? -11.008 -16.989 -28.428 1.00 24.70 65 ARG B N 1
ATOM 2356 C CA . ARG B 1 73 ? -11.758 -17.192 -29.658 1.00 28.41 65 ARG B CA 1
ATOM 2357 C C . ARG B 1 73 ? -13.250 -17.185 -29.348 1.00 32.43 65 ARG B C 1
ATOM 2358 O O . ARG B 1 73 ? -13.687 -17.715 -28.321 1.00 30.52 65 ARG B O 1
ATOM 2366 N N . ARG B 1 74 ? -14.040 -16.587 -30.244 1.00 34.85 66 ARG B N 1
ATOM 2367 C CA . ARG B 1 74 ? -15.414 -16.242 -29.884 1.00 43.18 66 ARG B CA 1
ATOM 2368 C C . ARG B 1 74 ? -16.344 -17.453 -29.767 1.00 39.48 66 ARG B C 1
ATOM 2369 O O . ARG B 1 74 ? -17.401 -17.331 -29.137 1.00 40.92 66 ARG B O 1
ATOM 2377 N N . GLU B 1 75 ? -15.983 -18.613 -30.326 1.00 32.69 67 GLU B N 1
ATOM 2378 C CA . GLU B 1 75 ? -16.801 -19.817 -30.172 1.00 32.50 67 GLU B CA 1
ATOM 2379 C C . GLU B 1 75 ? -16.352 -20.687 -29.010 1.00 26.51 67 GLU B C 1
ATOM 2380 O O . GLU B 1 75 ? -17.005 -21.698 -28.727 1.00 29.06 67 GLU B O 1
ATOM 2386 N N . SER B 1 76 ? -15.218 -20.370 -28.383 1.00 23.33 68 SER B N 1
ATOM 2387 C CA . SER B 1 76 ? -14.657 -21.288 -27.402 1.00 26.69 68 SER B CA 1
ATOM 2388 C C . SER B 1 76 ? -15.579 -21.454 -26.204 1.00 25.73 68 SER B C 1
ATOM 2389 O O . SER B 1 76 ? -15.619 -22.534 -25.606 1.00 24.35 68 SER B O 1
ATOM 2392 N N . ALA B 1 77 ? -16.345 -20.417 -25.857 1.00 20.53 69 ALA B N 1
ATOM 2393 C CA . ALA B 1 77 ? -17.242 -20.511 -24.709 1.00 22.53 69 ALA B CA 1
ATOM 2394 C C . ALA B 1 77 ? -18.247 -21.645 -24.885 1.00 25.24 69 ALA B C 1
ATOM 2395 O O . ALA B 1 77 ? -18.450 -22.457 -23.975 1.00 23.72 69 ALA B O 1
ATOM 2397 N N . ASP B 1 78 ? -18.881 -21.723 -26.057 1.00 26.33 70 ASP B N 1
ATOM 2398 C CA . ASP B 1 78 ? -19.831 -22.805 -26.303 1.00 26.01 70 ASP B CA 1
ATOM 2399 C C . ASP B 1 78 ? -19.121 -24.146 -26.430 1.00 23.34 70 ASP B C 1
ATOM 2400 O O . ASP B 1 78 ? -19.636 -25.172 -25.970 1.00 22.40 70 ASP B O 1
ATOM 2405 N N . GLN B 1 79 ? -17.938 -24.155 -27.052 1.00 25.95 71 GLN B N 1
ATOM 2406 C CA . GLN B 1 79 ? -17.156 -25.383 -27.155 1.00 23.56 71 GLN B CA 1
ATOM 2407 C C . GLN B 1 79 ? -16.757 -25.902 -25.779 1.00 25.62 71 GLN B C 1
ATOM 2408 O O . GLN B 1 79 ? -16.749 -27.117 -25.542 1.00 19.31 71 GLN B O 1
ATOM 2414 N N . ILE B 1 80 ? -16.414 -24.997 -24.861 1.00 21.34 72 ILE B N 1
ATOM 2415 C CA . ILE B 1 80 ? -16.044 -25.413 -23.511 1.00 18.70 72 ILE B CA 1
ATOM 2416 C C . ILE B 1 80 ? -17.268 -25.925 -22.761 1.00 20.21 72 ILE B C 1
ATOM 2417 O O . ILE B 1 80 ? -17.228 -26.985 -22.124 1.00 22.71 72 ILE B O 1
ATOM 2422 N N . ARG B 1 81 ? -18.377 -25.184 -22.834 1.00 22.49 73 ARG B N 1
ATOM 2423 C CA . ARG B 1 81 ? -19.601 -25.607 -22.161 1.00 22.54 73 ARG B CA 1
ATOM 2424 C C . ARG B 1 81 ? -20.075 -26.960 -22.670 1.00 22.44 73 ARG B C 1
ATOM 2425 O O . ARG B 1 81 ? -20.477 -27.824 -21.880 1.00 23.27 73 ARG B O 1
ATOM 2433 N N . ASP B 1 82 ? -20.046 -27.158 -23.989 1.00 17.57 74 ASP B N 1
ATOM 2434 C CA . ASP B 1 82 ? -20.484 -28.427 -24.560 1.00 24.49 74 ASP B CA 1
ATOM 2435 C C . ASP B 1 82 ? -19.561 -29.567 -24.148 1.00 20.83 74 ASP B C 1
ATOM 2436 O O . ASP B 1 82 ? -20.024 -30.685 -23.894 1.00 22.78 74 ASP B O 1
ATOM 2441 N N . ALA B 1 83 ? -18.256 -29.304 -24.072 1.00 23.69 75 ALA B N 1
ATOM 2442 C CA . ALA B 1 83 ? -17.313 -30.354 -23.698 1.00 18.93 75 ALA B CA 1
ATOM 2443 C C . ALA B 1 83 ? -17.498 -30.776 -22.246 1.00 23.32 75 ALA B C 1
ATOM 2444 O O . ALA B 1 83 ? -17.414 -31.967 -21.924 1.00 23.57 75 ALA B O 1
ATOM 2446 N N . ALA B 1 84 ? -17.745 -29.812 -21.355 1.00 22.28 76 ALA B N 1
ATOM 2447 C CA . ALA B 1 84 ? -17.948 -30.138 -19.947 1.00 24.85 76 ALA B CA 1
ATOM 2448 C C . ALA B 1 84 ? -19.213 -30.964 -19.749 1.00 24.21 76 ALA B C 1
ATOM 2449 O O . ALA B 1 84 ? -19.207 -31.953 -19.007 1.00 22.50 76 ALA B O 1
ATOM 2451 N N . VAL B 1 85 ? -20.306 -30.574 -20.408 1.00 22.09 77 VAL B N 1
ATOM 2452 C CA . VAL B 1 85 ? -21.552 -31.322 -20.292 1.00 25.98 77 VAL B CA 1
ATOM 2453 C C . VAL B 1 85 ? -21.411 -32.703 -20.920 1.00 24.12 77 VAL B C 1
ATOM 2454 O O . VAL B 1 85 ? -21.922 -33.694 -20.387 1.00 21.40 77 VAL B O 1
ATOM 2458 N N . ALA B 1 86 ? -20.709 -32.794 -22.054 1.00 23.68 78 ALA B N 1
ATOM 2459 C CA . ALA B 1 86 ? -20.553 -34.083 -22.719 1.00 26.08 78 ALA B CA 1
ATOM 2460 C C . ALA B 1 86 ? -19.741 -35.054 -21.876 1.00 23.77 78 ALA B C 1
ATOM 2461 O O . ALA B 1 86 ? -20.020 -36.258 -21.877 1.00 26.84 78 ALA B O 1
ATOM 2463 N N . ALA B 1 87 ? -18.749 -34.553 -21.141 1.00 25.94 79 ALA B N 1
ATOM 2464 C CA . ALA B 1 87 ? -17.871 -35.402 -20.347 1.00 22.91 79 ALA B CA 1
ATOM 2465 C C . ALA B 1 87 ? -18.449 -35.728 -18.976 1.00 25.34 79 ALA B C 1
ATOM 2466 O O . ALA B 1 87 ? -18.327 -36.866 -18.508 1.00 25.43 79 ALA B O 1
ATOM 2468 N N . PHE B 1 88 ? -19.081 -34.754 -18.314 1.00 23.14 80 PHE B N 1
ATOM 2469 C CA . PHE B 1 88 ? -19.463 -34.919 -16.920 1.00 25.51 80 PHE B CA 1
ATOM 2470 C C . PHE B 1 88 ? -20.916 -34.572 -16.611 1.00 27.18 80 PHE B C 1
ATOM 2471 O O . PHE B 1 88 ? -21.322 -34.688 -15.449 1.00 27.79 80 PHE B O 1
ATOM 2479 N N . GLY B 1 89 ? -21.707 -34.154 -17.600 1.00 29.54 81 GLY B N 1
ATOM 2480 C CA . GLY B 1 89 ? -23.146 -34.061 -17.449 1.00 27.15 81 GLY B CA 1
ATOM 2481 C C . GLY B 1 89 ? -23.685 -32.738 -16.945 1.00 32.59 81 GLY B C 1
ATOM 2482 O O . GLY B 1 89 ? -24.903 -32.525 -17.002 1.00 33.64 81 GLY B O 1
ATOM 2483 N N . GLY B 1 90 ? -22.834 -31.848 -16.450 1.00 30.36 82 GLY B N 1
ATOM 2484 C CA . GLY B 1 90 ? -23.308 -30.571 -15.949 1.00 28.63 82 GLY B CA 1
ATOM 2485 C C . GLY B 1 90 ? -22.131 -29.688 -15.608 1.00 27.40 82 GLY B C 1
ATOM 2486 O O . GLY B 1 90 ? -20.973 -30.042 -15.845 1.00 24.88 82 GLY B O 1
ATOM 2487 N N . ILE B 1 91 ? -22.440 -28.515 -15.058 1.00 26.66 83 ILE B N 1
ATOM 2488 C CA . ILE B 1 91 ? -21.420 -27.564 -14.620 1.00 22.23 83 ILE B CA 1
ATOM 2489 C C . ILE B 1 91 ? -21.866 -26.980 -13.285 1.00 24.27 83 ILE B C 1
ATOM 2490 O O . ILE B 1 91 ? -22.823 -26.198 -13.235 1.00 22.65 83 ILE B O 1
ATOM 2495 N N . ASP B 1 92 ? -21.176 -27.349 -12.209 1.00 20.76 84 ASP B N 1
ATOM 2496 C CA . ASP B 1 92 ? -21.441 -26.795 -10.888 1.00 21.78 84 ASP B CA 1
ATOM 2497 C C . ASP B 1 92 ? -20.521 -25.637 -10.530 1.00 22.69 84 ASP B C 1
ATOM 2498 O O . ASP B 1 92 ? -20.917 -24.766 -9.749 1.00 21.88 84 ASP B O 1
ATOM 2503 N N . ILE B 1 93 ? -19.304 -25.614 -11.071 1.00 22.19 85 ILE B N 1
ATOM 2504 C CA . ILE B 1 93 ? -18.293 -24.622 -10.722 1.00 20.50 85 ILE B CA 1
ATOM 2505 C C . ILE B 1 93 ? -17.647 -24.110 -12.001 1.00 20.25 85 ILE B C 1
ATOM 2506 O O . ILE B 1 93 ? -17.320 -24.892 -12.899 1.00 20.97 85 ILE B O 1
ATOM 2511 N N . LEU B 1 94 ? -17.457 -22.794 -12.079 1.00 18.49 86 LEU B N 1
ATOM 2512 C CA . LEU B 1 94 ? -16.748 -22.161 -13.185 1.00 21.34 86 LEU B CA 1
ATOM 2513 C C . LEU B 1 94 ? -15.622 -21.317 -12.608 1.00 21.43 86 LEU B C 1
ATOM 2514 O O . LEU B 1 94 ? -15.874 -20.398 -11.821 1.00 20.80 86 LEU B O 1
ATOM 2519 N N . VAL B 1 95 ? -14.387 -21.631 -12.990 1.00 18.53 87 VAL B N 1
ATOM 2520 C CA . VAL B 1 95 ? -13.205 -20.910 -12.527 1.00 18.93 87 VAL B CA 1
ATOM 2521 C C . VAL B 1 95 ? -12.581 -20.223 -13.734 1.00 22.72 87 VAL B C 1
ATOM 2522 O O . VAL B 1 95 ? -11.958 -20.881 -14.577 1.00 21.99 87 VAL B O 1
ATOM 2526 N N . ASN B 1 96 ? -12.747 -18.904 -13.823 1.00 23.57 88 ASN B N 1
ATOM 2527 C CA . ASN B 1 96 ? -12.189 -18.125 -14.929 1.00 20.66 88 ASN B CA 1
ATOM 2528 C C . ASN B 1 96 ? -10.811 -17.635 -14.504 1.00 22.09 88 ASN B C 1
ATOM 2529 O O . ASN B 1 96 ? -10.650 -16.532 -13.977 1.00 19.38 88 ASN B O 1
ATOM 2534 N N . ASN B 1 97 ? -9.803 -18.468 -14.757 1.00 17.80 89 ASN B N 1
ATOM 2535 C CA . ASN B 1 97 ? -8.454 -18.259 -14.248 1.00 21.67 89 ASN B CA 1
ATOM 2536 C C . ASN B 1 97 ? -7.478 -17.748 -15.300 1.00 20.27 89 ASN B C 1
ATOM 2537 O O . ASN B 1 97 ? -6.527 -17.044 -14.950 1.00 20.38 89 ASN B O 1
ATOM 2542 N N . ALA B 1 98 ? -7.686 -18.064 -16.576 1.00 18.42 90 ALA B N 1
ATOM 2543 C CA . ALA B 1 98 ? -6.725 -17.672 -17.599 1.00 21.09 90 ALA B CA 1
ATOM 2544 C C . ALA B 1 98 ? -6.763 -16.169 -17.843 1.00 19.96 90 ALA B C 1
ATOM 2545 O O . ALA B 1 98 ? -7.827 -15.545 -17.829 1.00 18.53 90 ALA B O 1
ATOM 2547 N N . HIS B 1 99 ? -5.581 -15.594 -18.070 1.00 18.04 91 HIS B N 1
ATOM 2548 C CA . HIS B 1 99 ? -5.413 -14.178 -18.375 1.00 22.76 91 HIS B CA 1
ATOM 2549 C C . HIS B 1 99 ? -3.980 -13.926 -18.827 1.00 25.16 91 HIS B C 1
ATOM 2550 O O . HIS B 1 99 ? -3.030 -14.272 -18.117 1.00 30.93 91 HIS B O 1
ATOM 2557 N N . ALA B 1 100 ? -3.809 -13.340 -20.007 1.00 22.59 92 ALA B N 1
ATOM 2558 C CA . ALA B 1 100 ? -2.499 -12.952 -20.503 1.00 19.88 92 ALA B CA 1
ATOM 2559 C C . ALA B 1 100 ? -2.472 -11.445 -20.710 1.00 20.90 92 ALA B C 1
ATOM 2560 O O . ALA B 1 100 ? -3.488 -10.833 -21.049 1.00 20.06 92 ALA B O 1
ATOM 2562 N N . SER B 1 101 ? -1.304 -10.846 -20.499 1.00 20.84 93 SER B N 1
ATOM 2563 C CA . SER B 1 101 ? -1.190 -9.398 -20.599 1.00 24.84 93 SER B CA 1
ATOM 2564 C C . SER B 1 101 ? 0.257 -9.022 -20.876 1.00 20.60 93 SER B C 1
ATOM 2565 O O . SER B 1 101 ? 1.171 -9.841 -20.758 1.00 21.54 93 SER B O 1
ATOM 2568 N N . ARG B 1 102 ? 0.445 -7.759 -21.251 1.00 22.55 94 ARG B N 1
ATOM 2569 C CA . ARG B 1 102 ? 1.759 -7.163 -21.429 1.00 21.54 94 ARG B CA 1
ATOM 2570 C C . ARG B 1 102 ? 1.851 -5.908 -20.572 1.00 24.45 94 ARG B C 1
ATOM 2571 O O . ARG B 1 102 ? 0.859 -5.203 -20.368 1.00 20.97 94 ARG B O 1
ATOM 2579 N N . GLN B 1 103 ? 3.050 -5.641 -20.065 1.00 21.58 95 GLN B N 1
ATOM 2580 C CA . GLN B 1 103 ? 3.297 -4.515 -19.176 1.00 21.98 95 GLN B CA 1
ATOM 2581 C C . GLN B 1 103 ? 4.027 -3.407 -19.926 1.00 25.92 95 GLN B C 1
ATOM 2582 O O . GLN B 1 103 ? 4.987 -3.669 -20.655 1.00 24.03 95 GLN B O 1
ATOM 2588 N N . ALA B 1 104 ? 3.569 -2.169 -19.734 1.00 23.26 96 ALA B N 1
ATOM 2589 C CA . ALA B 1 104 ? 4.163 -0.993 -20.361 1.00 23.44 96 ALA B CA 1
ATOM 2590 C C . ALA B 1 104 ? 3.517 0.253 -19.775 1.00 23.19 96 ALA B C 1
ATOM 2591 O O . ALA B 1 104 ? 2.397 0.199 -19.260 1.00 22.72 96 ALA B O 1
ATOM 2593 N N . LEU B 1 105 ? 4.225 1.376 -19.872 1.00 20.68 97 LEU B N 1
ATOM 2594 C CA . LEU B 1 105 ? 3.680 2.638 -19.392 1.00 21.67 97 LEU B CA 1
ATOM 2595 C C . LEU B 1 105 ? 2.427 3.007 -20.181 1.00 24.02 97 LEU B C 1
ATOM 2596 O O . LEU B 1 105 ? 2.206 2.541 -21.303 1.00 23.29 97 LEU B O 1
ATOM 2601 N N . LEU B 1 106 ? 1.588 3.850 -19.570 1.00 21.68 98 LEU B N 1
ATOM 2602 C CA . LEU B 1 106 ? 0.377 4.301 -20.252 1.00 22.31 98 LEU B CA 1
ATOM 2603 C C . LEU B 1 106 ? 0.716 5.016 -21.553 1.00 20.45 98 LEU B C 1
ATOM 2604 O O . LEU B 1 106 ? 0.048 4.815 -22.574 1.00 23.47 98 LEU B O 1
ATOM 2609 N N . VAL B 1 107 ? 1.762 5.846 -21.541 1.00 23.09 99 VAL B N 1
ATOM 2610 C CA . VAL B 1 107 ? 2.198 6.529 -22.753 1.00 24.52 99 VAL B CA 1
ATOM 2611 C C . VAL B 1 107 ? 2.792 5.579 -23.782 1.00 28.05 99 VAL B C 1
ATOM 2612 O O . VAL B 1 107 ? 3.024 5.988 -24.926 1.00 24.62 99 VAL B O 1
ATOM 2616 N N . GLU B 1 108 ? 3.044 4.324 -23.409 1.00 26.74 100 GLU B N 1
ATOM 2617 C CA . GLU B 1 108 ? 3.587 3.327 -24.323 1.00 27.42 100 GLU B CA 1
ATOM 2618 C C . GLU B 1 108 ? 2.551 2.293 -24.751 1.00 24.64 100 GLU B C 1
ATOM 2619 O O . GLU B 1 108 ? 2.909 1.317 -25.418 1.00 26.40 100 GLU B O 1
ATOM 2625 N N . HIS B 1 109 ? 1.284 2.472 -24.386 1.00 23.62 101 HIS B N 1
ATOM 2626 C CA . HIS B 1 109 ? 0.287 1.440 -24.639 1.00 26.32 101 HIS B CA 1
ATOM 2627 C C . HIS B 1 109 ? -0.283 1.517 -26.047 1.00 26.09 101 HIS B C 1
ATOM 2628 O O . HIS B 1 109 ? -0.602 2.595 -26.556 1.00 25.76 101 HIS B O 1
ATOM 2635 N N . THR B 1 110 ? -0.418 0.350 -26.662 1.00 24.40 102 THR B N 1
ATOM 2636 C CA . THR B 1 110 ? -0.943 0.150 -27.999 1.00 22.83 102 THR B CA 1
ATOM 2637 C C . THR B 1 110 ? -2.254 -0.626 -27.940 1.00 24.07 102 THR B C 1
ATOM 2638 O O . THR B 1 110 ? -2.535 -1.313 -26.953 1.00 23.71 102 THR B O 1
ATOM 2642 N N . PRO B 1 111 ? -3.092 -0.526 -28.977 1.00 20.43 103 PRO B N 1
ATOM 2643 C CA . PRO B 1 111 ? -4.357 -1.282 -28.963 1.00 21.16 103 PRO B CA 1
ATOM 2644 C C . PRO B 1 111 ? -4.173 -2.784 -28.816 1.00 21.94 103 PRO B C 1
ATOM 2645 O O . PRO B 1 111 ? -5.040 -3.449 -28.236 1.00 24.16 103 PRO B O 1
ATOM 2649 N N . GLU B 1 112 ? -3.072 -3.344 -29.324 1.00 22.32 104 GLU B N 1
ATOM 2650 C CA . GLU B 1 112 ? -2.853 -4.781 -29.190 1.00 21.90 104 GLU B CA 1
ATOM 2651 C C . GLU B 1 112 ? -2.669 -5.193 -27.733 1.00 21.79 104 GLU B C 1
ATOM 2652 O O . GLU B 1 112 ? -3.011 -6.322 -27.362 1.00 22.89 104 GLU B O 1
ATOM 2658 N N . MET B 1 113 ? -2.130 -4.303 -26.895 1.00 19.95 105 MET B N 1
ATOM 2659 C CA . MET B 1 113 ? -2.021 -4.612 -25.473 1.00 21.55 105 MET B CA 1
ATOM 2660 C C . MET B 1 113 ? -3.394 -4.714 -24.827 1.00 21.06 105 MET B C 1
ATOM 2661 O O . MET B 1 113 ? -3.651 -5.636 -24.043 1.00 19.95 105 MET B O 1
ATOM 2666 N N . PHE B 1 114 ? -4.288 -3.772 -25.139 1.00 25.40 106 PHE B N 1
ATOM 2667 C CA . PHE B 1 114 ? -5.654 -3.849 -24.629 1.00 22.52 106 PHE B CA 1
ATOM 2668 C C . PHE B 1 114 ? -6.384 -5.059 -25.193 1.00 22.43 106 PHE B C 1
ATOM 2669 O O . PHE B 1 114 ? -7.169 -5.705 -24.488 1.00 22.43 106 PHE B O 1
ATOM 2677 N N . GLU B 1 115 ? -6.133 -5.384 -26.464 1.00 20.80 107 GLU B N 1
ATOM 2678 C CA . GLU B 1 115 ? -6.798 -6.525 -27.086 1.00 21.28 107 GLU B CA 1
ATOM 2679 C C . GLU B 1 115 ? -6.404 -7.831 -26.410 1.00 20.73 107 GLU B C 1
ATOM 2680 O O . GLU B 1 115 ? -7.254 -8.699 -26.175 1.00 24.02 107 GLU B O 1
ATOM 2686 N N . LEU B 1 116 ? -5.120 -7.988 -26.088 1.00 17.44 108 LEU B N 1
ATOM 2687 C CA . LEU B 1 116 ? -4.654 -9.204 -25.431 1.00 20.47 108 LEU B CA 1
ATOM 2688 C C . LEU B 1 116 ? -5.250 -9.340 -24.034 1.00 24.34 108 LEU B C 1
ATOM 2689 O O . LEU B 1 116 ? -5.770 -10.402 -23.670 1.00 19.97 108 LEU B O 1
ATOM 2694 N N . SER B 1 117 ? -5.184 -8.271 -23.236 1.00 23.27 109 SER B N 1
ATOM 2695 C CA . SER B 1 117 ? -5.649 -8.342 -21.853 1.00 20.73 109 SER B CA 1
ATOM 2696 C C . SER B 1 117 ? -7.156 -8.559 -21.781 1.00 18.03 109 SER B C 1
ATOM 2697 O O . SER B 1 117 ? -7.627 -9.492 -21.121 1.00 21.66 109 SER B O 1
ATOM 2700 N N . PHE B 1 118 ? -7.934 -7.697 -22.441 1.00 22.22 110 PHE B N 1
ATOM 2701 C CA . PHE B 1 118 ? -9.383 -7.874 -22.449 1.00 21.65 110 PHE B CA 1
ATOM 2702 C C . PHE B 1 118 ? -9.774 -9.173 -23.144 1.00 21.33 110 PHE B C 1
ATOM 2703 O O . PHE B 1 118 ? -10.702 -9.865 -22.708 1.00 21.83 110 PHE B O 1
ATOM 2711 N N . GLY B 1 119 ? -9.070 -9.524 -24.222 1.00 20.66 111 GLY B N 1
ATOM 2712 C CA . GLY B 1 119 ? -9.472 -10.667 -25.024 1.00 21.77 111 GLY B CA 1
ATOM 2713 C C . GLY B 1 119 ? -9.213 -12.006 -24.365 1.00 19.89 111 GLY B C 1
ATOM 2714 O O . GLY B 1 119 ? -9.916 -12.981 -24.646 1.00 20.64 111 GLY B O 1
ATOM 2715 N N . THR B 1 120 ? -8.205 -12.085 -23.497 1.00 19.32 112 THR B N 1
ATOM 2716 C CA . THR B 1 120 ? -7.905 -13.330 -22.798 1.00 22.67 112 THR B CA 1
ATOM 2717 C C . THR B 1 120 ? -8.447 -13.369 -21.378 1.00 19.82 112 THR B C 1
ATOM 2718 O O . THR B 1 120 ? -8.745 -14.456 -20.875 1.00 22.93 112 THR B O 1
ATOM 2722 N N . GLY B 1 121 ? -8.591 -12.220 -20.724 1.00 20.18 113 GLY B N 1
ATOM 2723 C CA . GLY B 1 121 ? -9.045 -12.201 -19.348 1.00 18.15 113 GLY B CA 1
ATOM 2724 C C . GLY B 1 121 ? -10.506 -11.842 -19.175 1.00 23.03 113 GLY B C 1
ATOM 2725 O O . GLY B 1 121 ? -11.280 -12.623 -18.613 1.00 20.28 113 GLY B O 1
ATOM 2726 N N . PHE B 1 122 ? -10.898 -10.665 -19.667 1.00 21.20 114 PHE B N 1
ATOM 2727 C CA . PHE B 1 122 ? -12.222 -10.121 -19.371 1.00 19.64 114 PHE B CA 1
ATOM 2728 C C . PHE B 1 122 ? -13.315 -10.771 -20.214 1.00 20.51 114 PHE B C 1
ATOM 2729 O O . PHE B 1 122 ? -14.291 -11.307 -19.679 1.00 19.97 114 PHE B O 1
ATOM 2737 N N . TYR B 1 123 ? -13.182 -10.713 -21.537 1.00 19.75 115 TYR B N 1
ATOM 2738 C CA . TYR B 1 123 ? -14.255 -11.205 -22.398 1.00 22.06 115 TYR B CA 1
ATOM 2739 C C . TYR B 1 123 ? -14.497 -12.708 -22.274 1.00 19.23 115 TYR B C 1
ATOM 2740 O O . TYR B 1 123 ? -15.670 -13.117 -22.331 1.00 19.24 115 TYR B O 1
ATOM 2749 N N . PRO B 1 124 ? -13.486 -13.569 -22.108 1.00 20.68 116 PRO B N 1
ATOM 2750 C CA . PRO B 1 124 ? -13.797 -14.972 -21.795 1.00 22.05 116 PRO B CA 1
ATOM 2751 C C . PRO B 1 124 ? -14.539 -15.137 -20.483 1.00 20.68 116 PRO B C 1
ATOM 2752 O O . PRO B 1 124 ? -15.357 -16.056 -20.357 1.00 20.70 116 PRO B O 1
ATOM 2756 N N . THR B 1 125 ? -14.274 -14.277 -19.497 1.00 20.65 117 THR B N 1
ATOM 2757 C CA . THR B 1 125 ? -15.005 -14.350 -18.237 1.00 20.72 117 THR B CA 1
ATOM 2758 C C . THR B 1 125 ? -16.487 -14.082 -18.462 1.00 19.52 117 THR B C 1
ATOM 2759 O O . THR B 1 125 ? -17.346 -14.812 -17.957 1.00 23.18 117 THR B O 1
ATOM 2763 N N . VAL B 1 126 ? -16.802 -13.046 -19.242 1.00 17.17 118 VAL B N 1
ATOM 2764 C CA . VAL B 1 126 ? -18.195 -12.727 -19.546 1.00 17.42 118 VAL B CA 1
ATOM 2765 C C . VAL B 1 126 ? -18.837 -13.858 -20.340 1.00 19.06 118 VAL B C 1
ATOM 2766 O O . VAL B 1 126 ? -19.916 -14.352 -19.993 1.00 19.30 118 VAL B O 1
ATOM 2770 N N . HIS B 1 127 ? -18.175 -14.291 -21.416 1.00 22.12 119 HIS B N 1
ATOM 2771 C CA . HIS B 1 127 ? -18.794 -15.246 -22.331 1.00 23.30 119 HIS B CA 1
ATOM 2772 C C . HIS B 1 127 ? -18.955 -16.618 -21.689 1.00 21.17 119 HIS B C 1
ATOM 2773 O O . HIS B 1 127 ? -19.975 -17.288 -21.893 1.00 24.13 119 HIS B O 1
ATOM 2780 N N . LEU B 1 128 ? -17.967 -17.061 -20.912 1.00 21.61 120 LEU B N 1
ATOM 2781 C CA . LEU B 1 128 ? -18.121 -18.340 -20.229 1.00 22.60 120 LEU B CA 1
ATOM 2782 C C . LEU B 1 128 ? -19.196 -18.269 -19.154 1.00 21.56 120 LEU B C 1
ATOM 2783 O O . LEU B 1 128 ? -19.894 -19.261 -18.911 1.00 23.08 120 LEU B O 1
ATOM 2788 N N . MET B 1 129 ? -19.350 -17.112 -18.507 1.00 18.42 121 MET B N 1
ATOM 2789 C CA . MET B 1 129 ? -20.437 -16.953 -17.548 1.00 21.36 121 MET B CA 1
ATOM 2790 C C . MET B 1 129 ? -21.791 -17.020 -18.246 1.00 20.56 121 MET B C 1
ATOM 2791 O O . MET B 1 129 ? -22.731 -17.643 -17.737 1.00 21.84 121 MET B O 1
ATOM 2796 N N . GLN B 1 130 ? -21.906 -16.391 -19.417 1.00 18.30 122 GLN B N 1
ATOM 2797 C CA . GLN B 1 130 ? -23.151 -16.468 -20.175 1.00 22.99 122 GLN B CA 1
ATOM 2798 C C . GLN B 1 130 ? -23.415 -17.885 -20.667 1.00 23.32 122 GLN B C 1
ATOM 2799 O O . GLN B 1 130 ? -24.547 -18.375 -20.585 1.00 20.75 122 GLN B O 1
ATOM 2805 N N . ALA B 1 131 ? -22.384 -18.556 -21.187 1.00 22.19 123 ALA B N 1
ATOM 2806 C CA . ALA B 1 131 ? -22.579 -19.877 -21.775 1.00 23.89 123 ALA B CA 1
ATOM 2807 C C . ALA B 1 131 ? -22.939 -20.913 -20.718 1.00 23.20 123 ALA B C 1
ATOM 2808 O O . ALA B 1 131 ? -23.782 -21.785 -20.956 1.00 23.71 123 ALA B O 1
ATOM 2810 N N . CYS B 1 132 ? -22.319 -20.830 -19.544 1.00 22.11 124 CYS B N 1
ATOM 2811 C CA . CYS B 1 132 ? -22.520 -21.805 -18.482 1.00 20.90 124 CYS B CA 1
ATOM 2812 C C . CYS B 1 132 ? -23.692 -21.468 -17.575 1.00 22.07 124 CYS B C 1
ATOM 2813 O O . CYS B 1 132 ? -24.010 -22.266 -16.685 1.00 21.11 124 CYS B O 1
ATOM 2816 N N . TYR B 1 133 ? -24.335 -20.316 -17.776 1.00 19.80 125 TYR B N 1
ATOM 2817 C CA . TYR B 1 133 ? -25.401 -19.883 -16.872 1.00 20.67 125 TYR B CA 1
ATOM 2818 C C . TYR B 1 133 ? -26.530 -20.899 -16.737 1.00 23.02 125 TYR B C 1
ATOM 2819 O O . TYR B 1 133 ? -26.971 -21.142 -15.600 1.00 20.68 125 TYR B O 1
ATOM 2828 N N . PRO B 1 134 ? -27.055 -21.507 -17.812 1.00 18.71 126 PRO B N 1
ATOM 2829 C CA . PRO B 1 134 ? -28.095 -22.533 -17.606 1.00 21.87 126 PRO B CA 1
ATOM 2830 C C . PRO B 1 134 ? -27.622 -23.699 -16.758 1.00 23.96 126 PRO B C 1
ATOM 2831 O O . PRO B 1 134 ? -28.394 -24.227 -15.947 1.00 23.90 126 PRO B O 1
ATOM 2835 N N . GLN B 1 135 ? -26.362 -24.108 -16.913 1.00 24.00 127 GLN B N 1
ATOM 2836 C CA . GLN B 1 135 ? -25.836 -25.210 -16.114 1.00 21.56 127 GLN B CA 1
ATOM 2837 C C . GLN B 1 135 ? -25.609 -24.785 -14.669 1.00 24.79 127 GLN B C 1
ATOM 2838 O O . GLN B 1 135 ? -25.876 -25.557 -13.740 1.00 24.09 127 GLN B O 1
ATOM 2844 N N . LEU B 1 136 ? -25.111 -23.562 -14.460 1.00 24.28 128 LEU B N 1
ATOM 2845 C CA . LEU B 1 136 ? -24.905 -23.065 -13.104 1.00 24.76 128 LEU B CA 1
ATOM 2846 C C . LEU B 1 136 ? -26.227 -22.820 -12.391 1.00 22.48 128 LEU B C 1
ATOM 2847 O O . LEU B 1 136 ? -26.314 -22.996 -11.170 1.00 21.72 128 LEU B O 1
ATOM 2852 N N . LYS B 1 137 ? -27.257 -22.408 -13.132 1.00 18.83 129 LYS B N 1
ATOM 2853 C CA . LYS B 1 137 ? -28.580 -22.226 -12.543 1.00 21.96 129 LYS B CA 1
ATOM 2854 C C . LYS B 1 137 ? -29.173 -23.561 -12.114 1.00 24.56 129 LYS B C 1
ATOM 2855 O O . LYS B 1 137 ? -29.725 -23.684 -11.014 1.00 22.60 129 LYS B O 1
ATOM 2861 N N . GLN B 1 138 ? -29.072 -24.574 -12.979 1.00 27.83 130 GLN B N 1
ATOM 2862 C CA . GLN B 1 138 ? -29.483 -25.923 -12.605 1.00 28.78 130 GLN B CA 1
ATOM 2863 C C . GLN B 1 138 ? -28.754 -26.392 -11.353 1.00 27.18 130 GLN B C 1
ATOM 2864 O O . GLN B 1 138 ? -29.354 -27.013 -10.468 1.00 24.65 130 GLN B O 1
ATOM 2870 N N . ALA B 1 139 ? -27.464 -26.084 -11.251 1.00 27.54 131 ALA B N 1
ATOM 2871 C CA . ALA B 1 139 ? -26.637 -26.570 -10.157 1.00 24.64 131 ALA B CA 1
ATOM 2872 C C . ALA B 1 139 ? -26.681 -25.689 -8.917 1.00 25.18 131 ALA B C 1
ATOM 2873 O O . ALA B 1 139 ? -26.204 -26.122 -7.862 1.00 23.15 131 ALA B O 1
ATOM 2875 N N . ARG B 1 140 ? -27.244 -24.482 -9.008 1.00 28.01 132 ARG B N 1
ATOM 2876 C CA . ARG B 1 140 ? -27.082 -23.463 -7.969 1.00 24.13 132 ARG B CA 1
ATOM 2877 C C . ARG B 1 140 ? -25.600 -23.293 -7.643 1.00 22.36 132 ARG B C 1
ATOM 2878 O O . ARG B 1 140 ? -25.170 -23.381 -6.490 1.00 19.21 132 ARG B O 1
ATOM 2886 N N . GLY B 1 141 ? -24.815 -23.052 -8.688 1.00 23.64 133 GLY B N 1
ATOM 2887 C CA . GLY B 1 141 ? -23.380 -23.223 -8.641 1.00 21.49 133 GLY B CA 1
ATOM 2888 C C . GLY B 1 141 ? -22.612 -22.013 -8.157 1.00 24.44 133 GLY B C 1
ATOM 2889 O O . GLY B 1 141 ? -23.156 -21.093 -7.542 1.00 22.94 133 GLY B O 1
ATOM 2890 N N . SER B 1 142 ? -21.312 -22.025 -8.453 1.00 22.16 134 SER B N 1
ATOM 2891 C CA . SER B 1 142 ? -20.374 -21.039 -7.937 1.00 21.31 134 SER B CA 1
ATOM 2892 C C . SER B 1 142 ? -19.399 -20.646 -9.035 1.00 20.42 134 SER B C 1
ATOM 2893 O O . SER B 1 142 ? -18.879 -21.512 -9.745 1.00 21.31 134 SER B O 1
ATOM 2896 N N . VAL B 1 143 ? -19.158 -19.345 -9.174 1.00 21.01 135 VAL B N 1
ATOM 2897 C CA . VAL B 1 143 ? -18.219 -18.808 -10.152 1.00 18.57 135 VAL B CA 1
ATOM 2898 C C . VAL B 1 143 ? -17.076 -18.145 -9.396 1.00 20.59 135 VAL B C 1
ATOM 2899 O O . VAL B 1 143 ? -17.311 -17.332 -8.495 1.00 17.67 135 VAL B O 1
ATOM 2903 N N . VAL B 1 144 ? -15.845 -18.494 -9.757 1.00 16.47 136 VAL B N 1
ATOM 2904 C CA . VAL B 1 144 ? -14.655 -17.909 -9.150 1.00 20.10 136 VAL B CA 1
ATOM 2905 C C . VAL B 1 144 ? -13.862 -17.228 -10.253 1.00 14.29 136 VAL B C 1
ATOM 2906 O O . VAL B 1 144 ? -13.276 -17.898 -11.112 1.00 20.90 136 VAL B O 1
ATOM 2910 N N . ASN B 1 145 ? -13.834 -15.902 -10.227 1.00 17.89 137 ASN B N 1
ATOM 2911 C CA . ASN B 1 145 ? -13.052 -15.122 -11.173 1.00 16.95 137 ASN B CA 1
ATOM 2912 C C . ASN B 1 145 ? -11.778 -14.621 -10.499 1.00 20.59 137 ASN B C 1
ATOM 2913 O O . ASN B 1 145 ? -11.606 -14.724 -9.283 1.00 18.97 137 ASN B O 1
ATOM 2918 N N . PHE B 1 146 ? -10.863 -14.091 -11.306 1.00 19.70 138 PHE B N 1
ATOM 2919 C CA . PHE B 1 146 ? -9.527 -13.763 -10.829 1.00 21.86 138 PHE B CA 1
ATOM 2920 C C . PHE B 1 146 ? -9.203 -12.298 -11.085 1.00 23.70 138 PHE B C 1
ATOM 2921 O O . PHE B 1 146 ? -9.328 -11.813 -12.216 1.00 20.82 138 PHE B O 1
ATOM 2929 N N . GLY B 1 147 ? -8.794 -11.598 -10.023 1.00 19.77 139 GLY B N 1
ATOM 2930 C CA . GLY B 1 147 ? -8.284 -10.255 -10.109 1.00 22.71 139 GLY B CA 1
ATOM 2931 C C . GLY B 1 147 ? -6.802 -10.188 -9.801 1.00 21.91 139 GLY B C 1
ATOM 2932 O O . GLY B 1 147 ? -6.074 -11.187 -9.879 1.00 21.90 139 GLY B O 1
ATOM 2933 N N . SER B 1 148 ? -6.344 -8.993 -9.435 1.00 21.53 140 SER B N 1
ATOM 2934 C CA . SER B 1 148 ? -4.938 -8.825 -9.099 1.00 26.09 140 SER B CA 1
ATOM 2935 C C . SER B 1 148 ? -4.771 -7.662 -8.133 1.00 23.89 140 SER B C 1
ATOM 2936 O O . SER B 1 148 ? -5.471 -6.651 -8.234 1.00 23.30 140 SER B O 1
ATOM 2939 N N . GLY B 1 149 ? -3.840 -7.822 -7.189 1.00 27.35 141 GLY B N 1
ATOM 2940 C CA . GLY B 1 149 ? -3.545 -6.743 -6.264 1.00 25.21 141 GLY B CA 1
ATOM 2941 C C . GLY B 1 149 ? -2.890 -5.552 -6.933 1.00 23.82 141 GLY B C 1
ATOM 2942 O O . GLY B 1 149 ? -3.104 -4.411 -6.518 1.00 23.95 141 GLY B O 1
ATOM 2943 N N . SER B 1 150 ? -2.086 -5.797 -7.972 1.00 21.71 142 SER B N 1
ATOM 2944 C CA . SER B 1 150 ? -1.463 -4.699 -8.706 1.00 23.75 142 SER B CA 1
ATOM 2945 C C . SER B 1 150 ? -2.505 -3.793 -9.351 1.00 25.90 142 SER B C 1
ATOM 2946 O O . SER B 1 150 ? -2.275 -2.587 -9.495 1.00 22.72 142 SER B O 1
ATOM 2949 N N . ALA B 1 151 ? -3.648 -4.355 -9.752 1.00 21.09 143 ALA B N 1
ATOM 2950 C CA . ALA B 1 151 ? -4.728 -3.538 -10.294 1.00 20.97 143 ALA B CA 1
ATOM 2951 C C . ALA B 1 151 ? -5.394 -2.713 -9.206 1.00 26.12 143 ALA B C 1
ATOM 2952 O O . ALA B 1 151 ? -5.943 -1.640 -9.484 1.00 24.42 143 ALA B O 1
ATOM 2954 N N . LEU B 1 152 ? -5.348 -3.195 -7.964 1.00 25.28 144 LEU B N 1
ATOM 2955 C CA . LEU B 1 152 ? -5.950 -2.470 -6.853 1.00 26.72 144 LEU B CA 1
ATOM 2956 C C . LEU B 1 152 ? -5.170 -1.200 -6.543 1.00 26.23 144 LEU B C 1
ATOM 2957 O O . LEU B 1 152 ? -5.763 -0.131 -6.353 1.00 34.45 144 LEU B O 1
ATOM 2962 N N . ASP B 1 153 ? -3.838 -1.297 -6.494 1.00 26.97 145 ASP B N 1
ATOM 2963 C CA . ASP B 1 153 ? -3.011 -0.130 -6.215 1.00 30.57 145 ASP B CA 1
ATOM 2964 C C . ASP B 1 153 ? -2.866 0.774 -7.432 1.00 27.42 145 ASP B C 1
ATOM 2965 O O . ASP B 1 153 ? -2.708 1.991 -7.280 1.00 24.95 145 ASP B O 1
ATOM 2970 N N . GLY B 1 154 ? -2.906 0.205 -8.633 1.00 24.79 146 GLY B N 1
ATOM 2971 C CA . GLY B 1 154 ? -2.577 0.956 -9.827 1.00 21.49 146 GLY B CA 1
ATOM 2972 C C . GLY B 1 154 ? -1.081 0.956 -10.064 1.00 21.42 146 GLY B C 1
ATOM 2973 O O . GLY B 1 154 ? -0.482 2.007 -10.313 1.00 21.85 146 GLY B O 1
ATOM 2974 N N . MET B 1 155 ? -0.469 -0.222 -9.983 1.00 21.34 147 MET B N 1
ATOM 2975 C CA . MET B 1 155 ? 0.980 -0.308 -10.086 1.00 24.97 147 MET B CA 1
ATOM 2976 C C . MET B 1 155 ? 1.425 0.096 -11.491 1.00 21.87 147 MET B C 1
ATOM 2977 O O . MET B 1 155 ? 0.774 -0.268 -12.476 1.00 19.72 147 MET B O 1
ATOM 2982 N N . PRO B 1 156 ? 2.497 0.880 -11.609 1.00 22.08 148 PRO B N 1
ATOM 2983 C CA . PRO B 1 156 ? 2.957 1.315 -12.934 1.00 23.27 148 PRO B CA 1
ATOM 2984 C C . PRO B 1 156 ? 3.169 0.141 -13.880 1.00 22.67 148 PRO B C 1
ATOM 2985 O O . PRO B 1 156 ? 3.438 -0.985 -13.457 1.00 22.91 148 PRO B O 1
ATOM 2989 N N . THR B 1 157 ? 3.023 0.428 -15.175 1.00 22.61 149 THR B N 1
ATOM 2990 C CA . THR B 1 157 ? 3.095 -0.472 -16.332 1.00 23.04 149 THR B CA 1
ATOM 2991 C C . THR B 1 157 ? 1.852 -1.347 -16.487 1.00 23.08 149 THR B C 1
ATOM 2992 O O . THR B 1 157 ? 1.798 -2.130 -17.442 1.00 22.41 149 THR B O 1
ATOM 2996 N N . GLN B 1 158 ? 0.846 -1.234 -15.617 1.00 26.14 150 GLN B N 1
ATOM 2997 C CA . GLN B 1 158 ? -0.272 -2.173 -15.607 1.00 22.38 150 GLN B CA 1
ATOM 2998 C C . GLN B 1 158 ? -1.563 -1.583 -16.176 1.00 20.30 150 GLN B C 1
ATOM 2999 O O . GLN B 1 158 ? -2.652 -2.005 -15.788 1.00 21.97 150 GLN B O 1
ATOM 3005 N N . THR B 1 159 ? -1.464 -0.635 -17.114 1.00 17.60 151 THR B N 1
ATOM 3006 C CA . THR B 1 159 ? -2.664 0.016 -17.646 1.00 15.33 151 THR B CA 1
ATOM 3007 C C . THR B 1 159 ? -3.656 -1.000 -18.207 1.00 19.21 151 THR B C 1
ATOM 3008 O O . THR B 1 159 ? -4.829 -1.019 -17.816 1.00 24.21 151 THR B O 1
ATOM 3012 N N . SER B 1 160 ? -3.207 -1.856 -19.128 1.00 18.00 152 SER B N 1
ATOM 3013 C CA . SER B 1 160 ? -4.121 -2.791 -19.776 1.00 19.69 152 SER B CA 1
ATOM 3014 C C . SER B 1 160 ? -4.427 -4.002 -18.904 1.00 19.68 152 SER B C 1
ATOM 3015 O O . SER B 1 160 ? -5.530 -4.555 -18.983 1.00 18.93 152 SER B O 1
ATOM 3018 N N . TYR B 1 161 ? -3.466 -4.439 -18.089 1.00 17.40 153 TYR B N 1
ATOM 3019 C CA . TYR B 1 161 ? -3.725 -5.536 -17.163 1.00 21.14 153 TYR B CA 1
ATOM 3020 C C . TYR B 1 161 ? -4.747 -5.127 -16.108 1.00 21.40 153 TYR B C 1
ATOM 3021 O O . TYR B 1 161 ? -5.720 -5.849 -15.859 1.00 20.53 153 TYR B O 1
ATOM 3030 N N . ALA B 1 162 ? -4.549 -3.960 -15.490 1.00 19.33 154 ALA B N 1
ATOM 3031 C CA . ALA B 1 162 ? -5.454 -3.511 -14.436 1.00 21.59 154 ALA B CA 1
ATOM 3032 C C . ALA B 1 162 ? -6.846 -3.214 -14.979 1.00 21.31 154 ALA B C 1
ATOM 3033 O O . ALA B 1 162 ? -7.849 -3.515 -14.322 1.00 21.55 154 ALA B O 1
ATOM 3035 N N . ALA B 1 163 ? -6.924 -2.619 -16.173 1.00 21.42 155 ALA B N 1
ATOM 3036 C CA . ALA B 1 163 ? -8.217 -2.272 -16.756 1.00 20.87 155 ALA B CA 1
ATOM 3037 C C . ALA B 1 163 ? -9.093 -3.504 -16.927 1.00 20.12 155 ALA B C 1
ATOM 3038 O O . ALA B 1 163 ? -10.286 -3.483 -16.603 1.00 17.44 155 ALA B O 1
ATOM 3040 N N . ALA B 1 164 ? -8.519 -4.589 -17.448 1.00 17.92 156 ALA B N 1
ATOM 3041 C CA . ALA B 1 164 ? -9.289 -5.816 -17.620 1.00 17.85 156 ALA B CA 1
ATOM 3042 C C . ALA B 1 164 ? -9.617 -6.455 -16.276 1.00 19.39 156 ALA B C 1
ATOM 3043 O O . ALA B 1 164 ? -10.726 -6.967 -16.081 1.00 19.83 156 ALA B O 1
ATOM 3045 N N . LYS B 1 165 ? -8.668 -6.429 -15.337 1.00 16.98 157 LYS B N 1
ATOM 3046 C CA . LYS B 1 165 ? -8.902 -7.045 -14.035 1.00 22.28 157 LYS B CA 1
ATOM 3047 C C . LYS B 1 165 ? -10.031 -6.348 -13.287 1.00 21.94 157 LYS B C 1
ATOM 3048 O O . LYS B 1 165 ? -10.903 -7.008 -12.709 1.00 20.86 157 LYS B O 1
ATOM 3054 N N . GLU B 1 166 ? -10.038 -5.015 -13.290 1.00 22.05 158 GLU B N 1
ATOM 3055 C CA . GLU B 1 166 ? -11.099 -4.296 -12.596 1.00 21.02 158 GLU B CA 1
ATOM 3056 C C . GLU B 1 166 ? -12.423 -4.406 -13.337 1.00 20.26 158 GLU B C 1
ATOM 3057 O O . GLU B 1 166 ? -13.486 -4.361 -12.707 1.00 19.71 158 GLU B O 1
ATOM 3063 N N . ALA B 1 167 ? -12.383 -4.555 -14.664 1.00 19.14 159 ALA B N 1
ATOM 3064 C CA . ALA B 1 167 ? -13.601 -4.857 -15.408 1.00 17.88 159 ALA B CA 1
ATOM 3065 C C . ALA B 1 167 ? -14.138 -6.234 -15.037 1.00 20.15 159 ALA B C 1
ATOM 3066 O O . ALA B 1 167 ? -15.357 -6.433 -14.966 1.00 19.56 159 ALA B O 1
ATOM 3068 N N . ILE B 1 168 ? -13.242 -7.195 -14.801 1.00 18.26 160 ILE B N 1
ATOM 3069 C CA . ILE B 1 168 ? -13.664 -8.513 -14.334 1.00 17.13 160 ILE B CA 1
ATOM 3070 C C . ILE B 1 168 ? -14.369 -8.396 -12.989 1.00 18.70 160 ILE B C 1
ATOM 3071 O O . ILE B 1 168 ? -15.442 -8.973 -12.774 1.00 18.27 160 ILE B O 1
ATOM 3076 N N . ARG B 1 169 ? -13.775 -7.642 -12.062 1.00 19.07 161 ARG B N 1
ATOM 3077 C CA . ARG B 1 169 ? -14.370 -7.509 -10.737 1.00 17.73 161 ARG B CA 1
ATOM 3078 C C . ARG B 1 169 ? -15.709 -6.788 -10.800 1.00 18.63 161 ARG B C 1
ATOM 3079 O O . ARG B 1 169 ? -16.620 -7.106 -10.030 1.00 18.17 161 ARG B O 1
ATOM 3087 N N . ALA B 1 170 ? -15.855 -5.835 -11.725 1.00 17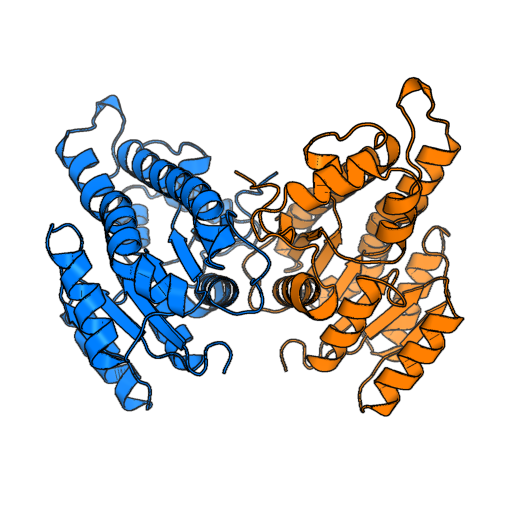.68 162 ALA B N 1
ATOM 3088 C CA . ALA B 1 170 ? -17.125 -5.133 -11.877 1.00 20.91 162 ALA B CA 1
ATOM 3089 C C . ALA B 1 170 ? -18.236 -6.087 -12.306 1.00 20.53 162 ALA B C 1
ATOM 3090 O O . ALA B 1 170 ? -19.303 -6.135 -11.681 1.00 18.89 162 ALA B O 1
ATOM 3092 N N . VAL B 1 171 ? -18.007 -6.857 -13.373 1.00 23.30 163 VAL B N 1
ATOM 3093 C CA . VAL B 1 171 ? -19.053 -7.760 -13.844 1.00 17.02 163 VAL B CA 1
ATOM 3094 C C . VAL B 1 171 ? -19.302 -8.871 -12.834 1.00 18.14 163 VAL B C 1
ATOM 3095 O O . VAL B 1 171 ? -20.418 -9.398 -12.748 1.00 17.68 163 VAL B O 1
ATOM 3099 N N . SER B 1 172 ? -18.284 -9.241 -12.049 1.00 17.42 164 SER B N 1
ATOM 3100 C CA . SER B 1 172 ? -18.496 -10.218 -10.986 1.00 17.16 164 SER B CA 1
ATOM 3101 C C . SER B 1 172 ? -19.514 -9.713 -9.972 1.00 20.13 164 SER B C 1
ATOM 3102 O O . SER B 1 172 ? -20.368 -10.476 -9.505 1.00 17.45 164 SER B O 1
ATOM 3105 N N . ARG B 1 173 ? -19.450 -8.424 -9.627 1.00 19.82 165 ARG B N 1
ATOM 3106 C CA . ARG B 1 173 ? -20.401 -7.877 -8.665 1.00 16.83 165 ARG B CA 1
ATOM 3107 C C . ARG B 1 173 ? -21.786 -7.717 -9.283 1.00 18.41 165 ARG B C 1
ATOM 3108 O O . ARG B 1 173 ? -22.801 -7.936 -8.608 1.00 16.41 165 ARG B O 1
ATOM 3116 N N . VAL B 1 174 ? -21.851 -7.342 -10.563 1.00 17.94 166 VAL B N 1
ATOM 3117 C CA . VAL B 1 174 ? -23.141 -7.228 -11.239 1.00 17.56 166 VAL B CA 1
ATOM 3118 C C . VAL B 1 174 ? -23.829 -8.586 -11.293 1.00 16.70 166 VAL B C 1
ATOM 3119 O O . VAL B 1 174 ? -25.011 -8.720 -10.952 1.00 18.73 166 VAL B O 1
ATOM 3123 N N . ALA B 1 175 ? -23.092 -9.619 -11.709 1.00 16.81 167 ALA B N 1
ATOM 3124 C CA . ALA B 1 175 ? -23.683 -10.948 -11.822 1.00 15.88 167 ALA B CA 1
ATOM 3125 C C . ALA B 1 175 ? -24.044 -11.515 -10.456 1.00 19.46 167 ALA B C 1
ATOM 3126 O O . ALA B 1 175 ? -25.052 -12.216 -10.320 1.00 18.36 167 ALA B O 1
ATOM 3128 N N . ALA B 1 176 ? -23.229 -11.231 -9.436 1.00 16.29 168 ALA B N 1
ATOM 3129 C CA . ALA B 1 176 ? -23.569 -11.662 -8.085 1.00 18.92 168 ALA B CA 1
ATOM 3130 C C . ALA B 1 176 ? -24.931 -11.127 -7.668 1.00 21.02 168 ALA B C 1
ATOM 3131 O O . ALA B 1 176 ? -25.735 -11.851 -7.070 1.00 17.05 168 ALA B O 1
ATOM 3133 N N . ASN B 1 177 ? -25.211 -9.862 -7.987 1.00 16.05 169 ASN B N 1
ATOM 3134 C CA . ASN B 1 177 ? -26.521 -9.294 -7.692 1.00 17.89 169 ASN B CA 1
ATOM 3135 C C . ASN B 1 177 ? -27.599 -9.887 -8.591 1.00 15.79 169 ASN B C 1
ATOM 3136 O O . ASN B 1 177 ? -28.697 -10.210 -8.122 1.00 20.75 169 ASN B O 1
ATOM 3141 N N . GLU B 1 178 ? -27.304 -10.044 -9.884 1.00 19.78 170 GLU B N 1
ATOM 3142 C CA . GLU B 1 178 ? -28.308 -10.536 -10.823 1.00 21.87 170 GLU B CA 1
ATOM 3143 C C . GLU B 1 178 ? -28.621 -12.011 -10.608 1.00 19.25 170 GLU B C 1
ATOM 3144 O O . GLU B 1 178 ? -29.769 -12.429 -10.794 1.00 21.06 170 GLU B O 1
ATOM 3150 N N . TRP B 1 179 ? -27.625 -12.810 -10.222 1.00 16.36 171 TRP B N 1
ATOM 3151 C CA . TRP B 1 179 ? -27.762 -14.260 -10.176 1.00 22.32 171 TRP B CA 1
ATOM 3152 C C . TRP B 1 179 ? -28.041 -14.800 -8.780 1.00 25.29 171 TRP B C 1
ATOM 3153 O O . TRP B 1 179 ? -28.284 -16.003 -8.639 1.00 20.99 171 TRP B O 1
ATOM 3164 N N . ALA B 1 180 ? -28.016 -13.948 -7.752 1.00 21.37 172 ALA B N 1
ATOM 3165 C CA . ALA B 1 180 ? -28.232 -14.426 -6.390 1.00 23.85 172 ALA B CA 1
ATOM 3166 C C . ALA B 1 180 ? -29.617 -15.037 -6.216 1.00 27.10 172 ALA B C 1
ATOM 3167 O O . ALA B 1 180 ? -29.792 -15.955 -5.407 1.00 26.15 172 ALA B O 1
ATOM 3169 N N . ALA B 1 181 ? -30.611 -14.547 -6.964 1.00 27.71 173 ALA B N 1
ATOM 3170 C CA . ALA B 1 181 ? -31.944 -15.139 -6.891 1.00 26.75 173 ALA B CA 1
ATOM 3171 C C . ALA B 1 181 ? -31.946 -16.572 -7.406 1.00 28.52 173 ALA B C 1
ATOM 3172 O O . ALA B 1 181 ? -32.758 -17.389 -6.958 1.00 29.14 173 ALA B O 1
ATOM 3174 N N . ASP B 1 182 ? -31.052 -16.893 -8.342 1.00 27.00 174 ASP B N 1
ATOM 3175 C CA . ASP B 1 182 ? -30.900 -18.255 -8.837 1.00 28.96 174 ASP B CA 1
ATOM 3176 C C . ASP B 1 182 ? -30.048 -19.129 -7.926 1.00 28.86 174 ASP B C 1
ATOM 3177 O O . ASP B 1 182 ? -29.926 -20.331 -8.186 1.00 28.99 174 ASP B O 1
ATOM 3182 N N . GLY B 1 183 ? -29.453 -18.566 -6.879 1.00 26.28 175 GLY B N 1
ATOM 3183 C CA . GLY B 1 183 ? -28.563 -19.328 -6.031 1.00 25.27 175 GLY B CA 1
ATOM 3184 C C . GLY B 1 183 ? -27.154 -19.486 -6.555 1.00 24.85 175 GLY B C 1
ATOM 3185 O O . GLY B 1 183 ? -26.393 -20.286 -5.999 1.00 26.42 175 GLY B O 1
ATOM 3186 N N . ILE B 1 184 ? -26.781 -18.758 -7.605 1.00 19.10 176 ILE B N 1
ATOM 3187 C CA . ILE B 1 184 ? -25.427 -18.808 -8.150 1.00 22.84 176 ILE B CA 1
ATOM 3188 C C . ILE B 1 184 ? -24.602 -17.705 -7.501 1.00 21.61 176 ILE B C 1
ATOM 3189 O O . ILE B 1 184 ? -24.931 -16.520 -7.621 1.00 19.59 176 ILE B O 1
ATOM 3194 N N . ARG B 1 185 ? -23.527 -18.090 -6.825 1.00 17.40 177 ARG B N 1
ATOM 3195 C CA . ARG B 1 185 ? -22.625 -17.126 -6.215 1.00 20.65 177 ARG B CA 1
ATOM 3196 C C . ARG B 1 185 ? -21.462 -16.821 -7.151 1.00 21.23 177 ARG B C 1
ATOM 3197 O O . ARG B 1 185 ? -21.041 -17.664 -7.949 1.00 19.07 177 ARG B O 1
ATOM 3205 N N . VAL B 1 186 ? -20.963 -15.588 -7.066 1.00 20.46 178 VAL B N 1
ATOM 3206 C CA . VAL B 1 186 ? -19.876 -15.113 -7.917 1.00 16.44 178 VAL B CA 1
ATOM 3207 C C . VAL B 1 186 ? -18.898 -14.350 -7.034 1.00 20.31 178 VAL B C 1
ATOM 3208 O O . VAL B 1 186 ? -19.277 -13.357 -6.403 1.00 18.22 178 VAL B O 1
ATOM 3212 N N . ASN B 1 187 ? -17.646 -14.805 -6.985 1.00 16.70 179 ASN B N 1
ATOM 3213 C CA . ASN B 1 187 ? -16.634 -14.186 -6.141 1.00 20.36 179 ASN B CA 1
ATOM 3214 C C . ASN B 1 187 ? -15.312 -14.116 -6.891 1.00 18.38 179 ASN B C 1
ATOM 3215 O O . ASN B 1 187 ? -15.110 -14.781 -7.910 1.00 17.92 179 ASN B O 1
ATOM 3220 N N . VAL B 1 188 ? -14.399 -13.307 -6.358 1.00 15.62 180 VAL B N 1
ATOM 3221 C CA . VAL B 1 188 ? -13.109 -13.033 -6.977 1.00 18.46 180 VAL B CA 1
ATOM 3222 C C . VAL B 1 188 ? -12.003 -13.445 -6.014 1.00 25.13 180 VAL B C 1
ATOM 3223 O O . VAL B 1 188 ? -12.141 -13.293 -4.795 1.00 16.14 180 VAL B O 1
ATOM 3227 N N . VAL B 1 189 ? -10.915 -13.985 -6.563 1.00 23.75 181 VAL B N 1
ATOM 3228 C CA . VAL B 1 189 ? -9.675 -14.210 -5.829 1.00 22.20 181 VAL B CA 1
ATOM 3229 C C . VAL B 1 189 ? -8.604 -13.303 -6.421 1.00 21.65 181 VAL B C 1
ATOM 3230 O O . VAL B 1 189 ? -8.477 -13.202 -7.647 1.00 19.61 181 VAL B O 1
ATOM 3234 N N . CYS B 1 190 ? -7.843 -12.638 -5.551 1.00 18.60 182 CYS B N 1
ATOM 3235 C CA . CYS B 1 190 ? -6.648 -11.907 -5.962 1.00 18.88 182 CYS B CA 1
ATOM 3236 C C . CYS B 1 190 ? -5.428 -12.628 -5.407 1.00 23.60 182 CYS B C 1
ATOM 3237 O O . CYS B 1 190 ? -5.138 -12.526 -4.204 1.00 19.57 182 CYS B O 1
ATOM 3240 N N . PRO B 1 191 ? -4.694 -13.378 -6.227 1.00 20.56 183 PRO B N 1
ATOM 3241 C CA . PRO B 1 191 ? -3.599 -14.195 -5.697 1.00 21.59 183 PRO B CA 1
ATOM 3242 C C . PRO B 1 191 ? -2.229 -13.566 -5.881 1.00 22.10 183 PRO B C 1
ATOM 3243 O O . PRO B 1 191 ? -2.062 -12.604 -6.636 1.00 22.09 183 PRO B O 1
ATOM 3247 N N . PHE B 1 192 ? -1.243 -14.120 -5.185 1.00 18.06 184 PHE B N 1
ATOM 3248 C CA . PHE B 1 192 ? 0.168 -13.837 -5.431 1.00 21.29 184 PHE B CA 1
ATOM 3249 C C . PHE B 1 192 ? 0.888 -15.172 -5.298 1.00 20.74 184 PHE B C 1
ATOM 3250 O O . PHE B 1 192 ? 0.941 -15.737 -4.202 1.00 22.92 184 PHE B O 1
ATOM 3258 N N . ALA B 1 193 ? 1.403 -15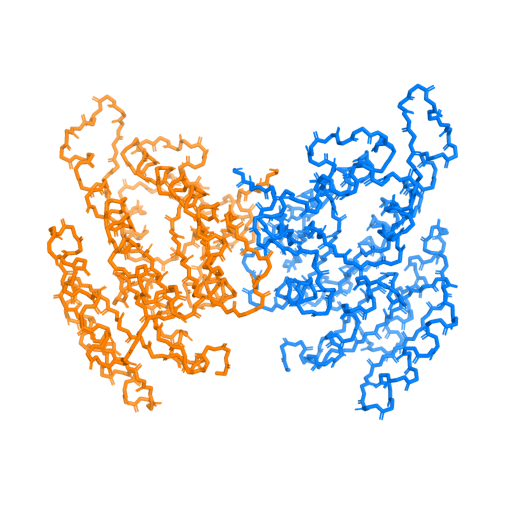.702 -6.407 1.00 20.45 185 ALA B N 1
ATOM 3259 C CA . ALA B 1 193 ? 1.908 -17.067 -6.392 1.00 23.18 185 ALA B CA 1
ATOM 3260 C C . ALA B 1 193 ? 3.073 -17.229 -7.359 1.00 24.99 185 ALA B C 1
ATOM 3261 O O . ALA B 1 193 ? 3.153 -16.550 -8.386 1.00 21.67 185 ALA B O 1
ATOM 3263 N N . ALA B 1 194 ? 3.970 -18.154 -7.017 1.00 25.48 186 ALA B N 1
ATOM 3264 C CA . ALA B 1 194 ? 5.134 -18.481 -7.839 1.00 25.82 186 ALA B CA 1
ATOM 3265 C C . ALA B 1 194 ? 4.682 -19.302 -9.040 1.00 26.32 186 ALA B C 1
ATOM 3266 O O . ALA B 1 194 ? 4.490 -20.516 -8.944 1.00 24.89 186 ALA B O 1
ATOM 3268 N N . THR B 1 195 ? 4.505 -18.640 -10.181 1.00 26.67 187 THR B N 1
ATOM 3269 C CA . THR B 1 195 ? 4.082 -19.281 -11.420 1.00 24.87 187 THR B CA 1
ATOM 3270 C C . THR B 1 195 ? 5.047 -18.896 -12.535 1.00 27.72 187 THR B C 1
ATOM 3271 O O . THR B 1 195 ? 5.953 -18.078 -12.348 1.00 27.30 187 THR B O 1
ATOM 3275 N N . GLU B 1 196 ? 4.840 -19.489 -13.714 1.00 27.40 188 GLU B N 1
ATOM 3276 C CA . GLU B 1 196 ? 5.684 -19.163 -14.860 1.00 29.95 188 GLU B CA 1
ATOM 3277 C C . GLU B 1 196 ? 5.444 -17.734 -15.334 1.00 30.44 188 GLU B C 1
ATOM 3278 O O . GLU B 1 196 ? 6.381 -17.053 -15.766 1.00 32.37 188 GLU B O 1
ATOM 3284 N N . GLY B 1 197 ? 4.196 -17.265 -15.268 1.00 27.19 189 GLY B N 1
ATOM 3285 C CA . GLY B 1 197 ? 3.921 -15.881 -15.620 1.00 29.22 189 GLY B CA 1
ATOM 3286 C C . GLY B 1 197 ? 4.595 -14.901 -14.678 1.00 31.92 189 GLY B C 1
ATOM 3287 O O . GLY B 1 197 ? 5.064 -13.841 -15.098 1.00 33.87 189 GLY B O 1
ATOM 3288 N N . VAL B 1 198 ? 4.656 -15.246 -13.390 1.00 29.67 190 VAL B N 1
ATOM 3289 C CA . VAL B 1 198 ? 5.371 -14.413 -12.429 1.00 31.23 190 VAL B CA 1
ATOM 3290 C C . VAL B 1 198 ? 6.872 -14.468 -12.692 1.00 30.63 190 VAL B C 1
ATOM 3291 O O . VAL B 1 198 ? 7.573 -13.454 -12.582 1.00 29.51 190 VAL B O 1
ATOM 3295 N N . GLN B 1 199 ? 7.387 -15.645 -13.059 1.00 31.67 191 GLN B N 1
ATOM 3296 C CA . GLN B 1 199 ? 8.814 -15.777 -13.339 1.00 35.25 191 GLN B CA 1
ATOM 3297 C C . GLN B 1 199 ? 9.228 -14.918 -14.529 1.00 34.67 191 GLN B C 1
ATOM 3298 O O . GLN B 1 199 ? 10.265 -14.245 -14.488 1.00 38.06 191 GLN B O 1
ATOM 3304 N N . ALA B 1 200 ? 8.428 -14.925 -15.598 1.00 32.02 192 ALA B N 1
ATOM 3305 C CA . ALA B 1 200 ? 8.721 -14.071 -16.744 1.00 33.26 192 ALA B CA 1
ATOM 3306 C C . ALA B 1 200 ? 8.659 -12.596 -16.370 1.00 35.19 192 ALA B C 1
ATOM 3307 O O . ALA B 1 200 ? 9.434 -11.788 -16.896 1.00 34.91 192 ALA B O 1
ATOM 3309 N N . TRP B 1 201 ? 7.750 -12.228 -15.463 1.00 33.78 193 TRP B N 1
ATOM 3310 C CA . TRP B 1 201 ? 7.672 -10.844 -15.006 1.00 34.45 193 TRP B CA 1
ATOM 3311 C C . TRP B 1 201 ? 8.854 -10.491 -14.113 1.00 34.74 193 TRP B C 1
ATOM 3312 O O . TRP B 1 201 ? 9.335 -9.351 -14.133 1.00 35.41 193 TRP B O 1
ATOM 3323 N N . GLN B 1 202 ? 9.327 -11.453 -13.315 1.00 36.75 194 GLN B N 1
ATOM 3324 C CA . GLN B 1 202 ? 10.489 -11.218 -12.463 1.00 33.88 194 GLN B CA 1
ATOM 3325 C C . GLN B 1 202 ? 11.724 -10.895 -13.294 1.00 37.18 194 GLN B C 1
ATOM 3326 O O . GLN B 1 202 ? 12.542 -10.052 -12.907 1.00 35.77 194 GLN B O 1
ATOM 3332 N N . GLN B 1 203 ? 11.877 -11.561 -14.443 1.00 37.59 195 GLN B N 1
ATOM 3333 C CA . GLN B 1 203 ? 13.042 -11.324 -15.289 1.00 39.01 195 GLN B CA 1
ATOM 3334 C C . GLN B 1 203 ? 12.950 -9.974 -15.989 1.00 39.11 195 GLN B C 1
ATOM 3335 O O . GLN B 1 203 ? 13.949 -9.253 -16.094 1.00 40.38 195 GLN B O 1
ATOM 3341 N N . ALA B 1 204 ? 11.758 -9.613 -16.468 1.00 32.29 196 ALA B N 1
ATOM 3342 C CA . ALA B 1 204 ? 11.587 -8.354 -17.182 1.00 35.00 196 ALA B CA 1
ATOM 3343 C C . ALA B 1 204 ? 11.606 -7.152 -16.247 1.00 35.98 196 ALA B C 1
ATOM 3344 O O . ALA B 1 204 ? 11.992 -6.055 -16.666 1.00 37.64 196 ALA B O 1
ATOM 3346 N N . PHE B 1 205 ? 11.199 -7.330 -14.993 1.00 38.55 197 PHE B N 1
ATOM 3347 C CA . PHE B 1 205 ? 11.130 -6.237 -14.022 1.00 38.96 197 PHE B CA 1
ATOM 3348 C C . PHE B 1 205 ? 11.655 -6.739 -12.685 1.00 39.14 197 PHE B C 1
ATOM 3349 O O . PHE B 1 205 ? 10.883 -7.066 -11.776 1.00 39.03 197 PHE B O 1
ATOM 3357 N N . PRO B 1 206 ? 12.981 -6.804 -12.526 1.00 43.04 198 PRO B N 1
ATOM 3358 C CA . PRO B 1 206 ? 13.536 -7.399 -11.296 1.00 41.76 198 PRO B CA 1
ATOM 3359 C C . PRO B 1 206 ? 13.340 -6.543 -10.056 1.00 43.04 198 PRO B C 1
ATOM 3360 O O . PRO B 1 206 ? 13.019 -7.083 -8.989 1.00 42.61 198 PRO B O 1
ATOM 3364 N N . ASP B 1 207 ? 13.537 -5.226 -10.153 1.00 45.34 199 ASP B N 1
ATOM 3365 C CA . ASP B 1 207 ? 13.432 -4.378 -8.967 1.00 44.07 199 ASP B CA 1
ATOM 3366 C C . ASP B 1 207 ? 11.997 -4.303 -8.460 1.00 42.14 199 ASP B C 1
ATOM 3367 O O . ASP B 1 207 ? 11.757 -4.374 -7.249 1.00 38.69 199 ASP B O 1
ATOM 3372 N N . ARG B 1 208 ? 11.029 -4.153 -9.368 1.00 41.12 200 ARG B N 1
ATOM 3373 C CA . ARG B 1 208 ? 9.631 -4.121 -8.951 1.00 40.59 200 ARG B CA 1
ATOM 3374 C C . ARG B 1 208 ? 9.199 -5.462 -8.370 1.00 36.25 200 ARG B C 1
ATOM 3375 O O . ARG B 1 208 ? 8.444 -5.507 -7.393 1.00 36.31 200 ARG B O 1
ATOM 3383 N N . ALA B 1 209 ? 9.675 -6.565 -8.952 1.00 37.98 201 ALA B N 1
ATOM 3384 C CA . ALA B 1 209 ? 9.339 -7.882 -8.420 1.00 38.14 201 ALA B CA 1
ATOM 3385 C C . ALA B 1 209 ? 9.966 -8.102 -7.049 1.00 40.04 201 ALA B C 1
ATOM 3386 O O . ALA B 1 209 ? 9.330 -8.673 -6.154 1.00 38.21 201 ALA B O 1
ATOM 3388 N N . ALA B 1 210 ? 11.215 -7.666 -6.868 1.00 36.90 202 ALA B N 1
ATOM 3389 C CA . ALA B 1 210 ? 11.837 -7.743 -5.551 1.00 39.52 202 ALA B CA 1
ATOM 3390 C C . ALA B 1 210 ? 11.066 -6.912 -4.535 1.00 37.35 202 ALA B C 1
ATOM 3391 O O . ALA B 1 210 ? 10.903 -7.322 -3.380 1.00 37.06 202 ALA B O 1
ATOM 3393 N N . ALA B 1 211 ? 10.575 -5.742 -4.953 1.00 37.47 203 ALA B N 1
ATOM 3394 C CA . ALA B 1 211 ? 9.790 -4.900 -4.058 1.00 38.83 203 ALA B CA 1
ATOM 3395 C C . ALA B 1 211 ? 8.465 -5.561 -3.699 1.00 37.20 203 ALA B C 1
ATOM 3396 O O . ALA B 1 211 ? 8.009 -5.467 -2.554 1.00 37.79 203 ALA B O 1
ATOM 3398 N N . ALA B 1 212 ? 7.834 -6.231 -4.665 1.00 36.06 204 ALA B N 1
ATOM 3399 C CA . ALA B 1 212 ? 6.586 -6.932 -4.386 1.00 37.52 204 ALA B CA 1
ATOM 3400 C C . ALA B 1 212 ? 6.812 -8.104 -3.439 1.00 40.41 204 ALA B C 1
ATOM 3401 O O . ALA B 1 212 ? 5.982 -8.371 -2.563 1.00 36.10 204 ALA B O 1
ATOM 3403 N N . ALA B 1 213 ? 7.934 -8.811 -3.598 1.00 38.16 205 ALA B N 1
ATOM 3404 C CA . ALA B 1 213 ? 8.246 -9.919 -2.701 1.00 39.22 205 ALA B CA 1
ATOM 3405 C C . ALA B 1 213 ? 8.514 -9.426 -1.285 1.00 35.46 205 ALA B C 1
ATOM 3406 O O . ALA B 1 213 ? 8.090 -10.059 -0.311 1.00 34.99 205 ALA B O 1
ATOM 3408 N N . ALA B 1 214 ? 9.213 -8.297 -1.150 1.00 33.37 206 ALA B N 1
ATOM 3409 C CA . ALA B 1 214 ? 9.548 -7.776 0.170 1.00 38.39 206 ALA B CA 1
ATOM 3410 C C . ALA B 1 214 ? 8.343 -7.185 0.889 1.00 34.97 206 ALA B C 1
ATOM 3411 O O . ALA B 1 214 ? 8.378 -7.045 2.115 1.00 34.86 206 ALA B O 1
ATOM 3413 N N . LYS B 1 215 ? 7.282 -6.839 0.159 1.00 38.30 207 LYS B N 1
ATOM 3414 C CA . LYS B 1 215 ? 6.107 -6.231 0.769 1.00 36.20 207 LYS B CA 1
ATOM 3415 C C . LYS B 1 215 ? 5.226 -7.231 1.507 1.00 29.90 207 LYS B C 1
ATOM 3416 O O . LYS B 1 215 ? 4.478 -6.823 2.400 1.00 30.51 207 LYS B O 1
ATOM 3422 N N . VAL B 1 216 ? 5.291 -8.513 1.160 1.00 28.11 208 VAL B N 1
ATOM 3423 C CA . VAL B 1 216 ? 4.384 -9.518 1.713 1.00 27.16 208 VAL B CA 1
ATOM 3424 C C . VAL B 1 216 ? 4.596 -9.658 3.216 1.00 23.05 208 VAL B C 1
ATOM 3425 O O . VAL B 1 216 ? 5.669 -10.104 3.649 1.00 22.54 208 VAL B O 1
ATOM 3429 N N . PRO B 1 217 ? 3.608 -9.301 4.043 1.00 21.47 209 PRO B N 1
ATOM 3430 C CA . PRO B 1 217 ? 3.770 -9.486 5.496 1.00 22.94 209 PRO B CA 1
ATOM 3431 C C . PRO B 1 217 ? 4.134 -10.910 5.883 1.00 21.23 209 PRO B C 1
ATOM 3432 O O . PRO B 1 217 ? 5.025 -11.113 6.717 1.00 21.54 209 PRO B O 1
ATOM 3436 N N . LEU B 1 218 ? 3.482 -11.906 5.284 1.00 19.78 210 LEU B N 1
ATOM 3437 C CA . LEU B 1 218 ? 3.785 -13.299 5.594 1.00 20.40 210 LEU B CA 1
ATOM 3438 C C . LEU B 1 218 ? 5.099 -13.780 4.980 1.00 18.40 210 LEU B C 1
ATOM 3439 O O . LEU B 1 218 ? 5.457 -14.948 5.175 1.00 23.53 210 LEU B O 1
ATOM 3444 N N . GLN B 1 219 ? 5.801 -12.926 4.230 1.00 20.66 211 GLN B N 1
ATOM 3445 C CA . GLN B 1 219 ? 7.212 -13.127 3.878 1.00 22.22 211 GLN B CA 1
ATOM 3446 C C . GLN B 1 219 ? 7.419 -14.313 2.935 1.00 23.71 211 GLN B C 1
ATOM 3447 O O . GLN B 1 219 ? 8.409 -15.037 3.040 1.00 20.86 211 GLN B O 1
ATOM 3453 N N . ARG B 1 220 ? 6.496 -14.507 1.999 1.00 20.85 212 ARG B N 1
ATOM 3454 C CA . ARG B 1 220 ? 6.684 -15.516 0.967 1.00 24.02 212 ARG B CA 1
ATOM 3455 C C . ARG B 1 220 ? 5.743 -15.218 -0.189 1.00 24.48 212 ARG B C 1
ATOM 3456 O O . ARG B 1 220 ? 4.681 -14.617 -0.004 1.00 24.93 212 ARG B O 1
ATOM 3464 N N . ILE B 1 221 ? 6.157 -15.623 -1.382 1.00 22.31 213 ILE B N 1
ATOM 3465 C CA . ILE B 1 221 ? 5.252 -15.659 -2.522 1.00 23.58 213 ILE B CA 1
ATOM 3466 C C . ILE B 1 221 ? 4.465 -16.959 -2.439 1.00 23.42 213 ILE B C 1
ATOM 3467 O O . ILE B 1 221 ? 5.005 -17.999 -2.046 1.00 19.68 213 ILE B O 1
A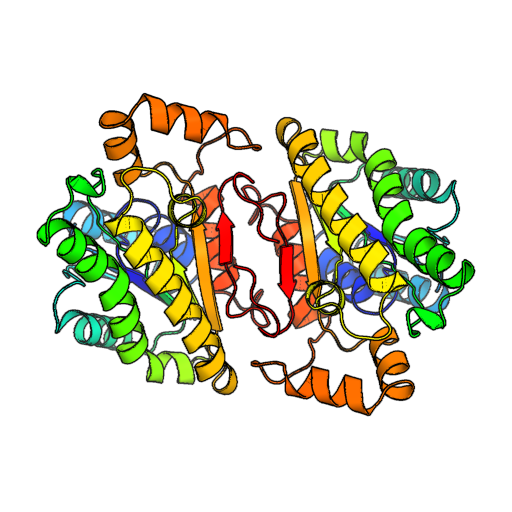TOM 3472 N N . GLY B 1 222 ? 3.178 -16.902 -2.771 1.00 23.68 214 GLY B N 1
ATOM 3473 C CA . GLY B 1 222 ? 2.299 -18.023 -2.483 1.00 23.96 214 GLY B CA 1
ATOM 3474 C C . GLY B 1 222 ? 2.645 -19.262 -3.292 1.00 22.84 214 GLY B C 1
ATOM 3475 O O . GLY B 1 222 ? 2.991 -19.191 -4.472 1.00 22.64 214 GLY B O 1
ATOM 3476 N N . ASP B 1 223 ? 2.561 -20.412 -2.638 1.00 25.38 215 ASP B N 1
ATOM 3477 C CA . ASP B 1 223 ? 2.600 -21.677 -3.352 1.00 23.13 215 ASP B CA 1
ATOM 3478 C C . ASP B 1 223 ? 1.236 -21.919 -3.984 1.00 24.57 215 ASP B C 1
ATOM 3479 O O . ASP B 1 223 ? 0.224 -21.887 -3.273 1.00 21.99 215 ASP B O 1
ATOM 3484 N N . PRO B 1 224 ? 1.156 -22.144 -5.299 1.00 24.07 216 PRO B N 1
ATOM 3485 C CA . PRO B 1 224 ? -0.167 -22.271 -5.935 1.00 21.65 216 PRO B CA 1
ATOM 3486 C C . PRO B 1 224 ? -1.046 -23.344 -5.314 1.00 23.05 216 PRO B C 1
ATOM 3487 O O . PRO B 1 224 ? -2.252 -23.126 -5.142 1.00 22.19 216 PRO B O 1
ATOM 3491 N N . GLU B 1 225 ? -0.477 -24.491 -4.948 1.00 22.33 217 GLU B N 1
ATOM 3492 C CA . GLU B 1 225 ? -1.308 -25.597 -4.486 1.00 23.13 217 GLU B CA 1
ATOM 3493 C C . GLU B 1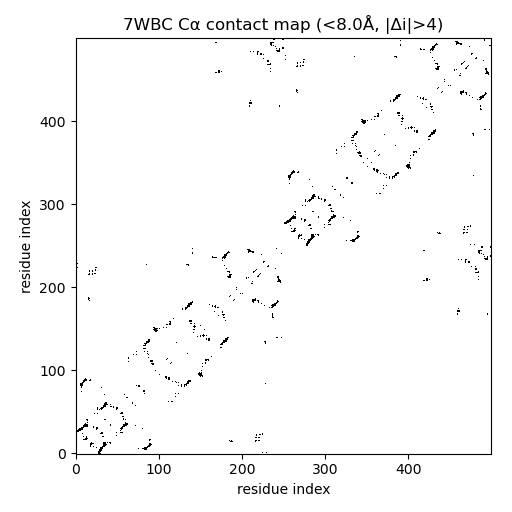 225 ? -1.737 -25.427 -3.031 1.00 22.93 217 GLU B C 1
ATOM 3494 O O . GLU B 1 225 ? -2.894 -25.697 -2.691 1.00 26.07 217 GLU B O 1
ATOM 3500 N N . THR B 1 226 ? -0.835 -24.981 -2.157 1.00 20.45 218 THR B N 1
ATOM 3501 C CA . THR B 1 226 ? -1.142 -24.924 -0.733 1.00 22.03 218 THR B CA 1
ATOM 3502 C C . THR B 1 226 ? -1.590 -23.549 -0.252 1.00 22.85 218 THR B C 1
ATOM 3503 O O . THR B 1 226 ? -2.251 -23.467 0.790 1.00 19.57 218 THR B O 1
ATOM 3507 N N . ASP B 1 227 ? -1.266 -22.477 -0.975 1.00 20.96 219 ASP B N 1
ATOM 3508 C CA . ASP B 1 227 ? -1.631 -21.125 -0.563 1.00 18.94 219 ASP B CA 1
ATOM 3509 C C . ASP B 1 227 ? -2.810 -20.556 -1.342 1.00 21.42 219 ASP B C 1
ATOM 3510 O O . ASP B 1 227 ? -3.622 -19.821 -0.772 1.00 21.59 219 ASP B O 1
ATOM 3515 N N . ILE B 1 228 ? -2.926 -20.870 -2.627 1.00 21.26 220 ILE B N 1
ATOM 3516 C CA . ILE B 1 228 ? -3.934 -20.259 -3.491 1.00 20.31 220 ILE B CA 1
ATOM 3517 C C . ILE B 1 228 ? -5.132 -21.173 -3.694 1.00 18.07 220 ILE B C 1
ATOM 3518 O O . ILE B 1 228 ? -6.274 -20.764 -3.486 1.00 18.10 220 ILE B O 1
ATOM 3523 N N . ALA B 1 229 ? -4.887 -22.416 -4.106 1.00 21.97 221 ALA B N 1
ATOM 3524 C CA . ALA B 1 229 ? -5.985 -23.312 -4.460 1.00 21.79 221 ALA B CA 1
ATOM 3525 C C . ALA B 1 229 ? -6.982 -23.561 -3.329 1.00 21.50 221 ALA B C 1
ATOM 3526 O O . ALA B 1 229 ? -8.191 -23.599 -3.619 1.00 22.35 221 ALA B O 1
ATOM 3528 N N . PRO B 1 230 ? -6.579 -23.745 -2.063 1.00 23.77 222 PRO B N 1
ATOM 3529 C CA . PRO B 1 230 ? -7.594 -23.946 -1.013 1.00 22.29 222 PRO B CA 1
ATOM 3530 C C . PRO B 1 230 ? -8.538 -22.768 -0.849 1.00 18.20 222 PRO B C 1
ATOM 3531 O O . PRO B 1 230 ? -9.667 -22.951 -0.379 1.00 19.63 222 PRO B O 1
ATOM 3535 N N . VAL B 1 231 ? -8.107 -21.561 -1.216 1.00 18.79 223 VAL B N 1
ATOM 3536 C CA . VAL B 1 231 ? -9.008 -20.413 -1.192 1.00 18.77 223 VAL B CA 1
ATOM 3537 C C . VAL B 1 231 ? -10.055 -20.542 -2.293 1.00 20.95 223 VAL B C 1
ATOM 3538 O O . VAL B 1 231 ? -11.230 -20.207 -2.095 1.00 16.46 223 VAL B O 1
ATOM 3542 N N . VAL B 1 232 ? -9.648 -21.035 -3.466 1.00 16.91 224 VAL B N 1
ATOM 3543 C CA . VAL B 1 232 ? -10.593 -21.273 -4.552 1.00 18.03 224 VAL B CA 1
ATOM 3544 C C . VAL B 1 232 ? -11.565 -22.388 -4.182 1.00 19.74 224 VAL B C 1
ATOM 3545 O O . VAL B 1 232 ? -12.757 -22.323 -4.506 1.00 21.14 224 VAL B O 1
ATOM 3549 N N . VAL B 1 233 ? -11.077 -23.426 -3.496 1.00 19.59 225 VAL B N 1
ATOM 3550 C CA . VAL B 1 233 ? -11.956 -24.508 -3.057 1.00 20.11 225 VAL B CA 1
ATOM 3551 C C . VAL B 1 233 ? -13.013 -23.978 -2.096 1.00 19.83 225 VAL B C 1
ATOM 3552 O O . VAL B 1 233 ? -14.195 -24.329 -2.194 1.00 15.88 225 VAL B O 1
ATOM 3556 N N . PHE B 1 234 ? -12.604 -23.124 -1.155 1.00 19.54 226 PHE B N 1
ATOM 3557 C CA . PHE B 1 234 ? -13.552 -22.538 -0.212 1.00 20.13 226 PHE B CA 1
ATOM 3558 C C . PHE B 1 234 ? -14.679 -21.815 -0.942 1.00 18.73 226 PHE B C 1
ATOM 3559 O O . PHE B 1 234 ? -15.860 -22.011 -0.636 1.00 18.61 226 PHE B O 1
ATOM 3567 N N . LEU B 1 235 ? -14.330 -20.986 -1.928 1.00 17.92 227 LEU B N 1
ATOM 3568 C CA . LEU B 1 235 ? -15.348 -20.239 -2.663 1.00 18.31 227 LEU B CA 1
ATOM 3569 C C . LEU B 1 235 ? -16.210 -21.160 -3.521 1.00 21.89 227 LEU B C 1
ATOM 3570 O O . LEU B 1 235 ? -17.411 -20.917 -3.691 1.00 18.65 227 LEU B O 1
ATOM 3575 N N . ALA B 1 236 ? -15.619 -22.217 -4.075 1.00 20.37 228 ALA B N 1
ATOM 3576 C CA . ALA B 1 236 ? -16.382 -23.139 -4.907 1.00 23.29 228 ALA B CA 1
ATOM 3577 C C . ALA B 1 236 ? -17.277 -24.063 -4.094 1.00 25.73 228 ALA B C 1
ATOM 3578 O O . ALA B 1 236 ? -18.256 -24.587 -4.635 1.00 22.92 228 ALA B O 1
ATOM 3580 N N . SER B 1 237 ? -16.973 -24.258 -2.813 1.00 20.01 229 SER B N 1
ATOM 3581 C CA . SER B 1 237 ? -17.664 -25.228 -1.981 1.00 23.56 229 SER B CA 1
ATOM 3582 C C . SER B 1 237 ? -18.832 -24.581 -1.242 1.00 24.55 229 SER B C 1
ATOM 3583 O O . SER B 1 237 ? -19.097 -23.383 -1.361 1.00 23.46 229 SER B O 1
ATOM 3586 N N . ASP B 1 238 ? -19.529 -25.391 -0.447 1.00 25.50 230 ASP B N 1
ATOM 3587 C CA . ASP B 1 238 ? -20.675 -24.919 0.316 1.00 26.57 230 ASP B CA 1
ATOM 3588 C C . ASP B 1 238 ? -20.287 -24.207 1.605 1.00 24.61 230 ASP B C 1
ATOM 3589 O O . ASP B 1 238 ? -21.171 -23.651 2.267 1.00 21.84 230 ASP B O 1
ATOM 3594 N N . ASP B 1 239 ? -19.002 -24.206 1.979 1.00 20.89 231 ASP B N 1
ATOM 3595 C CA . ASP B 1 239 ? -18.585 -23.430 3.144 1.00 21.97 231 ASP B CA 1
ATOM 3596 C C . ASP B 1 239 ? -18.844 -21.943 2.946 1.00 20.74 231 ASP B C 1
ATOM 3597 O O . ASP B 1 239 ? -19.027 -21.212 3.924 1.00 20.94 231 ASP B O 1
ATOM 3602 N N . SER B 1 240 ? -18.853 -21.476 1.696 1.00 16.45 232 SER B N 1
ATOM 3603 C CA . SER B 1 240 ? -19.058 -20.066 1.388 1.00 20.74 232 SER B CA 1
ATOM 3604 C C . SER B 1 240 ? -20.432 -19.804 0.788 1.00 19.64 232 SER B C 1
ATOM 3605 O O . SER B 1 240 ? -20.617 -18.810 0.078 1.00 17.20 232 SER B O 1
ATOM 3608 N N . LYS B 1 241 ? -21.403 -20.674 1.072 1.00 18.44 233 LYS B N 1
ATOM 3609 C CA . LYS B 1 241 ? -22.726 -20.583 0.467 1.00 18.34 233 LYS B CA 1
ATOM 3610 C C . LYS B 1 241 ? -23.481 -19.318 0.860 1.00 19.15 233 LYS B C 1
ATOM 3611 O O . LYS B 1 241 ? -24.511 -19.020 0.245 1.00 21.75 233 LYS B O 1
ATOM 3617 N N . TYR B 1 242 ? -22.996 -18.563 1.848 1.00 19.29 234 TYR B N 1
ATOM 3618 C CA . TYR B 1 242 ? -23.590 -17.286 2.229 1.00 17.26 234 TYR B CA 1
ATOM 3619 C C . TYR B 1 242 ? -22.719 -16.100 1.822 1.00 20.58 234 TYR B C 1
ATOM 3620 O O . TYR B 1 242 ? -22.882 -14.997 2.354 1.00 22.92 234 TYR B O 1
ATOM 3629 N N . MET B 1 243 ? -21.802 -16.302 0.880 1.00 19.14 235 MET B N 1
ATOM 3630 C CA . MET B 1 243 ? -20.862 -15.269 0.466 1.00 20.74 235 MET B CA 1
ATOM 3631 C C . MET B 1 243 ? -20.908 -15.128 -1.047 1.00 19.66 235 MET B C 1
ATOM 3632 O O . MET B 1 243 ? -20.650 -16.095 -1.770 1.00 18.66 235 MET B O 1
ATOM 3637 N N . THR B 1 244 ? -21.239 -13.930 -1.524 1.00 16.90 236 THR B N 1
ATOM 3638 C CA . THR B 1 244 ? -21.213 -13.656 -2.953 1.00 16.53 236 THR B CA 1
ATOM 3639 C C . THR B 1 244 ? -20.848 -12.195 -3.178 1.00 21.08 236 THR B C 1
ATOM 3640 O O . THR B 1 244 ? -21.008 -11.348 -2.293 1.00 19.70 236 THR B O 1
ATOM 3644 N N . GLY B 1 245 ? -20.340 -11.914 -4.378 1.00 20.49 237 GLY B N 1
ATOM 3645 C CA . GLY B 1 245 ? -19.933 -10.569 -4.739 1.00 20.66 237 GLY B CA 1
ATOM 3646 C C . GLY B 1 245 ? -18.656 -10.082 -4.093 1.00 24.32 237 GLY B C 1
ATOM 3647 O O . GLY B 1 245 ? -18.380 -8.879 -4.125 1.00 21.73 237 GLY B O 1
ATOM 3648 N N . GLN B 1 246 ? -17.852 -10.977 -3.528 1.00 19.44 238 GLN B N 1
ATOM 3649 C CA . GLN B 1 246 ? -16.712 -10.584 -2.714 1.00 21.19 238 GLN B CA 1
ATOM 3650 C C . GLN B 1 246 ? -15.397 -10.782 -3.459 1.00 21.26 238 GLN B C 1
ATOM 3651 O O . GLN B 1 246 ? -15.325 -11.432 -4.506 1.00 19.03 238 GLN B O 1
ATOM 3657 N N . THR B 1 247 ? -14.345 -10.200 -2.889 1.00 18.00 239 THR B N 1
ATOM 3658 C CA . THR B 1 247 ? -12.979 -10.337 -3.377 1.00 18.69 239 THR B CA 1
ATOM 3659 C C . THR B 1 247 ? -12.119 -10.864 -2.238 1.00 21.71 239 THR B C 1
ATOM 3660 O O . THR B 1 247 ? -12.030 -10.229 -1.182 1.00 19.76 239 THR B O 1
ATOM 3664 N N . LEU B 1 248 ? -11.491 -12.017 -2.448 1.00 19.81 240 LEU B N 1
ATOM 3665 C CA . LEU B 1 248 ? -10.659 -12.650 -1.433 1.00 21.99 240 LEU B CA 1
ATOM 3666 C C . LEU B 1 248 ? -9.189 -12.461 -1.780 1.00 21.85 240 LEU B C 1
ATOM 3667 O O . LEU B 1 248 ? -8.760 -12.774 -2.897 1.00 20.55 240 LEU B O 1
ATOM 3672 N N . MET B 1 249 ? -8.426 -11.947 -0.821 1.00 21.90 241 MET B N 1
ATOM 3673 C CA . MET B 1 249 ? -7.015 -11.640 -1.014 1.00 19.56 241 MET B CA 1
ATOM 3674 C C . MET B 1 249 ? -6.199 -12.861 -0.604 1.00 22.15 241 MET B C 1
ATOM 3675 O O . MET B 1 249 ? -6.084 -13.169 0.587 1.00 21.94 241 MET B O 1
ATOM 3680 N N . ALA B 1 250 ? -5.646 -13.566 -1.586 1.00 21.39 242 ALA B N 1
ATOM 3681 C CA . ALA B 1 250 ? -4.710 -14.653 -1.314 1.00 20.35 242 ALA B CA 1
ATOM 3682 C C . ALA B 1 250 ? -3.295 -14.180 -1.646 1.00 21.58 242 ALA B C 1
ATOM 3683 O O . ALA B 1 250 ? -2.628 -14.668 -2.559 1.00 21.59 242 ALA B O 1
ATOM 3685 N N . ASP B 1 251 ? -2.837 -13.200 -0.859 1.00 20.67 243 ASP B N 1
ATOM 3686 C CA . ASP B 1 251 ? -1.613 -12.465 -1.167 1.00 21.85 243 ASP B CA 1
ATOM 3687 C C . ASP B 1 251 ? -0.697 -12.312 0.044 1.00 21.66 243 ASP B C 1
ATOM 3688 O O . ASP B 1 251 ? 0.159 -11.420 0.057 1.00 19.93 243 ASP B O 1
ATOM 3693 N N . GLY B 1 252 ? -0.853 -13.159 1.060 1.00 18.44 244 GLY B N 1
ATOM 3694 C CA . GLY B 1 252 ? -0.017 -13.058 2.239 1.00 20.52 244 GLY B CA 1
ATOM 3695 C C . GLY B 1 252 ? -0.188 -11.790 3.041 1.00 20.13 244 GLY B C 1
ATOM 3696 O O . GLY B 1 252 ? 0.688 -11.457 3.847 1.00 19.52 244 GLY B O 1
ATOM 3697 N N . GLY B 1 253 ? -1.289 -11.066 2.841 1.00 20.60 245 GLY B N 1
ATOM 3698 C CA . GLY B 1 253 ? -1.569 -9.856 3.587 1.00 17.65 245 GLY B CA 1
ATOM 3699 C C . GLY B 1 253 ? -1.110 -8.569 2.940 1.00 21.44 245 GLY B C 1
ATOM 3700 O O . GLY B 1 253 ? -1.184 -7.515 3.584 1.00 20.55 245 GLY B O 1
ATOM 3701 N N . SER B 1 254 ? -0.652 -8.616 1.687 1.00 19.91 246 SER B N 1
ATOM 3702 C CA . SER B 1 254 ? -0.077 -7.430 1.056 1.00 20.61 246 SER B CA 1
ATOM 3703 C C . SER B 1 254 ? -1.085 -6.290 0.983 1.00 21.94 246 SER B C 1
ATOM 3704 O O . SER B 1 254 ? -0.772 -5.147 1.332 1.00 24.80 246 SER B O 1
ATOM 3707 N N . ILE B 1 255 ? -2.304 -6.582 0.536 1.00 21.19 247 ILE B N 1
ATOM 3708 C CA . ILE B 1 255 ? -3.363 -5.589 0.408 1.00 21.59 247 ILE B CA 1
ATOM 3709 C C . ILE B 1 255 ? -4.542 -6.035 1.258 1.00 22.51 247 ILE B C 1
ATOM 3710 O O . ILE B 1 255 ? -4.995 -7.180 1.145 1.00 23.85 247 ILE B O 1
ATOM 3715 N N . LYS B 1 256 ? -5.044 -5.130 2.095 1.00 21.62 248 LYS B N 1
ATOM 3716 C CA . LYS B 1 256 ? -6.127 -5.423 3.028 1.00 21.73 248 LYS B CA 1
ATOM 3717 C C . LYS B 1 256 ? -7.352 -4.613 2.621 1.00 26.18 248 LYS B C 1
ATOM 3718 O O . LYS B 1 256 ? -7.336 -3.378 2.684 1.00 23.24 248 LYS B O 1
ATOM 3724 N N . LEU B 1 257 ? -8.408 -5.307 2.197 1.00 23.18 249 LEU B N 1
ATOM 3725 C CA . LEU B 1 257 ? -9.638 -4.644 1.783 1.00 29.46 249 LEU B CA 1
ATOM 3726 C C . LEU B 1 257 ? -10.416 -4.159 2.997 1.00 25.85 249 LEU B C 1
ATOM 3727 O O . LEU B 1 257 ? -10.511 -4.855 4.013 1.00 33.60 249 LEU B O 1
ATOM 3732 N N . ARG B 1 258 ? -10.980 -2.963 2.884 1.00 26.90 250 ARG B N 1
ATOM 3733 C CA . ARG B 1 258 ? -11.682 -2.342 4.001 1.00 30.31 250 ARG B CA 1
ATOM 3734 C C . ARG B 1 258 ? -13.152 -2.106 3.671 1.00 32.39 250 ARG B C 1
ATOM 3735 O O . ARG B 1 258 ? -13.553 -2.113 2.506 1.00 31.17 250 ARG B O 1
#

Radius of gyration: 22.98 Å; Cα contacts (8 Å, |Δi|>4): 1169; chains: 2; bounding box: 52×55×65 Å

Organism: NCBI:txid1830